Protein AF-0000000068202190 (afdb_homodimer)

Sequence (606 aa):
MPTTITHVVYPTILAALVAYVVTLQPTFTQGFILGQLSILFLLALVLKYLFLDSSATPAVPPSFAPLSAQERGAKAGHVFEEKLDESVTSLPLPLHDGTESAEWFNLILHEVFNSYRQQLRDNVRGDAGNDIARTRIQRYLNEHRGSGLIDPIVVNAVSLGHSAPKLSNAHIIPRAVDQKDATGPQIRIEATYTDTVSLGLSTSVCFNQPVPGFARLPVSLSVALNFLRATILIFPPAPDDPEPTLTLQLQPDVELSLHTNSLFGLRAKLENVSKVHELLENRIRRALVERGTWRIHLPLKKTMPTTITHVVYPTILAALVAYVVTLQPTFTQGFILGQLSILFLLALVLKYLFLDSSATPAVPPSFAPLSAQERGAKAGHVFEEKLDESVTSLPLPLHDGTESAEWFNLILHEVFNSYRQQLRDNVRGDAGNDIARTRIQRYLNEHRGSGLIDPIVVNAVSLGHSAPKLSNAHIIPRAVDQKDATGPQIRIEATYTDTVSLGLSTSVCFNQPVPGFARLPVSLSVALNFLRATILIFPPAPDDPEPTLTLQLQPDVELSLHTNSLFGLRAKLENVSKVHELLENRIRRALVERGTWRIHLPLKKT

Solvent-accessible surface area (backbone atoms only — not comparable to full-atom values): 33618 Å² total; per-residue (Å²): 135,90,78,84,71,76,75,67,62,60,62,56,54,53,50,49,53,50,45,52,62,62,61,50,63,64,42,26,67,56,17,22,53,50,18,36,47,48,52,51,49,50,51,47,49,50,49,39,51,66,61,52,60,69,62,64,74,67,76,67,71,76,76,79,66,82,76,75,80,75,74,79,70,76,77,81,72,83,70,78,75,70,76,72,74,72,72,67,71,69,71,74,60,77,72,61,92,49,70,36,68,37,65,68,57,30,52,40,43,35,28,46,45,45,23,51,54,26,53,51,20,67,70,40,74,67,69,67,7,49,50,43,29,36,52,51,50,29,53,50,50,53,73,68,48,72,88,86,39,59,48,74,56,42,60,76,42,70,38,86,47,87,59,43,60,38,50,35,54,33,33,70,42,71,52,65,82,80,51,83,77,75,57,66,51,34,36,41,31,35,34,42,30,58,45,64,29,32,42,28,36,34,33,29,42,38,38,40,75,95,43,78,65,62,40,73,40,45,32,37,37,34,42,28,47,54,37,39,36,36,40,36,38,36,36,49,25,50,48,84,42,93,68,31,36,38,36,38,36,44,44,80,77,53,47,74,42,71,47,67,47,59,42,39,55,97,77,43,69,56,78,65,44,58,56,52,41,52,51,51,52,50,49,52,51,49,53,46,46,75,62,29,62,47,47,45,66,54,76,71,73,77,107,136,90,77,85,74,77,75,67,63,62,62,56,54,54,49,49,53,50,45,53,62,62,60,52,66,63,42,26,68,56,18,21,53,49,18,35,48,49,51,52,49,50,51,48,48,49,47,40,52,66,61,52,60,68,65,65,72,67,77,67,71,75,74,79,65,81,76,72,80,75,74,75,74,70,76,74,70,82,70,80,75,67,76,69,73,72,71,67,71,67,72,74,61,76,72,61,92,48,70,36,69,36,64,69,56,31,51,40,44,35,29,47,45,45,24,51,55,26,53,51,19,67,69,40,73,67,69,66,7,50,51,44,29,36,52,50,50,28,52,52,50,53,73,67,47,73,89,86,39,59,48,74,56,42,58,76,43,72,38,86,48,86,59,41,59,40,51,35,54,32,33,69,41,71,53,65,84,79,51,85,77,76,57,66,51,34,34,42,33,34,35,41,29,59,46,64,30,32,41,30,36,35,32,30,42,40,39,41,75,95,43,77,64,60,41,74,39,46,32,37,36,33,42,30,47,55,37,36,36,34,39,35,37,36,37,48,26,49,48,85,42,91,68,30,36,38,36,37,35,43,44,81,78,54,47,76,42,69,48,66,50,56,41,39,54,96,79,44,70,52,78,66,43,59,57,53,41,52,50,49,51,51,50,53,50,49,53,47,46,74,61,28,63,44,48,45,66,52,76,70,72,79,107

Structure (mmCIF, N/CA/C/O backbone):
data_AF-0000000068202190-model_v1
#
loop_
_entity.id
_entity.type
_entity.pdbx_description
1 polymer 'SMP-LTD domain-containing protein'
#
loop_
_atom_site.group_PDB
_atom_site.id
_atom_site.type_symbol
_atom_site.label_atom_id
_atom_site.label_alt_id
_atom_site.label_comp_id
_atom_site.label_asym_id
_atom_site.label_entity_id
_atom_site.label_seq_id
_atom_site.pdbx_PDB_ins_code
_atom_site.Cartn_x
_atom_site.Cartn_y
_atom_site.Cartn_z
_atom_site.occupancy
_atom_site.B_iso_or_equiv
_atom_site.auth_seq_id
_atom_site.auth_comp_id
_atom_site.auth_asym_id
_atom_site.auth_atom_id
_atom_site.pdbx_PDB_model_num
ATOM 1 N N . MET A 1 1 ? -14.258 -67.688 61.844 1 27.77 1 MET A N 1
ATOM 2 C CA . MET A 1 1 ? -14.375 -66.25 62.156 1 27.77 1 MET A CA 1
ATOM 3 C C . MET A 1 1 ? -13.539 -65.438 61.188 1 27.77 1 MET A C 1
ATOM 5 O O . MET A 1 1 ? -12.312 -65.5 61.188 1 27.77 1 MET A O 1
ATOM 9 N N . PRO A 1 2 ? -13.914 -65.312 59.812 1 38.53 2 PRO A N 1
ATOM 10 C CA . PRO A 1 2 ? -13.25 -64.688 58.656 1 38.53 2 PRO A CA 1
ATOM 11 C C . PRO A 1 2 ? -13.086 -63.188 58.812 1 38.53 2 PRO A C 1
ATOM 13 O O . PRO A 1 2 ? -14.07 -62.469 59.062 1 38.53 2 PRO A O 1
ATOM 16 N N . THR A 1 3 ? -11.922 -62.75 59.469 1 35.41 3 THR A N 1
ATOM 17 C CA . THR A 1 3 ? -11.477 -61.406 59.875 1 35.41 3 THR A CA 1
ATOM 18 C C . THR A 1 3 ? -11.391 -60.469 58.688 1 35.41 3 THR A C 1
ATOM 20 O O . THR A 1 3 ? -10.867 -60.875 57.625 1 35.41 3 THR A O 1
ATOM 23 N N . THR A 1 4 ? -12.242 -59.375 58.656 1 36.66 4 THR A N 1
ATOM 24 C CA . THR A 1 4 ? -12.648 -58.219 57.875 1 36.66 4 THR A CA 1
ATOM 25 C C . THR A 1 4 ? -11.461 -57.281 57.656 1 36.66 4 THR A C 1
ATOM 27 O O . THR A 1 4 ? -11.234 -56.375 58.438 1 36.66 4 THR A O 1
ATOM 30 N N . ILE A 1 5 ? -10.234 -57.781 57.344 1 36.88 5 ILE A N 1
ATOM 31 C CA . ILE A 1 5 ? -9.016 -56.969 57.312 1 36.88 5 ILE A CA 1
ATOM 32 C C . ILE A 1 5 ? -9.078 -56 56.156 1 36.88 5 ILE A C 1
ATOM 34 O O . ILE A 1 5 ? -8.148 -55.219 55.938 1 36.88 5 ILE A O 1
ATOM 38 N N . THR A 1 6 ? -10.102 -56.094 55.219 1 36.91 6 THR A N 1
ATOM 39 C CA . THR A 1 6 ? -9.789 -55.531 53.906 1 36.91 6 THR A CA 1
ATOM 40 C C . THR A 1 6 ? -9.898 -54.031 53.906 1 36.91 6 THR A C 1
ATOM 42 O O . THR A 1 6 ? -9.453 -53.344 52.969 1 36.91 6 THR A O 1
ATOM 45 N N . HIS A 1 7 ? -10.656 -53.375 54.906 1 37.59 7 HIS A N 1
ATOM 46 C CA . HIS A 1 7 ? -11.133 -52.062 54.5 1 37.59 7 HIS A CA 1
ATOM 47 C C . HIS A 1 7 ? -10.078 -51 54.75 1 37.59 7 HIS A C 1
ATOM 49 O O . HIS A 1 7 ? -10.312 -49.812 54.469 1 37.59 7 HIS A O 1
ATOM 55 N N . VAL A 1 8 ? -9.055 -51.281 55.656 1 37.94 8 VAL A N 1
ATOM 56 C CA . VAL A 1 8 ? -8.414 -50.125 56.281 1 37.94 8 VAL A CA 1
ATOM 57 C C . VAL A 1 8 ? -7.352 -49.562 55.344 1 37.94 8 VAL A C 1
ATOM 59 O O . VAL A 1 8 ? -6.734 -48.531 55.656 1 37.94 8 VAL A O 1
ATOM 62 N N . VAL A 1 9 ? -6.988 -50.312 54.25 1 43.31 9 VAL A N 1
ATOM 63 C CA . VAL A 1 9 ? -5.711 -49.969 53.625 1 43.31 9 VAL A CA 1
ATOM 64 C C . VAL A 1 9 ? -5.875 -48.75 52.75 1 43.31 9 VAL A C 1
ATOM 66 O O . VAL A 1 9 ? -4.891 -48.125 52.344 1 43.31 9 VAL A O 1
ATOM 69 N N . TYR A 1 10 ? -7.172 -48.375 52.469 1 47.81 10 TYR A N 1
ATOM 70 C CA . TYR A 1 10 ? -7.305 -47.406 51.375 1 47.81 10 TYR A CA 1
ATOM 71 C C . TYR A 1 10 ? -7.016 -46 51.875 1 47.81 10 TYR A C 1
ATOM 73 O O . TYR A 1 10 ? -6.387 -45.188 51.156 1 47.81 10 TYR A O 1
ATOM 81 N N . PRO A 1 11 ? -7.379 -45.75 53.219 1 50.5 11 PRO A N 1
ATOM 82 C CA . PRO A 1 11 ? -7.191 -44.344 53.562 1 50.5 11 PRO A CA 1
ATOM 83 C C . PRO A 1 11 ? -5.727 -44 53.781 1 50.5 11 PRO A C 1
ATOM 85 O O . PRO A 1 11 ? -5.332 -42.844 53.594 1 50.5 11 PRO A O 1
ATOM 88 N N . THR A 1 12 ? -4.922 -45.031 54.094 1 55.72 12 THR A N 1
ATOM 89 C CA . THR A 1 12 ? -3.537 -44.75 54.438 1 55.72 12 THR A CA 1
ATOM 90 C C . THR A 1 12 ? -2.729 -44.375 53.188 1 55.72 12 THR A C 1
ATOM 92 O O . THR A 1 12 ? -1.89 -43.469 53.219 1 55.72 12 THR A O 1
ATOM 95 N N . ILE A 1 13 ? -3.092 -45.094 52.062 1 54.78 13 ILE A N 1
ATOM 96 C CA . ILE A 1 13 ? -2.34 -44.812 50.844 1 54.78 13 ILE A CA 1
ATOM 97 C C . ILE A 1 13 ? -2.723 -43.469 50.281 1 54.78 13 ILE A C 1
ATOM 99 O O . ILE A 1 13 ? -1.858 -42.719 49.812 1 54.78 13 ILE A O 1
ATOM 103 N N . LEU A 1 14 ? -4.039 -43.094 50.406 1 50.69 14 LEU A N 1
ATOM 104 C CA . LEU A 1 14 ? -4.484 -41.781 49.906 1 50.69 14 LEU A CA 1
ATOM 105 C C . LEU A 1 14 ? -3.889 -40.656 50.719 1 50.69 14 LEU A C 1
ATOM 107 O O . LEU A 1 14 ? -3.475 -39.625 50.188 1 50.69 14 LEU A O 1
ATOM 111 N N . ALA A 1 15 ? -3.727 -40.906 52.031 1 53.62 15 ALA A N 1
ATOM 112 C CA . ALA A 1 15 ? -3.125 -39.906 52.906 1 53.62 15 ALA A CA 1
ATOM 113 C C . ALA A 1 15 ? -1.636 -39.75 52.625 1 53.62 15 ALA A C 1
ATOM 115 O O . ALA A 1 15 ? -1.109 -38.625 52.656 1 53.62 15 ALA A O 1
ATOM 116 N N . ALA A 1 16 ? -1.012 -40.844 52.25 1 53.09 16 ALA A N 1
ATOM 117 C CA . ALA A 1 16 ? 0.411 -40.781 51.938 1 53.09 16 ALA A CA 1
ATOM 118 C C . ALA A 1 16 ? 0.645 -40.094 50.594 1 53.09 16 ALA A C 1
ATOM 120 O O . ALA A 1 16 ? 1.602 -39.312 50.438 1 53.09 16 ALA A O 1
ATOM 121 N N . LEU A 1 17 ? -0.252 -40.344 49.594 1 50.19 17 LEU A N 1
ATOM 122 C CA . LEU A 1 17 ? -0.149 -39.688 48.312 1 50.19 17 LEU A CA 1
ATOM 123 C C . LEU A 1 17 ? -0.416 -38.188 48.438 1 50.19 17 LEU A C 1
ATOM 125 O O . LEU A 1 17 ? 0.282 -37.375 47.844 1 50.19 17 LEU A O 1
ATOM 129 N N . VAL A 1 18 ? -1.422 -37.812 49.281 1 48.19 18 VAL A N 1
ATOM 130 C CA . VAL A 1 18 ? -1.704 -36.406 49.531 1 48.19 18 VAL A CA 1
ATOM 131 C C . VAL A 1 18 ? -0.556 -35.781 50.312 1 48.19 18 VAL A C 1
ATOM 133 O O . VAL A 1 18 ? -0.136 -34.656 50.031 1 48.19 18 VAL A O 1
ATOM 136 N N . ALA A 1 19 ? 0.009 -36.5 51.281 1 46.81 19 ALA A N 1
ATOM 137 C CA . ALA A 1 19 ? 1.158 -36.031 52.031 1 46.81 19 ALA A CA 1
ATOM 138 C C . ALA A 1 19 ? 2.379 -35.844 51.156 1 46.81 19 ALA A C 1
ATOM 140 O O . ALA A 1 19 ? 3.162 -34.906 51.312 1 46.81 19 ALA A O 1
ATOM 141 N N . TYR A 1 20 ? 2.613 -36.844 50.25 1 45.12 20 TYR A N 1
ATOM 142 C CA . TYR A 1 20 ? 3.715 -36.719 49.281 1 45.12 20 TYR A CA 1
ATOM 143 C C . TYR A 1 20 ? 3.521 -35.5 48.375 1 45.12 20 TYR A C 1
ATOM 145 O O . TYR A 1 20 ? 4.484 -34.812 48.031 1 45.12 20 TYR A O 1
ATOM 153 N N . VAL A 1 21 ? 2.27 -35.375 47.812 1 45.22 21 VAL A N 1
ATOM 154 C CA . VAL A 1 21 ? 1.987 -34.219 46.969 1 45.22 21 VAL A CA 1
ATOM 155 C C . VAL A 1 21 ? 2.072 -32.938 47.781 1 45.22 21 VAL A C 1
ATOM 157 O O . VAL A 1 21 ? 2.584 -31.922 47.281 1 45.22 21 VAL A O 1
ATOM 160 N N . VAL A 1 22 ? 1.556 -32.938 49 1 44.59 22 VAL A N 1
ATOM 161 C CA . VAL A 1 22 ? 1.62 -31.766 49.844 1 44.59 22 VAL A CA 1
ATOM 162 C C . VAL A 1 22 ? 3.053 -31.547 50.312 1 44.59 22 VAL A C 1
ATOM 164 O O . VAL A 1 22 ? 3.459 -30.422 50.594 1 44.59 22 VAL A O 1
ATOM 167 N N . THR A 1 23 ? 3.744 -32.625 50.625 1 44.09 23 THR A N 1
ATOM 168 C CA . THR A 1 23 ? 5.109 -32.406 51.094 1 44.09 23 THR A CA 1
ATOM 169 C C . THR A 1 23 ? 6.004 -31.953 49.938 1 44.09 23 THR A C 1
ATOM 171 O O . THR A 1 23 ? 7.215 -31.812 50.094 1 44.09 23 THR A O 1
ATOM 174 N N . LEU A 1 24 ? 5.57 -32.156 48.719 1 46.09 24 LEU A N 1
ATOM 175 C CA . LEU A 1 24 ? 6.422 -31.547 47.688 1 46.09 24 LEU A CA 1
ATOM 176 C C . LEU A 1 24 ? 6.504 -30.031 47.906 1 46.09 24 LEU A C 1
ATOM 178 O O . LEU A 1 24 ? 5.504 -29.328 47.75 1 46.09 24 LEU A O 1
ATOM 182 N N . GLN A 1 25 ? 7.125 -29.578 48.906 1 53.12 25 GLN A N 1
ATOM 183 C CA . GLN A 1 25 ? 7.402 -28.172 49.156 1 53.12 25 GLN A CA 1
ATOM 184 C C . GLN A 1 25 ? 7.781 -27.469 47.844 1 53.12 25 GLN A C 1
ATOM 186 O O . GLN A 1 25 ? 8.797 -27.797 47.219 1 53.12 25 GLN A O 1
ATOM 191 N N . PRO A 1 26 ? 6.75 -26.984 47.125 1 63.81 26 PRO A N 1
ATOM 192 C CA . PRO A 1 26 ? 7.098 -26.266 45.875 1 63.81 26 PRO A CA 1
ATOM 193 C C . PRO A 1 26 ? 8.273 -25.312 46.062 1 63.81 26 PRO A C 1
ATOM 195 O O . PRO A 1 26 ? 8.328 -24.578 47.062 1 63.81 26 PRO A O 1
ATOM 198 N N . THR A 1 27 ? 9.445 -25.75 45.688 1 73.44 27 THR A N 1
ATOM 199 C CA . THR A 1 27 ? 10.719 -25.047 45.781 1 73.44 27 THR A CA 1
ATOM 200 C C . THR A 1 27 ? 10.672 -23.766 44.969 1 73.44 27 THR A C 1
ATOM 202 O O . THR A 1 27 ? 9.82 -23.609 44.094 1 73.44 27 THR A O 1
ATOM 205 N N . PHE A 1 28 ? 11.477 -22.844 45.281 1 75.62 28 PHE A N 1
ATOM 206 C CA . PHE A 1 28 ? 11.648 -21.562 44.562 1 75.62 28 PHE A CA 1
ATOM 207 C C . PHE A 1 28 ? 11.844 -21.781 43.094 1 75.62 28 PHE A C 1
ATOM 209 O O . PHE A 1 28 ? 11.242 -21.094 42.25 1 75.62 28 PHE A O 1
ATOM 216 N N . THR A 1 29 ? 12.625 -22.75 42.719 1 78.44 29 THR A N 1
ATOM 217 C CA . THR A 1 29 ? 12.938 -23.016 41.312 1 78.44 29 THR A CA 1
ATOM 218 C C . THR A 1 29 ? 11.703 -23.516 40.594 1 78.44 29 THR A C 1
ATOM 220 O O . THR A 1 29 ? 11.477 -23.141 39.438 1 78.44 29 THR A O 1
ATOM 223 N N . GLN A 1 30 ? 10.945 -24.281 41.281 1 77.69 30 GLN A N 1
ATOM 224 C CA . GLN A 1 30 ? 9.711 -24.75 40.656 1 77.69 30 GLN A CA 1
ATOM 225 C C . GLN A 1 30 ? 8.719 -23.609 40.438 1 77.69 30 GLN A C 1
ATOM 227 O O . GLN A 1 30 ? 8.055 -23.547 39.406 1 77.69 30 GLN A O 1
ATOM 232 N N . GLY A 1 31 ? 8.633 -22.812 41.375 1 78.31 31 GLY A N 1
ATOM 233 C CA . GLY A 1 31 ? 7.828 -21.609 41.219 1 78.31 31 GLY A CA 1
ATOM 234 C C . GLY A 1 31 ? 8.312 -20.719 40.094 1 78.31 31 GLY A C 1
ATOM 235 O O . GLY A 1 31 ? 7.504 -20.188 39.344 1 78.31 31 GLY A O 1
ATOM 236 N N . PHE A 1 32 ? 9.602 -20.531 40 1 80.62 32 PHE A N 1
ATOM 237 C CA . PHE A 1 32 ? 10.211 -19.703 38.938 1 80.62 32 PHE A CA 1
ATOM 238 C C . PHE A 1 32 ? 9.875 -20.234 37.562 1 80.62 32 PHE A C 1
ATOM 240 O O . PHE A 1 32 ? 9.453 -19.484 36.688 1 80.62 32 PHE A O 1
ATOM 247 N N . ILE A 1 33 ? 9.969 -21.484 37.375 1 81.69 33 ILE A N 1
ATOM 248 C CA . ILE A 1 33 ? 9.734 -22.125 36.094 1 81.69 33 ILE A CA 1
ATOM 249 C C . ILE A 1 33 ? 8.242 -22.078 35.75 1 81.69 33 ILE A C 1
ATOM 251 O O . ILE A 1 33 ? 7.859 -21.781 34.625 1 81.69 33 ILE A O 1
ATOM 255 N N . LEU A 1 34 ? 7.418 -22.25 36.75 1 81.25 34 LEU A N 1
ATOM 256 C CA . LEU A 1 34 ? 5.977 -22.219 36.531 1 81.25 34 LEU A CA 1
ATOM 257 C C . LEU A 1 34 ? 5.496 -20.812 36.219 1 81.25 34 LEU A C 1
ATOM 259 O O . LEU A 1 34 ? 4.57 -20.625 35.406 1 81.25 34 LEU A O 1
ATOM 263 N N . GLY A 1 35 ? 6.105 -19.875 36.812 1 81.81 35 GLY A N 1
ATOM 264 C CA . GLY A 1 35 ? 5.805 -18.5 36.469 1 81.81 35 GLY A CA 1
ATOM 265 C C . GLY A 1 35 ? 6.137 -18.141 35.031 1 81.81 35 GLY A C 1
ATOM 266 O O . GLY A 1 35 ? 5.332 -17.516 34.344 1 81.81 35 GLY A O 1
ATOM 267 N N . GLN A 1 36 ? 7.262 -18.562 34.562 1 82.25 36 GLN A N 1
ATOM 268 C CA . GLN A 1 36 ? 7.664 -18.359 33.188 1 82.25 36 GLN A CA 1
ATOM 269 C C . GLN A 1 36 ? 6.715 -19.062 32.219 1 82.25 36 GLN A C 1
ATOM 271 O O . GLN A 1 36 ? 6.281 -18.484 31.219 1 82.25 36 GLN A O 1
ATOM 276 N N . LEU A 1 37 ? 6.363 -20.219 32.594 1 85.5 37 LEU A N 1
ATOM 277 C CA . LEU A 1 37 ? 5.477 -21.016 31.766 1 85.5 37 LEU A CA 1
ATOM 278 C C . LEU A 1 37 ? 4.074 -20.422 31.734 1 85.5 37 LEU A C 1
ATOM 280 O O . LEU A 1 37 ? 3.396 -20.469 30.703 1 85.5 37 LEU A O 1
ATOM 284 N N . SER A 1 38 ? 3.697 -19.812 32.75 1 84.81 38 SER A N 1
ATOM 285 C CA . SER A 1 38 ? 2.379 -19.188 32.844 1 84.81 38 SER A CA 1
ATOM 286 C C . SER A 1 38 ? 2.268 -18.016 31.859 1 84.81 38 SER A C 1
ATOM 288 O O . SER A 1 38 ? 1.268 -17.891 31.156 1 84.81 38 SER A O 1
ATOM 290 N N . ILE A 1 39 ? 3.295 -17.266 31.859 1 83 39 ILE A N 1
ATOM 291 C CA . ILE A 1 39 ? 3.27 -16.109 30.953 1 83 39 ILE A CA 1
ATOM 292 C C . ILE A 1 39 ? 3.395 -16.578 29.516 1 83 39 ILE A C 1
ATOM 294 O O . ILE A 1 39 ? 2.738 -16.047 28.609 1 83 39 ILE A O 1
ATOM 298 N N . LEU A 1 40 ? 4.16 -17.547 29.297 1 83.69 40 LEU A N 1
ATOM 299 C CA . LEU A 1 40 ? 4.301 -18.109 27.969 1 83.69 40 LEU A CA 1
ATOM 300 C C . LEU A 1 40 ? 2.99 -18.75 27.5 1 83.69 40 LEU A C 1
ATOM 302 O O . LEU A 1 40 ? 2.609 -18.609 26.344 1 83.69 40 LEU A O 1
ATOM 306 N N . PHE A 1 41 ? 2.334 -19.391 28.375 1 81 41 PHE A N 1
ATOM 307 C CA . PHE A 1 41 ? 1.022 -19.969 28.109 1 81 41 PHE A CA 1
ATOM 308 C C . PHE A 1 41 ? -0.005 -18.891 27.828 1 81 41 PHE A C 1
ATOM 310 O O . PHE A 1 41 ? -0.777 -18.984 26.875 1 81 41 PHE A O 1
ATOM 317 N N . LEU A 1 42 ? -0.007 -17.859 28.562 1 82.19 42 LEU A N 1
ATOM 318 C CA . LEU A 1 42 ? -0.899 -16.719 28.359 1 82.19 42 LEU A CA 1
ATOM 319 C C . LEU A 1 42 ? -0.617 -16.047 27.016 1 82.19 42 LEU A C 1
ATOM 321 O O . LEU A 1 42 ? -1.547 -15.703 26.281 1 82.19 42 LEU A O 1
ATOM 325 N N . LEU A 1 43 ? 0.564 -15.938 26.703 1 81.81 43 LEU A N 1
ATOM 326 C CA . LEU A 1 43 ? 0.965 -15.375 25.422 1 81.81 43 LEU A CA 1
ATOM 327 C C . LEU A 1 43 ? 0.521 -16.266 24.281 1 81.81 43 LEU A C 1
ATOM 329 O O . LEU A 1 43 ? 0.021 -15.781 23.266 1 81.81 43 LEU A O 1
ATOM 333 N N . ALA A 1 44 ? 0.586 -17.438 24.422 1 81.88 44 ALA A N 1
ATOM 334 C CA . ALA A 1 44 ? 0.129 -18.422 23.438 1 81.88 44 ALA A CA 1
ATOM 335 C C . ALA A 1 44 ? -1.389 -18.375 23.297 1 81.88 44 ALA A C 1
ATOM 337 O O . ALA A 1 44 ? -1.908 -18.438 22.172 1 81.88 44 ALA A O 1
ATOM 338 N N . LEU A 1 45 ? -2.02 -18.25 24.359 1 78.25 45 LEU A N 1
ATOM 339 C CA . LEU A 1 45 ? -3.475 -18.125 24.344 1 78.25 45 LEU A CA 1
ATOM 340 C C . LEU A 1 45 ? -3.906 -16.844 23.641 1 78.25 45 LEU A C 1
ATOM 342 O O . LEU A 1 45 ? -4.855 -16.844 22.859 1 78.25 45 LEU A O 1
ATOM 346 N N . VAL A 1 46 ? -3.27 -15.867 23.984 1 76.25 46 VAL A N 1
ATOM 347 C CA . VAL A 1 46 ? -3.574 -14.586 23.359 1 76.25 46 VAL A CA 1
ATOM 348 C C . VAL A 1 46 ? -3.305 -14.656 21.859 1 76.25 46 VAL A C 1
ATOM 350 O O . VAL A 1 46 ? -4.121 -14.203 21.062 1 76.25 46 VAL A O 1
ATOM 353 N N . LEU A 1 47 ? -2.254 -15.242 21.562 1 71.44 47 LEU A N 1
ATOM 354 C CA . LEU A 1 47 ? -1.902 -15.422 20.156 1 71.44 47 LEU A CA 1
ATOM 355 C C . LEU A 1 47 ? -2.895 -16.344 19.469 1 71.44 47 LEU A C 1
ATOM 357 O O . LEU A 1 47 ? -3.295 -16.094 18.328 1 71.44 47 LEU A O 1
ATOM 361 N N . LYS A 1 48 ? -3.217 -17.281 20.062 1 71.12 48 LYS A N 1
ATOM 362 C CA . LYS A 1 48 ? -4.219 -18.203 19.547 1 71.12 48 LYS A CA 1
ATOM 363 C C . LYS A 1 48 ? -5.562 -17.516 19.344 1 71.12 48 LYS A C 1
ATOM 365 O O . LYS A 1 48 ? -6.199 -17.656 18.297 1 71.12 48 LYS A O 1
ATOM 370 N N . TYR A 1 49 ? -5.941 -16.875 20.328 1 64.88 49 TYR A N 1
ATOM 371 C CA . TYR A 1 49 ? -7.223 -16.188 20.25 1 64.88 49 TYR A CA 1
ATOM 372 C C . TYR A 1 49 ? -7.172 -15.055 19.234 1 64.88 49 TYR A C 1
ATOM 374 O O . TYR A 1 49 ? -8.141 -14.812 18.516 1 64.88 49 TYR A O 1
ATOM 382 N N . LEU A 1 50 ? -6.09 -14.406 19.25 1 57.78 50 LEU A N 1
ATOM 383 C CA . LEU A 1 50 ? -5.941 -13.305 18.297 1 57.78 50 LEU A CA 1
ATOM 384 C C . LEU A 1 50 ? -5.836 -13.828 16.875 1 57.78 50 LEU A C 1
ATOM 386 O O . LEU A 1 50 ? -6.395 -13.227 15.953 1 57.78 50 LEU A O 1
ATOM 390 N N . PHE A 1 51 ? -5.188 -14.883 16.75 1 55.84 51 PHE A N 1
ATOM 391 C CA . PHE A 1 51 ? -4.91 -15.367 15.398 1 55.84 51 PHE A CA 1
ATOM 392 C C . PHE A 1 51 ? -5.859 -16.5 15.023 1 55.84 51 PHE A C 1
ATOM 394 O O . PHE A 1 51 ? -6.191 -16.672 13.844 1 55.84 51 PHE A O 1
ATOM 401 N N . LEU A 1 52 ? -6.203 -17.312 15.836 1 51.03 52 LEU A N 1
ATOM 402 C CA . LEU A 1 52 ? -7.039 -18.453 15.477 1 51.03 52 LEU A CA 1
ATOM 403 C C . LEU A 1 52 ? -8.516 -18.078 15.516 1 51.03 52 LEU A C 1
ATOM 405 O O . LEU A 1 52 ? -9.328 -18.641 14.773 1 51.03 52 LEU A O 1
ATOM 409 N N . ASP A 1 53 ? -8.922 -17.328 16.5 1 47.91 53 ASP A N 1
ATOM 410 C CA . ASP A 1 53 ? -10.359 -17.078 16.578 1 47.91 53 ASP A CA 1
ATOM 411 C C . ASP A 1 53 ? -10.812 -16.188 15.422 1 47.91 53 ASP A C 1
ATOM 413 O O . ASP A 1 53 ? -12 -15.859 15.312 1 47.91 53 ASP A O 1
ATOM 417 N N . SER A 1 54 ? -9.898 -15.633 14.727 1 44.22 54 SER A N 1
ATOM 418 C CA . SER A 1 54 ? -10.383 -14.828 13.609 1 44.22 54 SER A CA 1
ATOM 419 C C . SER A 1 54 ? -11.047 -15.703 12.547 1 44.22 54 SER A C 1
ATOM 421 O O . SER A 1 54 ? -11.578 -15.195 11.555 1 44.22 54 SER A O 1
ATOM 423 N N . SER A 1 55 ? -10.75 -16.984 12.539 1 39.75 55 SER A N 1
ATOM 424 C CA . SER A 1 55 ? -11.227 -17.703 11.367 1 39.75 55 SER A CA 1
ATOM 425 C C . SER A 1 55 ? -12.742 -17.922 11.422 1 39.75 55 SER A C 1
ATOM 427 O O . SER A 1 55 ? -13.422 -17.875 10.398 1 39.75 55 SER A O 1
ATOM 429 N N . ALA A 1 56 ? -13.133 -18.828 12.406 1 38.59 56 ALA A N 1
ATOM 430 C CA . ALA A 1 56 ? -14.211 -19.75 12.055 1 38.59 56 ALA A CA 1
ATOM 431 C C . ALA A 1 56 ? -15.57 -19.078 12.195 1 38.59 56 ALA A C 1
ATOM 433 O O . ALA A 1 56 ? -16.609 -19.75 12.18 1 38.59 56 ALA A O 1
ATOM 434 N N . THR A 1 57 ? -15.719 -17.875 12.75 1 38.84 57 THR A N 1
ATOM 435 C CA . THR A 1 57 ? -17.172 -17.766 12.898 1 38.84 57 THR A CA 1
ATOM 436 C C . THR A 1 57 ? -17.859 -17.859 11.539 1 38.84 57 THR A C 1
ATOM 438 O O . THR A 1 57 ? -17.656 -17 10.672 1 38.84 57 THR A O 1
ATOM 441 N N . PRO A 1 58 ? -18.062 -19.078 11.125 1 34.88 58 PRO A N 1
ATOM 442 C CA . PRO A 1 58 ? -18.906 -19.172 9.93 1 34.88 58 PRO A CA 1
ATOM 443 C C . PRO A 1 58 ? -20.094 -18.219 9.953 1 34.88 58 PRO A C 1
ATOM 445 O O . PRO A 1 58 ? -20.797 -18.125 10.961 1 34.88 58 PRO A O 1
ATOM 448 N N . ALA A 1 59 ? -19.953 -17.094 9.43 1 33.31 59 ALA A N 1
ATOM 449 C CA . ALA A 1 59 ? -21.141 -16.234 9.32 1 33.31 59 ALA A CA 1
ATOM 450 C C . ALA A 1 59 ? -22.375 -17.062 8.922 1 33.31 59 ALA A C 1
ATOM 452 O O . ALA A 1 59 ? -22.391 -17.703 7.871 1 33.31 59 ALA A O 1
ATOM 453 N N . VAL A 1 60 ? -22.984 -17.781 9.875 1 34.59 60 VAL A N 1
ATOM 454 C CA . VAL A 1 60 ? -24.297 -18.375 9.594 1 34.59 60 VAL A CA 1
ATOM 455 C C . VAL A 1 60 ? -25.188 -17.344 8.898 1 34.59 60 VAL A C 1
ATOM 457 O O . VAL A 1 60 ? -25.359 -16.234 9.383 1 34.59 60 VAL A O 1
ATOM 460 N N . PRO A 1 61 ? -25.344 -17.484 7.645 1 33.09 61 PRO A N 1
ATOM 461 C CA . PRO A 1 61 ? -26.25 -16.547 6.973 1 33.09 61 PRO A CA 1
ATOM 462 C C . PRO A 1 61 ? -27.562 -16.359 7.719 1 33.09 61 PRO A C 1
ATOM 464 O O . PRO A 1 61 ? -28.094 -17.312 8.289 1 33.09 61 PRO A O 1
ATOM 467 N N . PRO A 1 62 ? -27.766 -15.305 8.445 1 30.8 62 PRO A N 1
ATOM 468 C CA . PRO A 1 62 ? -29.016 -15.117 9.195 1 30.8 62 PRO A CA 1
ATOM 469 C C . PRO A 1 62 ? -30.234 -15.609 8.438 1 30.8 62 PRO A C 1
ATOM 471 O O . PRO A 1 62 ? -30.281 -15.523 7.207 1 30.8 62 PRO A O 1
ATOM 474 N N . SER A 1 63 ? -30.734 -16.781 8.766 1 30.61 63 SER A N 1
ATOM 475 C CA . SER A 1 63 ? -32 -17.297 8.297 1 30.61 63 SER A CA 1
ATOM 476 C C . SER A 1 63 ? -33.094 -16.203 8.312 1 30.61 63 SER A C 1
ATOM 478 O O . SER A 1 63 ? -33.312 -15.578 9.344 1 30.61 63 SER A O 1
ATOM 480 N N . PHE A 1 64 ? -33.219 -15.453 7.203 1 26.81 64 PHE A N 1
ATOM 481 C CA . PHE A 1 64 ? -34.281 -14.484 7.02 1 26.81 64 PHE A CA 1
ATOM 482 C C . PHE A 1 64 ? -35.656 -15.102 7.348 1 26.81 64 PHE A C 1
ATOM 484 O O . PHE A 1 64 ? -36.062 -16.062 6.703 1 26.81 64 PHE A O 1
ATOM 491 N N . ALA A 1 65 ? -35.906 -15.375 8.633 1 28.19 65 ALA A N 1
ATOM 492 C CA . ALA A 1 65 ? -37.281 -15.727 9.016 1 28.19 65 ALA A CA 1
ATOM 493 C C . ALA A 1 65 ? -38.312 -14.836 8.312 1 28.19 65 ALA A C 1
ATOM 495 O O . ALA A 1 65 ? -38.062 -13.641 8.117 1 28.19 65 ALA A O 1
ATOM 496 N N . PRO A 1 66 ? -39.312 -15.484 7.703 1 28.2 66 PRO A N 1
ATOM 497 C CA . PRO A 1 66 ? -40.406 -14.805 6.98 1 28.2 66 PRO A CA 1
ATOM 498 C C . PRO A 1 66 ? -41.156 -13.812 7.859 1 28.2 66 PRO A C 1
ATOM 500 O O . PRO A 1 66 ? -41.594 -14.164 8.961 1 28.2 66 PRO A O 1
ATOM 503 N N . LEU A 1 67 ? -40.625 -12.586 8.07 1 25.69 67 LEU A N 1
ATOM 504 C CA . LEU A 1 67 ? -41.375 -11.555 8.805 1 25.69 67 LEU A CA 1
ATOM 505 C C . LEU A 1 67 ? -42.844 -11.57 8.438 1 25.69 67 LEU A C 1
ATOM 507 O O . LEU A 1 67 ? -43.188 -11.539 7.262 1 25.69 67 LEU A O 1
ATOM 511 N N . SER A 1 68 ? -43.625 -12.25 9.25 1 24.3 68 SER A N 1
ATOM 512 C CA . SER A 1 68 ? -45.094 -12.18 9.305 1 24.3 68 SER A CA 1
ATOM 513 C C . SER A 1 68 ? -45.562 -10.742 9.117 1 24.3 68 SER A C 1
ATOM 515 O O . SER A 1 68 ? -44.906 -9.797 9.555 1 24.3 68 SER A O 1
ATOM 517 N N . ALA A 1 69 ? -46.625 -10.523 8.219 1 24.23 69 ALA A N 1
ATOM 518 C CA . ALA A 1 69 ? -47.312 -9.375 7.641 1 24.23 69 ALA A CA 1
ATOM 519 C C . ALA A 1 69 ? -48 -8.539 8.719 1 24.23 69 ALA A C 1
ATOM 521 O O . ALA A 1 69 ? -48.938 -7.801 8.438 1 24.23 69 ALA A O 1
ATOM 522 N N . GLN A 1 70 ? -47.781 -8.867 10.031 1 23.27 70 GLN A N 1
ATOM 523 C CA . GLN A 1 70 ? -48.844 -8.25 10.82 1 23.27 70 GLN A CA 1
ATOM 524 C C . GLN A 1 70 ? -48.938 -6.75 10.547 1 23.27 70 GLN A C 1
ATOM 526 O O . GLN A 1 70 ? -47.906 -6.098 10.289 1 23.27 70 GLN A O 1
ATOM 531 N N . GLU A 1 71 ? -50.25 -6.258 10.609 1 26.22 71 GLU A N 1
ATOM 532 C CA . GLU A 1 71 ? -51.031 -5.062 10.328 1 26.22 71 GLU A CA 1
ATOM 533 C C . GLU A 1 71 ? -50.562 -3.873 11.148 1 26.22 71 GLU A C 1
ATOM 535 O O . GLU A 1 71 ? -51.219 -2.838 11.211 1 26.22 71 GLU A O 1
ATOM 540 N N . ARG A 1 72 ? -49.406 -3.992 11.789 1 20.94 72 ARG A N 1
ATOM 541 C CA . ARG A 1 72 ? -49.406 -3.004 12.867 1 20.94 72 ARG A CA 1
ATOM 542 C C . ARG A 1 72 ? -49.719 -1.61 12.32 1 20.94 72 ARG A C 1
ATOM 544 O O . ARG A 1 72 ? -49.094 -1.182 11.336 1 20.94 72 ARG A O 1
ATOM 551 N N . GLY A 1 73 ? -50.781 -1.066 12.617 1 22.52 73 GLY A N 1
ATOM 552 C CA . GLY A 1 73 ? -51.438 0.221 12.461 1 22.52 73 GLY A CA 1
ATOM 553 C C . GLY A 1 73 ? -50.562 1.393 12.844 1 22.52 73 GLY A C 1
ATOM 554 O O . GLY A 1 73 ? -51.031 2.525 12.945 1 22.52 73 GLY A O 1
ATOM 555 N N . ALA A 1 74 ? -49.25 1.116 13.273 1 21.14 74 ALA A N 1
ATOM 556 C CA . ALA A 1 74 ? -48.844 2.266 14.078 1 21.14 74 ALA A CA 1
ATOM 557 C C . ALA A 1 74 ? -48.969 3.561 13.281 1 21.14 74 ALA A C 1
ATOM 559 O O . ALA A 1 74 ? -48.812 3.561 12.062 1 21.14 74 ALA A O 1
ATOM 560 N N . LYS A 1 75 ? -49.5 4.543 13.898 1 22.62 75 LYS A N 1
ATOM 561 C CA . LYS A 1 75 ? -49.656 5.98 13.688 1 22.62 75 LYS A CA 1
ATOM 562 C C . LYS A 1 75 ? -48.344 6.629 13.281 1 22.62 75 LYS A C 1
ATOM 564 O O . LYS A 1 75 ? -47.281 6.266 13.797 1 22.62 75 LYS A O 1
ATOM 569 N N . ALA A 1 76 ? -48.219 7.371 12.148 1 23.41 76 ALA A N 1
ATOM 570 C CA . ALA A 1 76 ? -47.344 8.172 11.281 1 23.41 76 ALA A CA 1
ATOM 571 C C . ALA A 1 76 ? -46.594 9.234 12.086 1 23.41 76 ALA A C 1
ATOM 573 O O . ALA A 1 76 ? -47.188 10.273 12.438 1 23.41 76 ALA A O 1
ATOM 574 N N . GLY A 1 77 ? -45.969 8.875 13.234 1 19.92 77 GLY A N 1
ATOM 575 C CA . GLY A 1 77 ? -45.375 10.031 13.891 1 19.92 77 GLY A CA 1
ATOM 576 C C . GLY A 1 77 ? -44.531 10.883 12.953 1 19.92 77 GLY A C 1
ATOM 577 O O . GLY A 1 77 ? -44.094 10.398 11.906 1 19.92 77 GLY A O 1
ATOM 578 N N . HIS A 1 78 ? -44.719 12.242 13.023 1 23.3 78 HIS A N 1
ATOM 579 C CA . HIS A 1 78 ? -44.125 13.398 12.352 1 23.3 78 HIS A CA 1
ATOM 580 C C . HIS A 1 78 ? -42.594 13.375 12.445 1 23.3 78 HIS A C 1
ATOM 582 O O . HIS A 1 78 ? -42.031 13.602 13.516 1 23.3 78 HIS A O 1
ATOM 588 N N . VAL A 1 79 ? -42 12.344 11.93 1 25.11 79 VAL A N 1
ATOM 589 C CA . VAL A 1 79 ? -40.531 12.328 11.93 1 25.11 79 VAL A CA 1
ATOM 590 C C . VAL A 1 79 ? -40 13.648 11.375 1 25.11 79 VAL A C 1
ATOM 592 O O . VAL A 1 79 ? -40.469 14.117 10.328 1 25.11 79 VAL A O 1
ATOM 595 N N . PHE A 1 80 ? -39.5 14.438 12.25 1 22.25 80 PHE A N 1
ATOM 596 C CA . PHE A 1 80 ? -38.75 15.648 11.992 1 22.25 80 PHE A CA 1
ATOM 597 C C . PHE A 1 80 ? -37.719 15.414 10.891 1 22.25 80 PHE A C 1
ATOM 599 O O . PHE A 1 80 ? -36.906 14.5 10.984 1 22.25 80 PHE A O 1
ATOM 606 N N . GLU A 1 81 ? -38.125 15.578 9.656 1 25.77 81 GLU A N 1
ATOM 607 C CA . GLU A 1 81 ? -37.312 15.727 8.453 1 25.77 81 GLU A CA 1
ATOM 608 C C . GLU A 1 81 ? -36.156 16.656 8.695 1 25.77 81 GLU A C 1
ATOM 610 O O . GLU A 1 81 ? -36.312 17.891 8.664 1 25.77 81 GLU A O 1
ATOM 615 N N . GLU A 1 82 ? -35.5 16.578 9.805 1 23.91 82 GLU A N 1
ATOM 616 C CA . GLU A 1 82 ? -34.375 17.516 9.727 1 23.91 82 GLU A CA 1
ATOM 617 C C . GLU A 1 82 ? -33.562 17.281 8.469 1 23.91 82 GLU A C 1
ATOM 619 O O . GLU A 1 82 ? -33.219 16.156 8.148 1 23.91 82 GLU A O 1
ATOM 624 N N . LYS A 1 83 ? -33.594 18.203 7.586 1 26.12 83 LYS A N 1
ATOM 625 C CA . LYS A 1 83 ? -32.812 18.453 6.379 1 26.12 83 LYS A CA 1
ATOM 626 C C . LYS A 1 83 ? -31.359 18.094 6.586 1 26.12 83 LYS A C 1
ATOM 628 O O . LYS A 1 83 ? -30.641 18.797 7.309 1 26.12 83 LYS A O 1
ATOM 633 N N . LEU A 1 84 ? -30.969 16.891 6.789 1 26.86 84 LEU A N 1
ATOM 634 C CA . LEU A 1 84 ? -29.578 16.5 6.504 1 26.86 84 LEU A CA 1
ATOM 635 C C . LEU A 1 84 ? -29.047 17.25 5.285 1 26.86 84 LEU A C 1
ATOM 637 O O . LEU A 1 84 ? -29.625 17.156 4.195 1 26.86 84 LEU A O 1
ATOM 641 N N . ASP A 1 85 ? -28.609 18.438 5.52 1 28.2 85 ASP A N 1
ATOM 642 C CA . ASP A 1 85 ? -27.938 19.234 4.492 1 28.2 85 ASP A CA 1
ATOM 643 C C . ASP A 1 85 ? -27.109 18.344 3.568 1 28.2 85 ASP A C 1
ATOM 645 O O . ASP A 1 85 ? -26.297 17.531 4.031 1 28.2 85 ASP A O 1
ATOM 649 N N . GLU A 1 86 ? -27.609 17.875 2.492 1 32.47 86 GLU A N 1
ATOM 650 C CA . GLU A 1 86 ? -27.172 17.266 1.247 1 32.47 86 GLU A CA 1
ATOM 651 C C . GLU A 1 86 ? -25.766 17.719 0.879 1 32.47 86 GLU A C 1
ATOM 653 O O . GLU A 1 86 ? -25.297 17.469 -0.234 1 32.47 86 GLU A O 1
ATOM 658 N N . SER A 1 87 ? -25.25 18.797 1.574 1 29.86 87 SER A N 1
ATOM 659 C CA . SER A 1 87 ? -24.016 19.328 1.007 1 29.86 87 SER A CA 1
ATOM 660 C C . SER A 1 87 ? -22.891 18.297 1.059 1 29.86 87 SER A C 1
ATOM 662 O O . SER A 1 87 ? -21.922 18.453 1.802 1 29.86 87 SER A O 1
ATOM 664 N N . VAL A 1 88 ? -23.125 17.125 1.383 1 33.03 88 VAL A N 1
ATOM 665 C CA . VAL A 1 88 ? -22.016 16.25 1.054 1 33.03 88 VAL A CA 1
ATOM 666 C C . VAL A 1 88 ? -21.5 16.562 -0.353 1 33.03 88 VAL A C 1
ATOM 668 O O . VAL A 1 88 ? -22.188 16.281 -1.341 1 33.03 88 VAL A O 1
ATOM 671 N N . THR A 1 89 ? -20.969 17.719 -0.657 1 32.34 89 THR A N 1
ATOM 672 C CA . THR A 1 89 ? -20.25 18.031 -1.887 1 32.34 89 THR A CA 1
ATOM 673 C C . THR A 1 89 ? -19.484 16.812 -2.393 1 32.34 89 THR A C 1
ATOM 675 O O . THR A 1 89 ? -18.531 16.375 -1.751 1 32.34 89 THR A O 1
ATOM 678 N N . SER A 1 90 ? -20.078 15.844 -2.955 1 35.81 90 SER A N 1
ATOM 679 C CA . SER A 1 90 ? -19.453 14.93 -3.9 1 35.81 90 SER A CA 1
ATOM 680 C C . SER A 1 90 ? -18.312 15.602 -4.645 1 35.81 90 SER A C 1
ATOM 682 O O . SER A 1 90 ? -18.516 16.609 -5.332 1 35.81 90 SER A O 1
ATOM 684 N N . LEU A 1 91 ? -17.234 15.922 -4.121 1 36.28 91 LEU A N 1
ATOM 685 C CA . LEU A 1 91 ? -16.125 16.359 -4.953 1 36.28 91 LEU A CA 1
ATOM 686 C C . LEU A 1 91 ? -16.188 15.727 -6.336 1 36.28 91 LEU A C 1
ATOM 688 O O . LEU A 1 91 ? -16.219 14.5 -6.461 1 36.28 91 LEU A O 1
ATOM 692 N N . PRO A 1 92 ? -16.781 16.406 -7.312 1 39.44 92 PRO A N 1
ATOM 693 C CA . PRO A 1 92 ? -16.656 15.945 -8.695 1 39.44 92 PRO A CA 1
ATOM 694 C C . PRO A 1 92 ? -15.234 15.516 -9.055 1 39.44 92 PRO A C 1
ATOM 696 O O . PRO A 1 92 ? -14.367 16.359 -9.289 1 39.44 92 PRO A O 1
ATOM 699 N N . LEU A 1 93 ? -14.57 14.68 -8.328 1 43.94 93 LEU A N 1
ATOM 700 C CA . LEU A 1 93 ? -13.438 14.219 -9.125 1 43.94 93 LEU A CA 1
ATOM 701 C C . LEU A 1 93 ? -13.828 14.078 -10.594 1 43.94 93 LEU A C 1
ATOM 703 O O . LEU A 1 93 ? -14.859 13.484 -10.914 1 43.94 93 LEU A O 1
ATOM 707 N N . PRO A 1 94 ? -13.531 14.977 -11.406 1 41.03 94 PRO A N 1
ATOM 708 C CA . PRO A 1 94 ? -13.852 14.672 -12.805 1 41.03 94 PRO A CA 1
ATOM 709 C C . PRO A 1 94 ? -13.688 13.195 -13.133 1 41.03 94 PRO A C 1
ATOM 711 O O . PRO A 1 94 ? -12.602 12.633 -12.984 1 41.03 94 PRO A O 1
ATOM 714 N N . LEU A 1 95 ? -14.648 12.375 -12.742 1 47.53 95 LEU A N 1
ATOM 715 C CA . LEU A 1 95 ? -14.695 11.016 -13.266 1 47.53 95 LEU A CA 1
ATOM 716 C C . LEU A 1 95 ? -14.297 10.984 -14.734 1 47.53 95 LEU A C 1
ATOM 718 O O . LEU A 1 95 ? -15.023 11.484 -15.594 1 47.53 95 LEU A O 1
ATOM 722 N N . HIS A 1 96 ? -13.094 11.297 -15.031 1 47.16 96 HIS A N 1
ATOM 723 C CA . HIS A 1 96 ? -12.688 11.047 -16.422 1 47.16 96 HIS A CA 1
ATOM 724 C C . HIS A 1 96 ? -13.203 9.695 -16.906 1 47.16 96 HIS A C 1
ATOM 726 O O . HIS A 1 96 ? -12.969 8.672 -16.266 1 47.16 96 HIS A O 1
ATOM 732 N N . ASP A 1 97 ? -14.367 9.68 -17.484 1 55.09 97 ASP A N 1
ATOM 733 C CA . ASP A 1 97 ? -15.031 8.57 -18.156 1 55.09 97 ASP A CA 1
ATOM 734 C C . ASP A 1 97 ? -14.023 7.715 -18.938 1 55.09 97 ASP A C 1
ATOM 736 O O . ASP A 1 97 ? -14.375 6.652 -19.453 1 55.09 97 ASP A O 1
ATOM 740 N N . GLY A 1 98 ? -12.68 8.008 -18.688 1 66.31 98 GLY A N 1
ATOM 741 C CA . GLY A 1 98 ? -11.828 7.219 -19.562 1 66.31 98 GLY A CA 1
ATOM 742 C C . GLY A 1 98 ? -10.883 6.305 -18.812 1 66.31 98 GLY A C 1
ATOM 743 O O . GLY A 1 98 ? -10.828 6.34 -17.578 1 66.31 98 GLY A O 1
ATOM 744 N N . THR A 1 99 ? -10.484 5.355 -19.547 1 75.75 99 THR A N 1
ATOM 745 C CA . THR A 1 99 ? -9.5 4.395 -19.062 1 75.75 99 THR A CA 1
ATOM 746 C C . THR A 1 99 ? -8.141 5.062 -18.859 1 75.75 99 THR A C 1
ATOM 748 O O . THR A 1 99 ? -7.789 5.988 -19.594 1 75.75 99 THR A O 1
ATOM 751 N N . GLU A 1 100 ? -7.645 4.832 -17.672 1 84.19 100 GLU A N 1
ATOM 752 C CA . GLU A 1 100 ? -6.336 5.387 -17.344 1 84.19 100 GLU A CA 1
ATOM 753 C C . GLU A 1 100 ? -5.262 4.301 -17.328 1 84.19 100 GLU A C 1
ATOM 755 O O . GLU A 1 100 ? -5.531 3.156 -16.969 1 84.19 100 GLU A O 1
ATOM 760 N N . SER A 1 101 ? -4.121 4.73 -17.859 1 81.81 101 SER A N 1
ATOM 761 C CA . SER A 1 101 ? -2.973 3.834 -17.781 1 81.81 101 SER A CA 1
ATOM 762 C C . SER A 1 101 ? -2.396 3.807 -16.375 1 81.81 101 SER A C 1
ATOM 764 O O . SER A 1 101 ? -2.648 4.711 -15.57 1 81.81 101 SER A O 1
ATOM 766 N N . ALA A 1 102 ? -1.733 2.77 -16.031 1 88.75 102 ALA A N 1
ATOM 767 C CA . ALA A 1 102 ? -1.118 2.6 -14.719 1 88.75 102 ALA A CA 1
ATOM 768 C C . ALA A 1 102 ? 0.355 2.223 -14.844 1 88.75 102 ALA A C 1
ATOM 770 O O . ALA A 1 102 ? 0.846 1.355 -14.117 1 88.75 102 ALA A O 1
ATOM 771 N N . GLU A 1 103 ? 1.108 2.854 -15.688 1 88.25 103 GLU A N 1
ATOM 772 C CA . GLU A 1 103 ? 2.482 2.451 -15.969 1 88.25 103 GLU A CA 1
ATOM 773 C C . GLU A 1 103 ? 3.385 2.67 -14.758 1 88.25 103 GLU A C 1
ATOM 775 O O . GLU A 1 103 ? 4.266 1.854 -14.484 1 88.25 103 GLU A O 1
ATOM 780 N N . TRP A 1 104 ? 3.238 3.752 -14.125 1 89.56 104 TRP A N 1
ATOM 781 C CA . TRP A 1 104 ? 4.059 4.012 -12.945 1 89.56 104 TRP A CA 1
ATOM 782 C C . TRP A 1 104 ? 3.834 2.945 -11.875 1 89.56 104 TRP A C 1
ATOM 784 O O . TRP A 1 104 ? 4.777 2.521 -11.203 1 89.56 104 TRP A O 1
ATOM 794 N N . PHE A 1 105 ? 2.629 2.596 -11.773 1 91.88 105 PHE A N 1
ATOM 795 C CA . PHE A 1 105 ? 2.311 1.57 -10.781 1 91.88 105 PHE A CA 1
ATOM 796 C C . PHE A 1 105 ? 2.82 0.207 -11.234 1 91.88 105 PHE A C 1
ATOM 798 O O . PHE A 1 105 ? 3.248 -0.605 -10.414 1 91.88 105 PHE A O 1
ATOM 805 N N . ASN A 1 106 ? 2.775 -0.066 -12.469 1 94.06 106 ASN A N 1
ATOM 806 C CA . ASN A 1 106 ? 3.297 -1.317 -13.016 1 94.06 106 ASN A CA 1
ATOM 807 C C . ASN A 1 106 ? 4.789 -1.465 -12.742 1 94.06 106 ASN A C 1
ATOM 809 O O . ASN A 1 106 ? 5.285 -2.578 -12.547 1 94.06 106 ASN A O 1
ATOM 813 N N . LEU A 1 107 ? 5.457 -0.376 -12.766 1 92.44 107 LEU A N 1
ATOM 814 C CA . LEU A 1 107 ? 6.871 -0.432 -12.422 1 92.44 107 LEU A CA 1
ATOM 815 C C . LEU A 1 107 ? 7.059 -0.907 -10.984 1 92.44 107 LEU A C 1
ATOM 817 O O . LEU A 1 107 ? 7.926 -1.742 -10.711 1 92.44 107 LEU A O 1
ATOM 821 N N . ILE A 1 108 ? 6.27 -0.354 -10.133 1 92.5 108 ILE A N 1
ATOM 822 C CA . ILE A 1 108 ? 6.34 -0.771 -8.734 1 92.5 108 ILE A CA 1
ATOM 823 C C . ILE A 1 108 ? 6.035 -2.264 -8.633 1 92.5 108 ILE A C 1
ATOM 825 O O . ILE A 1 108 ? 6.766 -3.004 -7.965 1 92.5 108 ILE A O 1
ATOM 829 N N . LEU A 1 109 ? 5.008 -2.672 -9.289 1 93.62 109 LEU A N 1
ATOM 830 C CA . LEU A 1 109 ? 4.602 -4.07 -9.258 1 93.62 109 LEU A CA 1
ATOM 831 C C . LEU A 1 109 ? 5.715 -4.977 -9.773 1 93.62 109 LEU A C 1
ATOM 833 O O . LEU A 1 109 ? 5.977 -6.035 -9.203 1 93.62 109 LEU A O 1
ATOM 837 N N . HIS A 1 110 ? 6.27 -4.574 -10.844 1 93.62 110 HIS A N 1
ATOM 838 C CA . HIS A 1 110 ? 7.348 -5.359 -11.438 1 93.62 110 HIS A CA 1
ATOM 839 C C . HIS A 1 110 ? 8.5 -5.551 -10.453 1 93.62 110 HIS A C 1
ATOM 841 O O . HIS A 1 110 ? 8.992 -6.664 -10.281 1 93.62 110 HIS A O 1
ATOM 847 N N . GLU A 1 111 ? 8.867 -4.527 -9.789 1 91.31 111 GLU A N 1
ATOM 848 C CA . GLU A 1 111 ? 9.977 -4.605 -8.852 1 91.31 111 GLU A CA 1
ATOM 849 C C . GLU A 1 111 ? 9.594 -5.398 -7.602 1 91.31 111 GLU A C 1
ATOM 851 O O . GLU A 1 111 ? 10.438 -6.086 -7.016 1 91.31 111 GLU A O 1
ATOM 856 N N . VAL A 1 112 ? 8.383 -5.262 -7.215 1 91.81 112 VAL A N 1
ATOM 857 C CA . VAL A 1 112 ? 7.898 -6.031 -6.074 1 91.81 112 VAL A CA 1
ATOM 858 C C . VAL A 1 112 ? 7.934 -7.52 -6.402 1 91.81 112 VAL A C 1
ATOM 860 O O . VAL A 1 112 ? 8.406 -8.328 -5.602 1 91.81 112 VAL A O 1
ATOM 863 N N . PHE A 1 113 ? 7.457 -7.871 -7.59 1 93.12 113 PHE A N 1
ATOM 864 C CA . PHE A 1 113 ? 7.477 -9.266 -8.008 1 93.12 113 PHE A CA 1
ATOM 865 C C . PHE A 1 113 ? 8.906 -9.781 -8.102 1 93.12 113 PHE A C 1
ATOM 867 O O . PHE A 1 113 ? 9.188 -10.922 -7.715 1 93.12 113 PHE A O 1
ATOM 874 N N . ASN A 1 114 ? 9.758 -8.977 -8.609 1 91.25 114 ASN A N 1
ATOM 875 C CA . ASN A 1 114 ? 11.164 -9.367 -8.68 1 91.25 114 ASN A CA 1
ATOM 876 C C . ASN A 1 114 ? 11.75 -9.609 -7.293 1 91.25 114 ASN A C 1
ATOM 878 O O . ASN A 1 114 ? 12.516 -10.562 -7.098 1 91.25 114 ASN A O 1
ATOM 882 N N . SER A 1 115 ? 11.391 -8.75 -6.434 1 90.06 115 SER A N 1
ATOM 883 C CA . SER A 1 115 ? 11.867 -8.914 -5.062 1 90.06 115 SER A CA 1
ATOM 884 C C . SER A 1 115 ? 11.359 -10.211 -4.453 1 90.06 115 SER A C 1
ATOM 886 O O . SER A 1 115 ? 12.094 -10.906 -3.756 1 90.06 115 SER A O 1
ATOM 888 N N . TYR A 1 116 ? 10.164 -10.562 -4.695 1 91.12 116 TYR A N 1
ATOM 889 C CA . TYR A 1 116 ? 9.586 -11.797 -4.168 1 91.12 116 TYR A CA 1
ATOM 890 C C . TYR A 1 116 ? 10.25 -13.016 -4.793 1 91.12 116 TYR A C 1
ATOM 892 O O . TYR A 1 116 ? 10.438 -14.039 -4.129 1 91.12 116 TYR A O 1
ATOM 900 N N . ARG A 1 117 ? 10.539 -12.938 -6.035 1 91.88 117 ARG A N 1
ATOM 901 C CA . ARG A 1 117 ? 11.266 -14.023 -6.691 1 91.88 117 ARG A CA 1
ATOM 902 C C . ARG A 1 117 ? 12.633 -14.242 -6.047 1 91.88 117 ARG A C 1
ATOM 904 O O . ARG A 1 117 ? 13.039 -15.383 -5.82 1 91.88 117 ARG A O 1
ATOM 911 N N . GLN A 1 118 ? 13.242 -13.164 -5.75 1 90.31 118 GLN A N 1
ATOM 912 C CA . GLN A 1 118 ? 14.547 -13.266 -5.113 1 90.31 118 GLN A CA 1
ATOM 913 C C . GLN A 1 118 ? 14.43 -13.836 -3.703 1 90.31 118 GLN A C 1
ATOM 915 O O . GLN A 1 118 ? 15.289 -14.602 -3.266 1 90.31 118 GLN A O 1
ATOM 920 N N . GLN A 1 119 ? 13.406 -13.438 -3.057 1 89.06 119 GLN A N 1
ATOM 921 C CA . GLN A 1 119 ? 13.18 -13.984 -1.723 1 89.06 119 GLN A CA 1
ATOM 922 C C . GLN A 1 119 ? 12.945 -15.492 -1.779 1 89.06 119 GLN A C 1
ATOM 924 O O . GLN A 1 119 ? 13.375 -16.234 -0.886 1 89.06 119 GLN A O 1
ATOM 929 N N . LEU A 1 120 ? 12.25 -15.891 -2.775 1 91.38 120 LEU A N 1
ATOM 930 C CA . LEU A 1 120 ? 12 -17.312 -2.945 1 91.38 120 LEU A CA 1
ATOM 931 C C . LEU A 1 120 ? 13.305 -18.078 -3.131 1 91.38 120 LEU A C 1
ATOM 933 O O . LEU A 1 120 ? 13.414 -19.234 -2.736 1 91.38 120 LEU A O 1
ATOM 937 N N . ARG A 1 121 ? 14.273 -17.391 -3.689 1 92.94 121 ARG A N 1
ATOM 938 C CA . ARG A 1 121 ? 15.594 -17.969 -3.9 1 92.94 121 ARG A CA 1
ATOM 939 C C . ARG A 1 121 ? 16.5 -17.734 -2.695 1 92.94 121 ARG A C 1
ATOM 941 O O . ARG A 1 121 ? 17.703 -18.016 -2.746 1 92.94 121 ARG A O 1
ATOM 948 N N . ASP A 1 122 ? 15.938 -17.125 -1.702 1 89.62 122 ASP A N 1
ATOM 949 C CA . ASP A 1 122 ? 16.672 -16.75 -0.501 1 89.62 122 ASP A CA 1
ATOM 950 C C . ASP A 1 122 ? 17.812 -15.773 -0.836 1 89.62 122 ASP A C 1
ATOM 952 O O . ASP A 1 122 ? 18.875 -15.844 -0.235 1 89.62 122 ASP A O 1
ATOM 956 N N . ASN A 1 123 ? 17.609 -15.039 -1.873 1 87.62 123 ASN A N 1
ATOM 957 C CA . ASN A 1 123 ? 18.531 -14.016 -2.332 1 87.62 123 ASN A CA 1
ATOM 958 C C . ASN A 1 123 ? 19.875 -14.617 -2.746 1 87.62 123 ASN A C 1
ATOM 960 O O . ASN A 1 123 ? 20.922 -13.992 -2.586 1 87.62 123 ASN A O 1
ATOM 964 N N . VAL A 1 124 ? 19.859 -15.883 -3.1 1 88.12 124 VAL A N 1
ATOM 965 C CA . VAL A 1 124 ? 21.047 -16.547 -3.629 1 88.12 124 VAL A CA 1
ATOM 966 C C . VAL A 1 124 ? 21 -16.562 -5.156 1 88.12 124 VAL A C 1
ATOM 968 O O . VAL A 1 124 ? 19.953 -16.844 -5.746 1 88.12 124 VAL A O 1
ATOM 971 N N . ARG A 1 125 ? 22.094 -16.281 -5.75 1 83.81 125 ARG A N 1
ATOM 972 C CA . ARG A 1 125 ? 22.156 -16.172 -7.203 1 83.81 125 ARG A CA 1
ATOM 973 C C . ARG A 1 125 ? 22.531 -17.516 -7.836 1 83.81 125 ARG A C 1
ATOM 975 O O . ARG A 1 125 ? 23.047 -18.391 -7.16 1 83.81 125 ARG A O 1
ATOM 982 N N . GLY A 1 126 ? 22.031 -17.609 -9.055 1 85.81 126 GLY A N 1
ATOM 983 C CA . GLY A 1 126 ? 22.453 -18.766 -9.844 1 85.81 126 GLY A CA 1
ATOM 984 C C . GLY A 1 126 ? 21.656 -20.016 -9.539 1 85.81 126 GLY A C 1
ATOM 985 O O . GLY A 1 126 ? 20.5 -19.953 -9.133 1 85.81 126 GLY A O 1
ATOM 986 N N . ASP A 1 127 ? 22.344 -21.141 -9.758 1 89.5 127 ASP A N 1
ATOM 987 C CA . ASP A 1 127 ? 21.688 -22.438 -9.656 1 89.5 127 ASP A CA 1
ATOM 988 C C . ASP A 1 127 ? 21.391 -22.797 -8.203 1 89.5 127 ASP A C 1
ATOM 990 O O . ASP A 1 127 ? 20.391 -23.453 -7.91 1 89.5 127 ASP A O 1
ATOM 994 N N . ALA A 1 128 ? 22.234 -22.344 -7.363 1 92.12 128 ALA A N 1
ATOM 995 C CA . ALA A 1 128 ? 21.984 -22.609 -5.945 1 92.12 128 ALA A CA 1
ATOM 996 C C . ALA A 1 128 ? 20.672 -21.953 -5.492 1 92.12 128 ALA A C 1
ATOM 998 O O . ALA A 1 128 ? 19.922 -22.547 -4.719 1 92.12 128 ALA A O 1
ATOM 999 N N . GLY A 1 129 ? 20.422 -20.781 -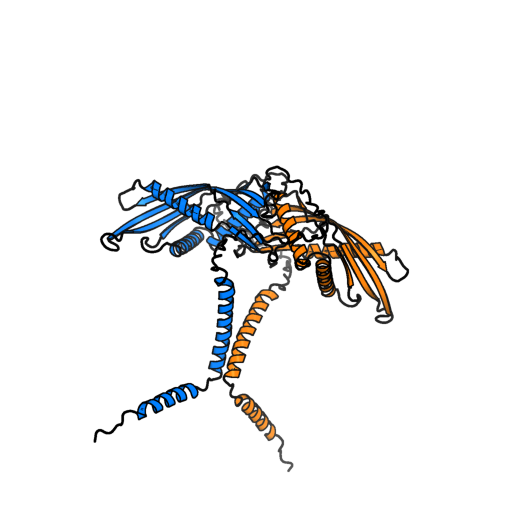5.949 1 92.19 129 GLY A N 1
ATOM 1000 C CA . GLY A 1 129 ? 19.172 -20.109 -5.645 1 92.19 129 GLY A CA 1
ATOM 1001 C C . GLY A 1 129 ? 17.969 -20.828 -6.219 1 92.19 129 GLY A C 1
ATOM 1002 O O . GLY A 1 129 ? 16.922 -20.922 -5.566 1 92.19 129 GLY A O 1
ATOM 1003 N N . ASN A 1 130 ? 18.125 -21.328 -7.379 1 91.62 130 ASN A N 1
ATOM 1004 C CA . ASN A 1 130 ? 17.047 -22.078 -8.016 1 91.62 130 ASN A CA 1
ATOM 1005 C C . ASN A 1 130 ? 16.719 -23.344 -7.242 1 91.62 130 ASN A C 1
ATOM 1007 O O . ASN A 1 130 ? 15.555 -23.734 -7.145 1 91.62 130 ASN A O 1
ATOM 1011 N N . ASP A 1 131 ? 17.734 -23.969 -6.746 1 94.5 131 ASP A N 1
ATOM 1012 C CA . ASP A 1 131 ? 17.531 -25.172 -5.969 1 94.5 131 ASP A CA 1
ATOM 1013 C C . ASP A 1 131 ? 16.781 -24.875 -4.672 1 94.5 131 ASP A C 1
ATOM 1015 O O . ASP A 1 131 ? 15.922 -25.656 -4.246 1 94.5 131 ASP A O 1
ATOM 1019 N N . ILE A 1 132 ? 17.094 -23.812 -4.117 1 94.69 132 ILE A N 1
ATOM 1020 C CA . ILE A 1 132 ? 16.406 -23.406 -2.898 1 94.69 132 ILE A CA 1
ATOM 1021 C C . ILE A 1 132 ? 14.93 -23.156 -3.203 1 94.69 132 ILE A C 1
ATOM 1023 O O . ILE A 1 132 ? 14.047 -23.625 -2.475 1 94.69 132 ILE A O 1
ATOM 1027 N N . ALA A 1 133 ? 14.695 -22.422 -4.23 1 95.12 133 ALA A N 1
ATOM 1028 C CA . ALA A 1 133 ? 13.32 -22.156 -4.645 1 95.12 133 ALA A CA 1
ATOM 1029 C C . ALA A 1 133 ? 12.578 -23.469 -4.93 1 95.12 133 ALA A C 1
ATOM 1031 O O . ALA A 1 133 ? 11.422 -23.625 -4.527 1 95.12 133 ALA A O 1
ATOM 1032 N N . ARG A 1 134 ? 13.211 -24.328 -5.609 1 95.88 134 ARG A N 1
ATOM 1033 C CA . ARG A 1 134 ? 12.625 -25.625 -5.938 1 95.88 134 ARG A CA 1
ATOM 1034 C C . ARG A 1 134 ? 12.234 -26.391 -4.676 1 95.88 134 ARG A C 1
ATOM 1036 O O . ARG A 1 134 ? 11.125 -26.922 -4.586 1 95.88 134 ARG A O 1
ATOM 1043 N N . THR A 1 135 ? 13.117 -26.469 -3.732 1 95.25 135 THR A N 1
ATOM 1044 C CA . THR A 1 135 ? 12.867 -27.188 -2.49 1 95.25 135 THR A CA 1
ATOM 1045 C C . THR A 1 135 ? 11.727 -26.547 -1.712 1 95.25 135 THR A C 1
ATOM 1047 O O . THR A 1 135 ? 10.891 -27.234 -1.129 1 95.25 135 THR A O 1
ATOM 1050 N N . ARG A 1 136 ? 11.703 -25.297 -1.711 1 94.88 136 ARG A N 1
ATOM 1051 C CA . ARG A 1 136 ? 10.641 -24.562 -1.024 1 94.88 136 ARG A CA 1
ATOM 1052 C C . ARG A 1 136 ? 9.281 -24.859 -1.658 1 94.88 136 ARG A C 1
ATOM 1054 O O . ARG A 1 136 ? 8.305 -25.094 -0.953 1 94.88 136 ARG A O 1
ATOM 1061 N N . ILE A 1 137 ? 9.266 -24.781 -2.914 1 94.44 137 ILE A N 1
ATOM 1062 C CA . ILE A 1 137 ? 8.023 -25.031 -3.641 1 94.44 137 ILE A CA 1
ATOM 1063 C C . ILE A 1 137 ? 7.582 -26.484 -3.418 1 94.44 137 ILE A C 1
ATOM 1065 O O . ILE A 1 137 ? 6.395 -26.75 -3.221 1 94.44 137 ILE A O 1
ATOM 1069 N N . GLN A 1 138 ? 8.539 -27.422 -3.51 1 94.88 138 GLN A N 1
ATOM 1070 C CA . GLN A 1 138 ? 8.234 -28.828 -3.256 1 94.88 138 GLN A CA 1
ATOM 1071 C C . GLN A 1 138 ? 7.613 -29.016 -1.873 1 94.88 138 GLN A C 1
ATOM 1073 O O . GLN A 1 138 ? 6.625 -29.734 -1.722 1 94.88 138 GLN A O 1
ATOM 1078 N N . ARG A 1 139 ? 8.219 -28.375 -0.872 1 93.44 139 ARG A N 1
ATOM 1079 C CA . ARG A 1 139 ? 7.695 -28.469 0.489 1 93.44 139 ARG A CA 1
ATOM 1080 C C . ARG A 1 139 ? 6.273 -27.922 0.568 1 93.44 139 ARG A C 1
ATOM 1082 O O . ARG A 1 139 ? 5.398 -28.547 1.178 1 93.44 139 ARG A O 1
ATOM 1089 N N . TYR A 1 140 ? 6.051 -26.828 -0.04 1 91.12 140 TYR A N 1
ATOM 1090 C CA . TYR A 1 140 ? 4.73 -26.219 -0.044 1 91.12 140 TYR A CA 1
ATOM 1091 C C . TYR A 1 140 ? 3.701 -27.125 -0.697 1 91.12 140 TYR A C 1
ATOM 1093 O O . TYR A 1 140 ? 2.602 -27.312 -0.172 1 91.12 140 TYR A O 1
ATOM 1101 N N . LEU A 1 141 ? 3.961 -27.656 -1.831 1 89.44 141 LEU A N 1
ATOM 1102 C CA . LEU A 1 141 ? 3.047 -28.531 -2.553 1 89.44 141 LEU A CA 1
ATOM 1103 C C . LEU A 1 141 ? 2.725 -29.781 -1.73 1 89.44 141 LEU A C 1
ATOM 1105 O O . LEU A 1 141 ? 1.576 -30.219 -1.696 1 89.44 141 LEU A O 1
ATOM 1109 N N . ASN A 1 142 ? 3.703 -30.297 -1.124 1 91.31 142 ASN A N 1
ATOM 1110 C CA . ASN A 1 142 ? 3.49 -31.516 -0.345 1 91.31 142 ASN A CA 1
ATOM 1111 C C . ASN A 1 142 ? 2.699 -31.234 0.929 1 91.31 142 ASN A C 1
ATOM 1113 O O . ASN A 1 142 ? 1.977 -32.094 1.422 1 91.31 142 ASN A O 1
ATOM 1117 N N . GLU A 1 143 ? 2.855 -30.047 1.493 1 88.06 143 GLU A N 1
ATOM 1118 C CA . GLU A 1 143 ? 2.074 -29.656 2.662 1 88.06 143 GLU A CA 1
ATOM 1119 C C . GLU A 1 143 ? 0.605 -29.453 2.305 1 88.06 143 GLU A C 1
ATOM 1121 O O . GLU A 1 143 ? -0.271 -29.578 3.162 1 88.06 143 GLU A O 1
ATOM 1126 N N . HIS A 1 144 ? 0.322 -29.125 1.024 1 79.19 144 HIS A N 1
ATOM 1127 C CA . HIS A 1 144 ? -1.039 -28.812 0.609 1 79.19 144 HIS A CA 1
ATOM 1128 C C . HIS A 1 144 ? -1.593 -29.875 -0.33 1 79.19 144 HIS A C 1
ATOM 1130 O O . HIS A 1 144 ? -2.594 -29.641 -1.015 1 79.19 144 HIS A O 1
ATOM 1136 N N . ARG A 1 145 ? -0.814 -30.938 -0.264 1 77 145 ARG A N 1
ATOM 1137 C CA . ARG A 1 145 ? -1.271 -32.031 -1.12 1 77 145 ARG A CA 1
ATOM 1138 C C . ARG A 1 145 ? -2.52 -32.688 -0.545 1 77 145 ARG A C 1
ATOM 1140 O O . ARG A 1 145 ? -2.699 -32.75 0.673 1 77 145 ARG A O 1
ATOM 1147 N N . GLY A 1 146 ? -3.559 -32.719 -1.231 1 64.81 146 GLY A N 1
ATOM 1148 C CA . GLY A 1 146 ? -4.754 -33.438 -0.804 1 64.81 146 GLY A CA 1
ATOM 1149 C C . GLY A 1 146 ? -4.469 -34.844 -0.344 1 64.81 146 GLY A C 1
ATOM 1150 O O . GLY A 1 146 ? -3.375 -35.375 -0.566 1 64.81 146 GLY A O 1
ATOM 1151 N N . SER A 1 147 ? -5.109 -35.5 0.668 1 60.69 147 SER A N 1
ATOM 1152 C CA . SER A 1 147 ? -5.043 -36.812 1.319 1 60.69 147 SER A CA 1
ATOM 1153 C C . SER A 1 147 ? -5.254 -37.938 0.316 1 60.69 147 SER A C 1
ATOM 1155 O O . SER A 1 147 ? -5.938 -37.75 -0.693 1 60.69 147 SER A O 1
ATOM 1157 N N . GLY A 1 148 ? -4.473 -39.125 0.196 1 63.75 148 GLY A N 1
ATOM 1158 C CA . GLY A 1 148 ? -4.477 -40.562 0.139 1 63.75 148 GLY A CA 1
ATOM 1159 C C . GLY A 1 148 ? -4.055 -41.125 -1.212 1 63.75 148 GLY A C 1
ATOM 1160 O O . GLY A 1 148 ? -3.414 -42.188 -1.291 1 63.75 148 GLY A O 1
ATOM 1161 N N . LEU A 1 149 ? -4.379 -40.375 -2.365 1 70.44 149 LEU A N 1
ATOM 1162 C CA . LEU A 1 149 ? -4.133 -41.188 -3.572 1 70.44 149 LEU A CA 1
ATOM 1163 C C . LEU A 1 149 ? -2.844 -40.719 -4.254 1 70.44 149 LEU A C 1
ATOM 1165 O O . LEU A 1 149 ? -2.355 -41.406 -5.164 1 70.44 149 LEU A O 1
ATOM 1169 N N . ILE A 1 150 ? -2.209 -39.594 -3.711 1 76.94 150 ILE A N 1
ATOM 1170 C CA . ILE A 1 150 ? -1.042 -39.094 -4.422 1 76.94 150 ILE A CA 1
ATOM 1171 C C . ILE A 1 150 ? 0.197 -39.219 -3.535 1 76.94 150 ILE A C 1
ATOM 1173 O O . ILE A 1 150 ? 0.168 -38.844 -2.361 1 76.94 150 ILE A O 1
ATOM 1177 N N . ASP A 1 151 ? 1.236 -39.875 -4.137 1 83.94 151 ASP A N 1
ATOM 1178 C CA . ASP A 1 151 ? 2.521 -39.938 -3.451 1 83.94 151 ASP A CA 1
ATOM 1179 C C . ASP A 1 151 ? 3.174 -38.562 -3.348 1 83.94 151 ASP A C 1
ATOM 1181 O O . ASP A 1 151 ? 2.695 -37.594 -3.945 1 83.94 151 ASP A O 1
ATOM 1185 N N . PRO A 1 152 ? 4.145 -38.531 -2.582 1 87.69 152 PRO A N 1
ATOM 1186 C CA . PRO A 1 152 ? 4.848 -37.25 -2.453 1 87.69 152 PRO A CA 1
ATOM 1187 C C . PRO A 1 152 ? 5.277 -36.656 -3.801 1 87.69 152 PRO A C 1
ATOM 1189 O O . PRO A 1 152 ? 5.691 -37.406 -4.691 1 87.69 152 PRO A O 1
ATOM 1192 N N . ILE A 1 153 ? 5.117 -35.438 -3.893 1 91.19 153 ILE A N 1
ATOM 1193 C CA . ILE A 1 153 ? 5.43 -34.75 -5.129 1 91.19 153 ILE A CA 1
ATOM 1194 C C . ILE A 1 153 ? 6.902 -34.344 -5.137 1 91.19 153 ILE A C 1
ATOM 1196 O O . ILE A 1 153 ? 7.414 -33.812 -4.145 1 91.19 153 ILE A O 1
ATOM 1200 N N . VAL A 1 154 ? 7.562 -34.688 -6.199 1 94.44 154 VAL A N 1
ATOM 1201 C CA . VAL A 1 154 ? 8.938 -34.25 -6.402 1 94.44 154 VAL A CA 1
ATOM 1202 C C . VAL A 1 154 ? 8.992 -33.188 -7.492 1 94.44 154 VAL A C 1
ATOM 1204 O O . VAL A 1 154 ? 8.492 -33.375 -8.602 1 94.44 154 VAL A O 1
ATOM 1207 N N . VAL A 1 155 ? 9.555 -32.031 -7.195 1 95.88 155 VAL A N 1
ATOM 1208 C CA . VAL A 1 155 ? 9.719 -30.969 -8.18 1 95.88 155 VAL A CA 1
ATOM 1209 C C . VAL A 1 155 ? 11.07 -31.125 -8.875 1 95.88 155 VAL A C 1
ATOM 1211 O O . VAL A 1 155 ? 12.117 -31.031 -8.234 1 95.88 155 VAL A O 1
ATOM 1214 N N . ASN A 1 156 ? 11.016 -31.266 -10.148 1 94.19 156 ASN A N 1
ATOM 1215 C CA . ASN A 1 156 ? 12.227 -31.531 -10.922 1 94.19 156 ASN A CA 1
ATOM 1216 C C . ASN A 1 156 ? 12.844 -30.25 -11.461 1 94.19 156 ASN A C 1
ATOM 1218 O O . ASN A 1 156 ? 14.062 -30.156 -11.609 1 94.19 156 ASN A O 1
ATOM 1222 N N . ALA A 1 157 ? 11.992 -29.391 -11.812 1 93.62 157 ALA A N 1
ATOM 1223 C CA . ALA A 1 157 ? 12.461 -28.141 -12.414 1 93.62 157 ALA A CA 1
ATOM 1224 C C . ALA A 1 157 ? 11.516 -26.984 -12.094 1 93.62 157 ALA A C 1
ATOM 1226 O O . ALA A 1 157 ? 10.297 -27.172 -12.016 1 93.62 157 ALA A O 1
ATOM 1227 N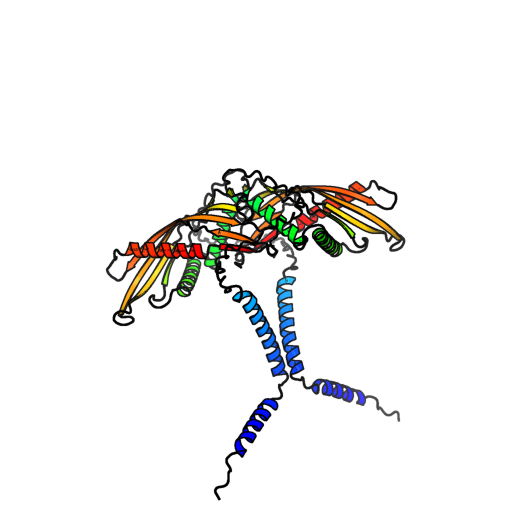 N . VAL A 1 158 ? 12.148 -25.844 -11.93 1 94.38 158 VAL A N 1
ATOM 1228 C CA . VAL A 1 158 ? 11.352 -24.656 -11.656 1 94.38 158 VAL A CA 1
ATOM 1229 C C . VAL A 1 158 ? 11.906 -23.469 -12.438 1 94.38 158 VAL A C 1
ATOM 1231 O O . VAL A 1 158 ? 13.117 -23.266 -12.484 1 94.38 158 VAL A O 1
ATOM 1234 N N . SER A 1 159 ? 11.039 -22.797 -13.117 1 94.31 159 SER A N 1
ATOM 1235 C CA . SER A 1 159 ? 11.328 -21.469 -13.68 1 94.31 159 SER A CA 1
ATOM 1236 C C . SER A 1 159 ? 10.445 -20.406 -13.047 1 94.31 159 SER A C 1
ATOM 1238 O O . SER A 1 159 ? 9.219 -20.453 -13.172 1 94.31 159 SER A O 1
ATOM 1240 N N . LEU A 1 160 ? 11.008 -19.453 -12.445 1 93.5 160 LEU A N 1
ATOM 1241 C CA . LEU A 1 160 ? 10.242 -18.453 -11.703 1 93.5 160 LEU A CA 1
ATOM 1242 C C . LEU A 1 160 ? 9.82 -17.297 -12.609 1 93.5 160 LEU A C 1
ATOM 1244 O O . LEU A 1 160 ? 9.055 -16.438 -12.195 1 93.5 160 LEU A O 1
ATOM 1248 N N . GLY A 1 161 ? 10.211 -17.328 -13.75 1 93.06 161 GLY A N 1
ATOM 1249 C CA . GLY A 1 161 ? 9.852 -16.266 -14.672 1 93.06 161 GLY A CA 1
ATOM 1250 C C . GLY A 1 161 ? 10.562 -14.961 -14.383 1 93.06 161 GLY A C 1
ATOM 1251 O O . GLY A 1 161 ? 11.516 -14.922 -13.602 1 93.06 161 GLY A O 1
ATOM 1252 N N . HIS A 1 162 ? 10.148 -13.805 -15.164 1 91.38 162 HIS A N 1
ATOM 1253 C CA . HIS A 1 162 ? 10.836 -12.531 -15.023 1 91.38 162 HIS A CA 1
ATOM 1254 C C . HIS A 1 162 ? 9.875 -11.359 -15.234 1 91.38 162 HIS A C 1
ATOM 1256 O O . HIS A 1 162 ? 10.297 -10.203 -15.266 1 91.38 162 HIS A O 1
ATOM 1262 N N . SER A 1 163 ? 8.617 -11.656 -15.367 1 93.88 163 SER A N 1
ATOM 1263 C CA . SER A 1 163 ? 7.629 -10.609 -15.617 1 93.88 163 SER A CA 1
ATOM 1264 C C . SER A 1 163 ? 6.68 -10.445 -14.438 1 93.88 163 SER A C 1
ATOM 1266 O O . SER A 1 163 ? 6.898 -11.031 -13.375 1 93.88 163 SER A O 1
ATOM 1268 N N . ALA A 1 164 ? 5.832 -9.445 -14.523 1 95.12 164 ALA A N 1
ATOM 1269 C CA . ALA A 1 164 ? 4.801 -9.18 -13.523 1 95.12 164 ALA A CA 1
ATOM 1270 C C . ALA A 1 164 ? 3.471 -8.844 -14.188 1 95.12 164 ALA A C 1
ATOM 1272 O O . ALA A 1 164 ? 3.43 -8.484 -15.367 1 95.12 164 ALA A O 1
ATOM 1273 N N . PRO A 1 165 ? 2.414 -9.102 -13.422 1 94.62 165 PRO A N 1
ATOM 1274 C CA . PRO A 1 165 ? 1.129 -8.695 -13.992 1 94.62 165 PRO A CA 1
ATOM 1275 C C . PRO A 1 165 ? 1.097 -7.215 -14.375 1 94.62 165 PRO A C 1
ATOM 1277 O O . PRO A 1 165 ? 1.635 -6.375 -13.648 1 94.62 165 PRO A O 1
ATOM 1280 N N . LYS A 1 166 ? 0.581 -6.969 -15.453 1 96.19 166 LYS A N 1
ATOM 1281 C CA . LYS A 1 166 ? 0.417 -5.598 -15.93 1 96.19 166 LYS A CA 1
ATOM 1282 C C . LYS A 1 166 ? -1.013 -5.109 -15.711 1 96.19 166 LYS A C 1
ATOM 1284 O O . LYS A 1 166 ? -1.968 -5.754 -16.156 1 96.19 166 LYS A O 1
ATOM 1289 N N . LEU A 1 167 ? -1.09 -4.051 -15.023 1 95.06 167 LEU A N 1
ATOM 1290 C CA . LEU A 1 167 ? -2.393 -3.436 -14.789 1 95.06 167 LEU A CA 1
ATOM 1291 C C . LEU A 1 167 ? -2.705 -2.402 -15.867 1 95.06 167 LEU A C 1
ATOM 1293 O O . LEU A 1 167 ? -1.83 -1.628 -16.266 1 95.06 167 LEU A O 1
ATOM 1297 N N . SER A 1 168 ? -3.879 -2.482 -16.359 1 92.81 168 SER A N 1
ATOM 1298 C CA . SER A 1 168 ? -4.297 -1.547 -17.391 1 92.81 168 SER A CA 1
ATOM 1299 C C . SER A 1 168 ? -5.785 -1.231 -17.297 1 92.81 168 SER A C 1
ATOM 1301 O O . SER A 1 168 ? -6.508 -1.873 -16.531 1 92.81 168 SER A O 1
ATOM 1303 N N . ASN A 1 169 ? -6.195 -0.191 -17.922 1 91.56 169 ASN A N 1
ATOM 1304 C CA . ASN A 1 169 ? -7.594 0.203 -18.062 1 91.56 169 ASN A CA 1
ATOM 1305 C C . ASN A 1 169 ? -8.266 0.407 -16.719 1 91.56 169 ASN A C 1
ATOM 1307 O O . ASN A 1 169 ? -9.344 -0.134 -16.469 1 91.56 169 ASN A O 1
ATOM 1311 N N . ALA A 1 170 ? -7.609 1.133 -15.93 1 91.69 170 ALA A N 1
ATOM 1312 C CA . ALA A 1 170 ? -8.227 1.48 -14.648 1 91.69 170 ALA A CA 1
ATOM 1313 C C . ALA A 1 170 ? -9.375 2.463 -14.844 1 91.69 170 ALA A C 1
ATOM 1315 O O . ALA A 1 170 ? -9.25 3.438 -15.594 1 91.69 170 ALA A O 1
ATOM 1316 N N . HIS A 1 171 ? -10.477 2.152 -14.266 1 89.44 171 HIS A N 1
ATOM 1317 C CA . HIS A 1 171 ? -11.625 3.045 -14.375 1 89.44 171 HIS A CA 1
ATOM 1318 C C . HIS A 1 171 ? -12.414 3.102 -13.07 1 89.44 171 HIS A C 1
ATOM 1320 O O . HIS A 1 171 ? -12.531 2.094 -12.367 1 89.44 171 HIS A O 1
ATOM 1326 N N . ILE A 1 172 ? -12.844 4.301 -12.758 1 90.75 172 ILE A N 1
ATOM 1327 C CA . ILE A 1 172 ? -13.586 4.551 -11.523 1 90.75 172 ILE A CA 1
ATOM 1328 C C . ILE A 1 172 ? -15.07 4.301 -11.758 1 90.75 172 ILE A C 1
ATOM 1330 O O . ILE A 1 172 ? -15.656 4.812 -12.719 1 90.75 172 ILE A O 1
ATOM 1334 N N . ILE A 1 173 ? -15.609 3.475 -10.984 1 87.38 173 ILE A N 1
ATOM 1335 C CA . ILE A 1 173 ? -17.047 3.227 -10.992 1 87.38 173 ILE A CA 1
ATOM 1336 C C . ILE A 1 173 ? -17.719 4.008 -9.859 1 87.38 173 ILE A C 1
ATOM 1338 O O . ILE A 1 173 ? -17.5 3.705 -8.688 1 87.38 173 ILE A O 1
ATOM 1342 N N . PRO A 1 174 ? -18.453 4.957 -10.289 1 81.5 174 PRO A N 1
ATOM 1343 C CA . PRO A 1 174 ? -19.062 5.785 -9.25 1 81.5 174 PRO A CA 1
ATOM 1344 C C . PRO A 1 174 ? -20.094 5.016 -8.414 1 81.5 174 PRO A C 1
ATOM 1346 O O . PRO A 1 174 ? -20.484 3.904 -8.781 1 81.5 174 PRO A O 1
ATOM 1349 N N . ARG A 1 175 ? -20.453 5.57 -7.27 1 73.06 175 ARG A N 1
ATOM 1350 C CA . ARG A 1 175 ? -21.438 4.992 -6.359 1 73.06 175 ARG A CA 1
ATOM 1351 C C . ARG A 1 175 ? -22.781 4.789 -7.059 1 73.06 175 ARG A C 1
ATOM 1353 O O . ARG A 1 175 ? -23.234 5.66 -7.801 1 73.06 175 ARG A O 1
ATOM 1360 N N . ALA A 1 176 ? -23.219 3.508 -7.082 1 58.41 176 ALA A N 1
ATOM 1361 C CA . ALA A 1 176 ? -24.547 3.314 -7.66 1 58.41 176 ALA A CA 1
ATOM 1362 C C . ALA A 1 176 ? -25.609 4.062 -6.859 1 58.41 176 ALA A C 1
ATOM 1364 O O . ALA A 1 176 ? -25.625 3.998 -5.625 1 58.41 176 ALA A O 1
ATOM 1365 N N . VAL A 1 177 ? -26.172 5.168 -7.387 1 53.41 177 VAL A N 1
ATOM 1366 C CA . VAL A 1 177 ? -27.25 5.93 -6.766 1 53.41 177 VAL A CA 1
ATOM 1367 C C . VAL A 1 177 ? -28.328 4.977 -6.258 1 53.41 177 VAL A C 1
ATOM 1369 O O . VAL A 1 177 ? -28.906 5.199 -5.191 1 53.41 177 VAL A O 1
ATOM 1372 N N . ASP A 1 178 ? -28.828 4.133 -7.055 1 50.44 178 ASP A N 1
ATOM 1373 C CA . ASP A 1 178 ? -30.078 3.424 -6.797 1 50.44 178 ASP A CA 1
ATOM 1374 C C . ASP A 1 178 ? -29.891 2.355 -5.719 1 50.44 178 ASP A C 1
ATOM 1376 O O . ASP A 1 178 ? -30.875 1.789 -5.227 1 50.44 178 ASP A O 1
ATOM 1380 N N . GLN A 1 179 ? -28.906 1.646 -5.695 1 44.19 179 GLN A N 1
ATOM 1381 C CA . GLN A 1 179 ? -28.984 0.477 -4.824 1 44.19 179 GLN A CA 1
ATOM 1382 C C . GLN A 1 179 ? -28.578 0.832 -3.393 1 44.19 179 GLN A C 1
ATOM 1384 O O . GLN A 1 179 ? -27.656 1.617 -3.172 1 44.19 179 GLN A O 1
ATOM 1389 N N . LYS A 1 180 ? -29.469 0.703 -2.52 1 44.84 180 LYS A N 1
ATOM 1390 C CA . LYS A 1 180 ? -29.438 0.854 -1.067 1 44.84 180 LYS A CA 1
ATOM 1391 C C . LYS A 1 180 ? -28.062 0.504 -0.504 1 44.84 180 LYS A C 1
ATOM 1393 O O . LYS A 1 180 ? -27.781 0.786 0.661 1 44.84 180 LYS A O 1
ATOM 1398 N N . ASP A 1 181 ? -27.516 -0.579 -1.056 1 49.56 181 ASP A N 1
ATOM 1399 C CA . ASP A 1 181 ? -26.281 -1.114 -0.458 1 49.56 181 ASP A CA 1
ATOM 1400 C C . ASP A 1 181 ? -25.094 -0.201 -0.73 1 49.56 181 ASP A C 1
ATOM 1402 O O . ASP A 1 181 ? -24.703 -0.007 -1.883 1 49.56 181 ASP A O 1
ATOM 1406 N N . ALA A 1 182 ? -24.984 1.044 -0.188 1 51.5 182 ALA A N 1
ATOM 1407 C CA . ALA A 1 182 ? -24.172 2.25 -0.06 1 51.5 182 ALA A CA 1
ATOM 1408 C C . ALA A 1 182 ? -22.703 1.947 -0.325 1 51.5 182 ALA A C 1
ATOM 1410 O O . ALA A 1 182 ? -21.859 2.057 0.577 1 51.5 182 ALA A O 1
ATOM 1411 N N . THR A 1 183 ? -22.344 0.884 -1.294 1 60.81 183 THR A N 1
ATOM 1412 C CA . THR A 1 183 ? -20.891 0.687 -1.367 1 60.81 183 THR A CA 1
ATOM 1413 C C . THR A 1 183 ? -20.219 1.913 -1.964 1 60.81 183 THR A C 1
ATOM 1415 O O . THR A 1 183 ? -20.781 2.602 -2.809 1 60.81 183 THR A O 1
ATOM 1418 N N . GLY A 1 184 ? -19.422 2.691 -1.396 1 76.75 184 GLY A N 1
ATOM 1419 C CA . GLY A 1 184 ? -18.609 3.797 -1.873 1 76.75 184 GLY A CA 1
ATOM 1420 C C . GLY A 1 184 ? -18.062 3.578 -3.273 1 76.75 184 GLY A C 1
ATOM 1421 O O . GLY A 1 184 ? -18.391 2.586 -3.926 1 76.75 184 GLY A O 1
ATOM 1422 N N . PRO A 1 185 ? -17.547 4.531 -3.902 1 86 185 PRO A N 1
ATOM 1423 C CA . PRO A 1 185 ? -16.953 4.379 -5.227 1 86 185 PRO A CA 1
ATOM 1424 C C . PRO A 1 185 ? -15.938 3.234 -5.281 1 86 185 PRO A C 1
ATOM 1426 O O . PRO A 1 185 ? -15.297 2.922 -4.273 1 86 185 PRO A O 1
ATOM 1429 N N . GLN A 1 186 ? -15.984 2.592 -6.41 1 91.38 186 GLN A N 1
ATOM 1430 C CA . GLN A 1 186 ? -15.055 1.482 -6.609 1 91.38 186 GLN A CA 1
ATOM 1431 C C . GLN A 1 186 ? -14.195 1.701 -7.855 1 91.38 186 GLN A C 1
ATOM 1433 O O . GLN A 1 186 ? -14.523 2.537 -8.703 1 91.38 186 GLN A O 1
ATOM 1438 N N . ILE A 1 187 ? -13.086 1.009 -7.949 1 93.75 187 ILE A N 1
ATOM 1439 C CA . ILE A 1 187 ? -12.18 1.076 -9.086 1 93.75 187 ILE A CA 1
ATOM 1440 C C . ILE A 1 187 ? -12.062 -0.299 -9.742 1 93.75 187 ILE A C 1
ATOM 1442 O O . ILE A 1 187 ? -11.898 -1.309 -9.055 1 93.75 187 ILE A O 1
ATOM 1446 N N . ARG A 1 188 ? -12.25 -0.353 -11.008 1 94.19 188 ARG A N 1
ATOM 1447 C CA . ARG A 1 188 ? -12.062 -1.575 -11.781 1 94.19 188 ARG A CA 1
ATOM 1448 C C . ARG A 1 188 ? -10.781 -1.509 -12.617 1 94.19 188 ARG A C 1
ATOM 1450 O O . ARG A 1 188 ? -10.555 -0.538 -13.336 1 94.19 188 ARG A O 1
ATOM 1457 N N . ILE A 1 189 ? -9.93 -2.482 -12.477 1 95.38 189 ILE A N 1
ATOM 1458 C CA . ILE A 1 189 ? -8.656 -2.521 -13.188 1 95.38 189 ILE A CA 1
ATOM 1459 C C . ILE A 1 189 ? -8.461 -3.896 -13.828 1 95.38 189 ILE A C 1
ATOM 1461 O O . ILE A 1 189 ? -8.812 -4.918 -13.227 1 95.38 189 ILE A O 1
ATOM 1465 N N . GLU A 1 190 ? -7.906 -3.936 -15 1 95.44 190 GLU A N 1
ATOM 1466 C CA . G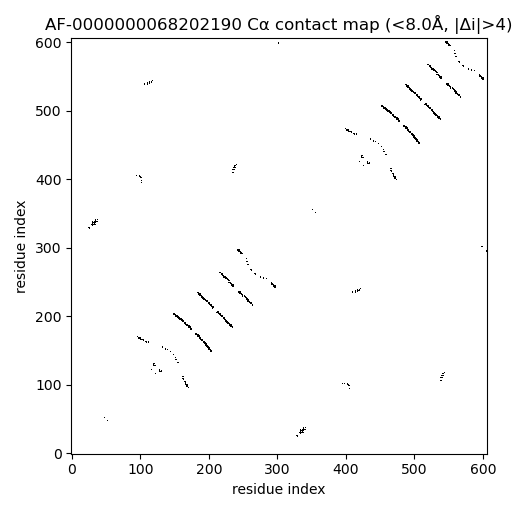LU A 1 190 ? -7.602 -5.195 -15.68 1 95.44 190 GLU A CA 1
ATOM 1467 C C . GLU A 1 190 ? -6.145 -5.598 -15.469 1 95.44 190 GLU A C 1
ATOM 1469 O O . GLU A 1 190 ? -5.246 -4.754 -15.531 1 95.44 190 GLU A O 1
ATOM 1474 N N . ALA A 1 191 ? -5.969 -6.844 -15.164 1 96.31 191 ALA A N 1
ATOM 1475 C CA . ALA A 1 191 ? -4.625 -7.383 -14.977 1 96.31 191 ALA A CA 1
ATOM 1476 C C . ALA A 1 191 ? -4.312 -8.453 -16.016 1 96.31 191 ALA A C 1
ATOM 1478 O O . ALA A 1 191 ? -5.117 -9.359 -16.25 1 96.31 191 ALA A O 1
ATOM 1479 N N . THR A 1 192 ? -3.217 -8.281 -16.703 1 96.69 192 THR A N 1
ATOM 1480 C CA . THR A 1 192 ? -2.719 -9.273 -17.641 1 96.69 192 THR A CA 1
ATOM 1481 C C . THR A 1 192 ? -1.321 -9.742 -17.25 1 96.69 192 THR A C 1
ATOM 1483 O O . THR A 1 192 ? -0.436 -8.922 -17 1 96.69 192 THR A O 1
ATOM 1486 N N . TYR A 1 193 ? -1.182 -11.023 -17.25 1 96.81 193 TYR A N 1
ATOM 1487 C CA . TYR A 1 193 ? 0.096 -11.594 -16.844 1 96.81 193 TYR A CA 1
ATOM 1488 C C . TYR A 1 193 ? 0.585 -12.617 -17.844 1 96.81 193 TYR A C 1
ATOM 1490 O O . TYR A 1 193 ? -0.064 -13.648 -18.062 1 96.81 193 TYR A O 1
ATOM 1498 N N . THR A 1 194 ? 1.672 -12.312 -18.438 1 95.25 194 THR A N 1
ATOM 1499 C CA . THR A 1 194 ? 2.391 -13.219 -19.328 1 95.25 194 THR A CA 1
ATOM 1500 C C . THR A 1 194 ? 3.824 -13.422 -18.844 1 95.25 194 THR A C 1
ATOM 1502 O O . THR A 1 194 ? 4.547 -12.453 -18.594 1 95.25 194 THR A O 1
ATOM 1505 N N . ASP A 1 195 ? 4.109 -14.664 -18.656 1 94 195 ASP A N 1
ATOM 1506 C CA . ASP A 1 195 ? 5.43 -14.961 -18.109 1 94 195 ASP A CA 1
ATOM 1507 C C . ASP A 1 195 ? 5.906 -16.344 -18.547 1 94 195 ASP A C 1
ATOM 1509 O O . ASP A 1 195 ? 5.195 -17.062 -19.25 1 94 195 ASP A O 1
ATOM 1513 N N . THR A 1 196 ? 7.168 -16.641 -18.219 1 92 196 THR A N 1
ATOM 1514 C CA . THR A 1 196 ? 7.738 -17.953 -18.531 1 92 196 THR A CA 1
ATOM 1515 C C . THR A 1 196 ? 7.805 -18.828 -17.281 1 92 196 THR A C 1
ATOM 1517 O O . THR A 1 196 ? 8.68 -19.688 -17.156 1 92 196 THR A O 1
ATOM 1520 N N . VAL A 1 197 ? 6.941 -18.562 -16.391 1 94.5 197 VAL A N 1
ATOM 1521 C CA . VAL A 1 197 ? 6.895 -19.375 -15.188 1 94.5 197 VAL A CA 1
ATOM 1522 C C . VAL A 1 197 ? 6.52 -20.812 -15.539 1 94.5 197 VAL A C 1
ATOM 1524 O O . VAL A 1 197 ? 5.586 -21.047 -16.312 1 94.5 197 VAL A O 1
ATOM 1527 N N . SER A 1 198 ? 7.25 -21.797 -15 1 95.62 198 SER A N 1
ATOM 1528 C CA . SER A 1 198 ? 6.973 -23.203 -15.281 1 95.62 198 SER A CA 1
ATOM 1529 C C . SER A 1 198 ? 7.438 -24.094 -14.133 1 95.62 198 SER A C 1
ATOM 1531 O O . SER A 1 198 ? 8.312 -23.703 -13.352 1 95.62 198 SER A O 1
ATOM 1533 N N . LEU A 1 199 ? 6.801 -25.203 -14.07 1 95.5 199 LEU A N 1
ATOM 1534 C CA . LEU A 1 199 ? 7.086 -26.203 -13.039 1 95.5 199 LEU A CA 1
ATOM 1535 C C . LEU A 1 199 ? 7.102 -27.609 -13.633 1 95.5 199 LEU A C 1
ATOM 1537 O O . LEU A 1 199 ? 6.227 -27.969 -14.43 1 95.5 199 LEU A O 1
ATOM 1541 N N . GLY A 1 200 ? 8.156 -28.391 -13.375 1 94.31 200 GLY A N 1
ATOM 1542 C CA . GLY A 1 200 ? 8.203 -29.828 -13.648 1 94.31 200 GLY A CA 1
ATOM 1543 C C . GLY A 1 200 ? 8.086 -30.672 -12.398 1 94.31 200 GLY A C 1
ATOM 1544 O O . GLY A 1 200 ? 8.828 -30.484 -11.438 1 94.31 200 GLY A O 1
ATOM 1545 N N . LEU A 1 201 ? 7.094 -31.531 -12.398 1 93.19 201 LEU A N 1
ATOM 1546 C CA . LEU A 1 201 ? 6.824 -32.312 -11.203 1 93.19 201 LEU A CA 1
ATOM 1547 C C . LEU A 1 201 ? 6.738 -33.812 -11.547 1 93.19 201 LEU A C 1
ATOM 1549 O O . LEU A 1 201 ? 6.402 -34.156 -12.68 1 93.19 201 LEU A O 1
ATOM 1553 N N . SER A 1 202 ? 7.051 -34.625 -10.594 1 91.25 202 SER A N 1
ATOM 1554 C CA . SER A 1 202 ? 6.867 -36.062 -10.664 1 91.25 202 SER A CA 1
ATOM 1555 C C . SER A 1 202 ? 6.219 -36.594 -9.398 1 91.25 202 SER A C 1
ATOM 1557 O O . SER A 1 202 ? 6.516 -36.125 -8.297 1 91.25 202 SER A O 1
ATOM 1559 N N . THR A 1 203 ? 5.289 -37.438 -9.648 1 88.19 203 THR A N 1
ATOM 1560 C CA . THR A 1 203 ? 4.609 -38.094 -8.531 1 88.19 203 THR A CA 1
ATOM 1561 C C . THR A 1 203 ? 4.098 -39.469 -8.953 1 88.19 203 THR A C 1
ATOM 1563 O O . THR A 1 203 ? 4.438 -39.969 -10.031 1 88.19 203 THR A O 1
ATOM 1566 N N . SER A 1 204 ? 3.5 -40.156 -7.984 1 84.44 204 SER A N 1
ATOM 1567 C CA . SER A 1 204 ? 2.855 -41.438 -8.273 1 84.44 204 SER A CA 1
ATOM 1568 C C . SER A 1 204 ? 1.432 -41.469 -7.727 1 84.44 204 SER A C 1
ATOM 1570 O O . SER A 1 204 ? 1.163 -40.938 -6.645 1 84.44 204 SER A O 1
ATOM 1572 N N . VAL A 1 205 ? 0.582 -41.906 -8.539 1 75.81 205 VAL A N 1
ATOM 1573 C CA . VAL A 1 205 ? -0.807 -42.094 -8.117 1 75.81 205 VAL A CA 1
ATOM 1574 C C . VAL A 1 205 ? -1.058 -43.531 -7.73 1 75.81 205 VAL A C 1
ATOM 1576 O O . VAL A 1 205 ? -0.731 -44.469 -8.484 1 75.81 205 VAL A O 1
ATOM 1579 N N . CYS A 1 206 ? -1.557 -43.688 -6.379 1 73.31 206 CYS A N 1
ATOM 1580 C CA . CYS A 1 206 ? -1.864 -45.031 -5.891 1 73.31 206 CYS A CA 1
ATOM 1581 C C . CYS A 1 206 ? -3.34 -45.344 -6.086 1 73.31 206 CYS A C 1
ATOM 1583 O O . CYS A 1 206 ? -4.211 -44.562 -5.691 1 73.31 206 CYS A O 1
ATOM 1585 N N . PHE A 1 207 ? -3.594 -46.312 -6.898 1 65 207 PHE A N 1
ATOM 1586 C CA . PHE A 1 207 ? -4.961 -46.781 -7.07 1 65 207 PHE A CA 1
ATOM 1587 C C . PHE A 1 207 ? -5.242 -47.969 -6.141 1 65 207 PHE A C 1
ATOM 1589 O O . PHE A 1 207 ? -4.434 -48.906 -6.039 1 65 207 PHE A O 1
ATOM 1596 N N . ASN A 1 208 ? -5.992 -47.688 -5.055 1 59.5 208 ASN A N 1
ATOM 1597 C CA . ASN A 1 208 ? -6.309 -48.719 -4.078 1 59.5 208 ASN A CA 1
ATOM 1598 C C . ASN A 1 208 ? -7.305 -49.75 -4.641 1 59.5 208 ASN A C 1
ATOM 1600 O O . ASN A 1 208 ? -7.766 -50.625 -3.92 1 59.5 208 ASN A O 1
ATOM 1604 N N . GLN A 1 209 ? -8.031 -49.719 -5.625 1 56.41 209 GLN A N 1
ATOM 1605 C CA . GLN A 1 209 ? -8.93 -50.812 -6.039 1 56.41 209 GLN A CA 1
ATOM 1606 C C . GLN A 1 209 ? -8.258 -51.719 -7.055 1 56.41 209 GLN A C 1
ATOM 1608 O O . GLN A 1 209 ? -7.535 -51.25 -7.938 1 56.41 209 GLN A O 1
ATOM 1613 N N . PRO A 1 210 ? -8.508 -53.094 -6.809 1 54.03 210 PRO A N 1
ATOM 1614 C CA . PRO A 1 210 ? -9.281 -53.812 -5.797 1 54.03 210 PRO A CA 1
ATOM 1615 C C . PRO A 1 210 ? -8.5 -54.031 -4.496 1 54.03 210 PRO A C 1
ATOM 1617 O O . PRO A 1 210 ? -9.086 -54.375 -3.475 1 54.03 210 PRO A O 1
ATOM 1620 N N . VAL A 1 211 ? -7.211 -53.906 -4.547 1 52.19 211 VAL A N 1
ATOM 1621 C CA . VAL A 1 211 ? -6.441 -54.031 -3.311 1 52.19 211 VAL A CA 1
ATOM 1622 C C . VAL A 1 211 ? -5.746 -52.719 -3.006 1 52.19 211 VAL A C 1
ATOM 1624 O O . VAL A 1 211 ? -5.395 -51.969 -3.92 1 52.19 211 VAL A O 1
ATOM 1627 N N . PRO A 1 212 ? -5.719 -52.281 -1.786 1 54.34 212 PRO A N 1
ATOM 1628 C CA . PRO A 1 212 ? -5.051 -51.031 -1.407 1 54.34 212 PRO A CA 1
ATOM 1629 C C . PRO A 1 212 ? -3.619 -50.938 -1.926 1 54.34 212 PRO A C 1
ATOM 1631 O O . PRO A 1 212 ? -2.848 -51.906 -1.779 1 54.34 212 PRO A O 1
ATOM 1634 N N . GLY A 1 213 ? -3.256 -49.844 -2.607 1 55.41 213 GLY A N 1
ATOM 1635 C CA . GLY A 1 213 ? -1.912 -49.625 -3.115 1 55.41 213 GLY A CA 1
ATOM 1636 C C . GLY A 1 213 ? -1.592 -50.469 -4.344 1 55.41 213 GLY A C 1
ATOM 1637 O O . GLY A 1 213 ? -0.427 -50.781 -4.605 1 55.41 213 GLY A O 1
ATOM 1638 N N . PHE A 1 214 ? -2.545 -51.031 -4.996 1 58.94 214 PHE A N 1
ATOM 1639 C CA . PHE A 1 214 ? -2.451 -52.062 -6.047 1 58.94 214 PHE A CA 1
ATOM 1640 C C . PHE A 1 214 ? -1.624 -51.531 -7.219 1 58.94 214 PHE A C 1
ATOM 1642 O O . PHE A 1 214 ? -0.76 -52.25 -7.734 1 58.94 214 PHE A O 1
ATOM 1649 N N . ALA A 1 215 ? -1.849 -50.281 -7.637 1 64.81 215 ALA A N 1
ATOM 1650 C CA . ALA A 1 215 ? -1.07 -49.844 -8.789 1 64.81 215 ALA A CA 1
ATOM 1651 C C . ALA A 1 215 ? -0.488 -48.469 -8.562 1 64.81 215 ALA A C 1
ATOM 1653 O O . ALA A 1 215 ? -1.165 -47.594 -8.031 1 64.81 215 ALA A O 1
ATOM 1654 N N . ARG A 1 216 ? 0.792 -48.531 -8.461 1 74.75 216 ARG A N 1
ATOM 1655 C CA . ARG A 1 216 ? 1.519 -47.25 -8.438 1 74.75 216 ARG A CA 1
ATOM 1656 C C . ARG A 1 216 ? 1.899 -46.812 -9.852 1 74.75 216 ARG A C 1
ATOM 1658 O O . ARG A 1 216 ? 2.561 -47.562 -10.578 1 74.75 216 ARG A O 1
ATOM 1665 N N . LEU A 1 217 ? 1.298 -45.781 -10.289 1 77.5 217 LEU A N 1
ATOM 1666 C CA . LEU A 1 217 ? 1.563 -45.25 -11.617 1 77.5 217 LEU A CA 1
ATOM 1667 C C . LEU A 1 217 ? 2.365 -43.938 -11.539 1 77.5 217 LEU A C 1
ATOM 1669 O O . LEU A 1 217 ? 1.846 -42.938 -11.102 1 77.5 217 LEU A O 1
ATOM 1673 N N . PRO A 1 218 ? 3.6 -44 -11.953 1 83.44 218 PRO A N 1
ATOM 1674 C CA . PRO A 1 218 ? 4.414 -42.781 -11.961 1 83.44 218 PRO A CA 1
ATOM 1675 C C . PRO A 1 218 ? 3.893 -41.75 -12.938 1 83.44 218 PRO A C 1
ATOM 1677 O O . PRO A 1 218 ? 3.461 -42.062 -14.039 1 83.44 218 PRO A O 1
ATOM 1680 N N . VAL A 1 219 ? 3.766 -40.625 -12.492 1 83.38 219 VAL A N 1
ATOM 1681 C CA . VAL A 1 219 ? 3.268 -39.531 -13.305 1 83.38 219 VAL A CA 1
ATOM 1682 C C . VAL A 1 219 ? 4.297 -38.375 -13.336 1 83.38 219 VAL A C 1
ATOM 1684 O O . VAL A 1 219 ? 4.836 -38 -12.297 1 83.38 219 VAL A O 1
ATOM 1687 N N . SER A 1 220 ? 4.715 -37.938 -14.531 1 88.38 220 SER A N 1
ATOM 1688 C CA . SER A 1 220 ? 5.531 -36.719 -14.727 1 88.38 220 SER A CA 1
ATOM 1689 C C . SER A 1 220 ? 4.73 -35.625 -15.391 1 88.38 220 SER A C 1
ATOM 1691 O O . SER A 1 220 ? 4.051 -35.844 -16.391 1 88.38 220 SER A O 1
ATOM 1693 N N . LEU A 1 221 ? 4.738 -34.531 -14.805 1 89.25 221 LEU A N 1
ATOM 1694 C CA . LEU A 1 221 ? 3.926 -33.406 -15.281 1 89.25 221 LEU A CA 1
ATOM 1695 C C . LEU A 1 221 ? 4.766 -32.156 -15.43 1 89.25 221 LEU A C 1
ATOM 1697 O O . LEU A 1 221 ? 5.594 -31.844 -14.578 1 89.25 221 LEU A O 1
ATOM 1701 N N . SER A 1 222 ? 4.613 -31.469 -16.516 1 91.5 222 SER A N 1
ATOM 1702 C CA . SER A 1 222 ? 5.176 -30.141 -16.719 1 91.5 222 SER A CA 1
ATOM 1703 C C . SER A 1 222 ? 4.082 -29.109 -16.922 1 91.5 222 SER A C 1
ATOM 1705 O O . SER A 1 222 ? 3.191 -29.297 -17.766 1 91.5 222 SER A O 1
ATOM 1707 N N . VAL A 1 223 ? 4.082 -28.141 -16.109 1 93.25 223 VAL A N 1
ATOM 1708 C CA . VAL A 1 223 ? 3.078 -27.094 -16.172 1 93.25 223 VAL A CA 1
ATOM 1709 C C . VAL A 1 223 ? 3.756 -25.75 -16.438 1 93.25 223 VAL A C 1
ATOM 1711 O O . VAL A 1 223 ? 4.715 -25.375 -15.758 1 93.25 223 VAL A O 1
ATOM 1714 N N . ALA A 1 224 ? 3.285 -25.031 -17.422 1 94.81 224 ALA A N 1
ATOM 1715 C CA . ALA A 1 224 ? 3.814 -23.703 -17.766 1 94.81 224 ALA A CA 1
ATOM 1716 C C . ALA A 1 224 ? 2.688 -22.703 -18 1 94.81 224 ALA A C 1
ATOM 1718 O O . ALA A 1 224 ? 1.643 -23.047 -18.547 1 94.81 224 ALA A O 1
ATOM 1719 N N . LEU A 1 225 ? 2.979 -21.5 -17.609 1 95.69 225 LEU A N 1
ATOM 1720 C CA . LEU A 1 225 ? 1.982 -20.438 -17.766 1 95.69 225 LEU A CA 1
ATOM 1721 C C . LEU A 1 225 ? 2.061 -19.828 -19.156 1 95.69 225 LEU A C 1
ATOM 1723 O O . LEU A 1 225 ? 3.145 -19.469 -19.625 1 95.69 225 LEU A O 1
ATOM 1727 N N . ASN A 1 226 ? 0.899 -19.766 -19.844 1 93.62 226 ASN A N 1
ATOM 1728 C CA . ASN A 1 226 ? 0.817 -19 -21.078 1 93.62 226 ASN A CA 1
ATOM 1729 C C . ASN A 1 226 ? 0.421 -17.547 -20.797 1 93.62 226 ASN A C 1
ATOM 1731 O O . ASN A 1 226 ? 1.169 -16.625 -21.125 1 93.62 226 ASN A O 1
ATOM 1735 N N . PHE A 1 227 ? -0.748 -17.422 -20.219 1 95.94 227 PHE A N 1
ATOM 1736 C CA . PHE A 1 227 ? -1.18 -16.078 -19.812 1 95.94 227 PHE A CA 1
ATOM 1737 C C . PHE A 1 227 ? -2.277 -16.172 -18.766 1 95.94 227 PHE A C 1
ATOM 1739 O O . PHE A 1 227 ? -2.889 -17.219 -18.578 1 95.94 227 PHE A O 1
ATOM 1746 N N . LEU A 1 228 ? -2.385 -15.164 -17.984 1 96.62 228 LEU A N 1
ATOM 1747 C CA . LEU A 1 228 ? -3.455 -14.961 -17.016 1 96.62 228 LEU A CA 1
ATOM 1748 C C . LEU A 1 228 ? -4.086 -13.578 -17.188 1 96.62 228 LEU A C 1
ATOM 1750 O O . LEU A 1 228 ? -3.377 -12.578 -17.281 1 96.62 228 LEU A O 1
ATOM 1754 N N . ARG A 1 229 ? -5.391 -13.531 -17.359 1 96.88 229 ARG A N 1
ATOM 1755 C CA . ARG A 1 229 ? -6.145 -12.281 -17.422 1 96.88 229 ARG A CA 1
ATOM 1756 C C . ARG A 1 229 ? -7.223 -12.242 -16.359 1 96.88 229 ARG A C 1
ATOM 1758 O O . ARG A 1 229 ? -7.965 -13.211 -16.172 1 96.88 229 ARG A O 1
ATOM 1765 N N . ALA A 1 230 ? -7.215 -11.203 -15.688 1 96.5 230 ALA A N 1
ATOM 1766 C CA . ALA A 1 230 ? -8.18 -11.078 -14.602 1 96.5 230 ALA A CA 1
ATOM 1767 C C . ALA A 1 230 ? -8.594 -9.625 -14.398 1 96.5 230 ALA A C 1
ATOM 1769 O O . ALA A 1 230 ? -7.934 -8.711 -14.898 1 96.5 230 ALA A O 1
ATOM 1770 N N . THR A 1 231 ? -9.719 -9.453 -13.781 1 96.19 231 THR A N 1
ATOM 1771 C CA . THR A 1 231 ? -10.203 -8.133 -13.375 1 96.19 231 THR A CA 1
ATOM 1772 C C . THR A 1 231 ? -10.164 -7.988 -11.852 1 96.19 231 THR A C 1
ATOM 1774 O O . THR A 1 231 ? -10.57 -8.891 -11.125 1 96.19 231 THR A O 1
ATOM 1777 N N . ILE A 1 232 ? -9.625 -6.914 -11.461 1 96.06 232 ILE A N 1
ATOM 1778 C CA . ILE A 1 232 ? -9.516 -6.637 -10.031 1 96.06 232 ILE A CA 1
ATOM 1779 C C . ILE A 1 232 ? -10.414 -5.457 -9.664 1 96.06 232 ILE A C 1
ATOM 1781 O O . ILE A 1 232 ? -10.383 -4.418 -10.328 1 96.06 232 ILE A O 1
ATOM 1785 N N . LEU A 1 233 ? -11.195 -5.629 -8.664 1 94.81 233 LEU A N 1
ATOM 1786 C CA . LEU A 1 233 ? -11.977 -4.539 -8.094 1 94.81 233 LEU A CA 1
ATOM 1787 C C . LEU A 1 233 ? -11.336 -4.023 -6.805 1 94.81 233 LEU A C 1
ATOM 1789 O O . LEU A 1 233 ? -10.938 -4.812 -5.945 1 94.81 233 LEU A O 1
ATOM 1793 N N . ILE A 1 234 ? -11.195 -2.752 -6.742 1 94.75 234 ILE A N 1
ATOM 1794 C CA . ILE A 1 234 ? -10.617 -2.123 -5.559 1 94.75 234 ILE A CA 1
ATOM 1795 C C . ILE A 1 234 ? -11.695 -1.328 -4.824 1 94.75 234 ILE A C 1
ATOM 1797 O O . ILE A 1 234 ? -12.367 -0.484 -5.418 1 94.75 234 ILE A O 1
ATOM 1801 N N . PHE A 1 235 ? -11.82 -1.551 -3.564 1 92.5 235 PHE A N 1
ATOM 1802 C CA . PHE A 1 235 ? -12.766 -0.86 -2.703 1 92.5 235 PHE A CA 1
ATOM 1803 C C . PHE A 1 235 ? -12.039 -0.006 -1.671 1 92.5 235 PHE A C 1
ATOM 1805 O O . PHE A 1 235 ? -11.453 -0.533 -0.727 1 92.5 235 PHE A O 1
ATOM 1812 N N . PRO A 1 236 ? -12.047 1.271 -1.877 1 92 236 PRO A N 1
ATOM 1813 C CA . PRO A 1 236 ? -11.445 2.127 -0.85 1 92 236 PRO A CA 1
ATOM 1814 C C . PRO A 1 236 ? -12.188 2.053 0.485 1 92 236 PRO A C 1
ATOM 1816 O O . PRO A 1 236 ? -13.312 1.567 0.542 1 92 236 PRO A O 1
ATOM 1819 N N . PRO A 1 237 ? -11.492 2.441 1.534 1 89.69 237 PRO A N 1
ATOM 1820 C CA . PRO A 1 237 ? -12.148 2.363 2.844 1 89.69 237 PRO A CA 1
ATOM 1821 C C . PRO A 1 237 ? -13.367 3.273 2.949 1 89.69 237 PRO A C 1
ATOM 1823 O O . PRO A 1 237 ? -13.375 4.375 2.393 1 89.69 237 PRO A O 1
ATOM 1826 N N . ALA A 1 238 ? -14.289 2.77 3.641 1 83.56 238 ALA A N 1
ATOM 1827 C CA . ALA A 1 238 ? -15.477 3.582 3.916 1 83.56 238 ALA A CA 1
ATOM 1828 C C . ALA A 1 238 ? -15.195 4.605 5.012 1 83.56 238 ALA A C 1
ATOM 1830 O O . ALA A 1 238 ? -14.469 4.316 5.969 1 83.56 238 ALA A O 1
ATOM 1831 N N . PRO A 1 239 ? -15.688 5.766 4.824 1 77.88 239 PRO A N 1
ATOM 1832 C CA . PRO A 1 239 ? -15.391 6.836 5.781 1 77.88 239 PRO A CA 1
ATOM 1833 C C . PRO A 1 239 ? -15.867 6.504 7.195 1 77.88 239 PRO A C 1
ATOM 1835 O O . PRO A 1 239 ? -15.219 6.891 8.172 1 77.88 239 PRO A O 1
ATOM 1838 N N . ASP A 1 240 ? -16.906 5.723 7.297 1 77 240 ASP A N 1
ATOM 1839 C CA . ASP A 1 240 ? -17.469 5.48 8.617 1 77 240 ASP A CA 1
ATOM 1840 C C . ASP A 1 240 ? -16.984 4.148 9.188 1 77 240 ASP A C 1
ATOM 1842 O O . ASP A 1 240 ? -17.453 3.719 10.25 1 77 240 ASP A O 1
ATOM 1846 N N . ASP A 1 241 ? -16 3.604 8.539 1 80.19 241 ASP A N 1
ATOM 1847 C CA . ASP A 1 241 ? -15.469 2.334 9.023 1 80.19 241 ASP A CA 1
ATOM 1848 C C . ASP A 1 241 ? -14.445 2.559 10.141 1 80.19 241 ASP A C 1
ATOM 1850 O O . ASP A 1 241 ? -13.469 3.283 9.961 1 80.19 241 ASP A O 1
ATOM 1854 N N . PRO A 1 242 ? -14.711 2.02 11.266 1 81.69 242 PRO A N 1
ATOM 1855 C CA . PRO A 1 242 ? -13.758 2.184 12.367 1 81.69 242 PRO A CA 1
ATOM 1856 C C . PRO A 1 242 ? -12.391 1.586 12.062 1 81.69 242 PRO A C 1
ATOM 1858 O O . PRO A 1 242 ? -11.383 2.029 12.617 1 81.69 242 PRO A O 1
ATOM 1861 N N . GLU A 1 243 ? -12.43 0.611 11.242 1 85.81 243 GLU A N 1
ATOM 1862 C CA . GLU A 1 243 ? -11.172 0.026 10.781 1 85.81 243 GLU A CA 1
ATOM 1863 C C . GLU A 1 243 ? -11.016 0.195 9.273 1 85.81 243 GLU A C 1
ATOM 1865 O O . GLU A 1 243 ? -11.359 -0.704 8.5 1 85.81 243 GLU A O 1
ATOM 1870 N N . PRO A 1 244 ? -10.516 1.332 8.977 1 87.69 244 PRO A N 1
ATOM 1871 C CA . PRO A 1 244 ? -10.406 1.584 7.539 1 87.69 244 PRO A CA 1
ATOM 1872 C C . PRO A 1 244 ? -9.586 0.518 6.816 1 87.69 244 PRO A C 1
ATOM 1874 O O . PRO A 1 244 ? -8.461 0.212 7.227 1 87.69 244 PRO A O 1
ATOM 1877 N N . THR A 1 245 ? -10.195 -0.074 5.82 1 89.69 245 THR A N 1
ATOM 1878 C CA . THR A 1 245 ? -9.57 -1.178 5.105 1 89.69 245 THR A CA 1
ATOM 1879 C C . THR A 1 245 ? -9.688 -0.983 3.598 1 89.69 245 THR A C 1
ATOM 1881 O O . THR A 1 245 ? -10.766 -0.658 3.092 1 89.69 245 THR A O 1
ATOM 1884 N N . LEU A 1 246 ? -8.578 -1.053 2.961 1 91.75 246 LEU A N 1
ATOM 1885 C CA . LEU A 1 246 ? -8.555 -1.118 1.504 1 91.75 246 LEU A CA 1
ATOM 1886 C C . LEU A 1 246 ? -8.688 -2.559 1.022 1 91.75 246 LEU A C 1
ATOM 1888 O O . LEU A 1 246 ? -7.871 -3.412 1.383 1 91.75 246 LEU A O 1
ATOM 1892 N N . THR A 1 247 ? -9.703 -2.832 0.212 1 92.31 247 THR A N 1
ATOM 1893 C CA . THR A 1 247 ? -9.953 -4.207 -0.206 1 92.31 247 THR A CA 1
ATOM 1894 C C . THR A 1 247 ? -9.75 -4.363 -1.71 1 92.31 247 THR A C 1
ATOM 1896 O O . THR A 1 247 ? -10.266 -3.566 -2.498 1 92.31 247 THR A O 1
ATOM 1899 N N . LEU A 1 248 ? -8.938 -5.273 -2.09 1 94.06 248 LEU A N 1
ATOM 1900 C CA . LEU A 1 248 ? -8.758 -5.691 -3.475 1 94.06 248 LEU A CA 1
ATOM 1901 C C . LEU A 1 248 ? -9.391 -7.059 -3.715 1 94.06 248 LEU A C 1
ATOM 1903 O O . LEU A 1 248 ? -9.125 -8.008 -2.98 1 94.06 248 LEU A O 1
ATOM 1907 N N . GLN A 1 249 ? -10.188 -7.09 -4.727 1 94.56 249 GLN A N 1
ATOM 1908 C CA . GLN A 1 249 ? -10.891 -8.336 -4.992 1 94.56 249 GLN A CA 1
ATOM 1909 C C . GLN A 1 249 ? -10.711 -8.773 -6.445 1 94.56 249 GLN A C 1
ATOM 1911 O O . GLN A 1 249 ? -11.008 -8.008 -7.367 1 94.56 249 GLN A O 1
ATOM 1916 N N . LEU A 1 250 ? -10.258 -9.984 -6.574 1 95.44 250 LEU A N 1
ATOM 1917 C CA . LEU A 1 250 ? -10.172 -10.586 -7.902 1 95.44 250 LEU A CA 1
ATOM 1918 C C . LEU A 1 250 ? -11.531 -11.102 -8.359 1 95.44 250 LEU A C 1
ATOM 1920 O O . LEU A 1 250 ? -12.172 -11.875 -7.641 1 95.44 250 LEU A O 1
ATOM 1924 N N . GLN A 1 251 ? -11.93 -10.672 -9.438 1 94.5 251 GLN A N 1
ATOM 1925 C CA . GLN A 1 251 ? -13.219 -11.117 -9.969 1 94.5 251 GLN A CA 1
ATOM 1926 C C . GLN A 1 251 ? -13.141 -12.562 -10.461 1 94.5 251 GLN A C 1
ATOM 1928 O O . GLN A 1 251 ? -12.078 -13.016 -10.891 1 94.5 251 GLN A O 1
ATOM 1933 N N . PRO A 1 252 ? -14.227 -13.258 -10.422 1 91.94 252 PRO A N 1
ATOM 1934 C CA . PRO A 1 252 ? -14.227 -14.688 -10.758 1 91.94 252 PRO A CA 1
ATOM 1935 C C . PRO A 1 252 ? -14.023 -14.938 -12.25 1 91.94 252 PRO A C 1
ATOM 1937 O O . PRO A 1 252 ? -13.734 -16.062 -12.656 1 91.94 252 PRO A O 1
ATOM 1940 N N . ASP A 1 253 ? -14.164 -13.953 -13.055 1 89.88 253 ASP A N 1
ATOM 1941 C CA . ASP A 1 253 ? -14 -14.133 -14.492 1 89.88 253 ASP A CA 1
ATOM 1942 C C . ASP A 1 253 ? -12.523 -14.164 -14.875 1 89.88 253 ASP A C 1
ATOM 1944 O O . ASP A 1 253 ? -12.109 -13.477 -15.82 1 89.88 253 ASP A O 1
ATOM 1948 N N . VAL A 1 254 ? -11.75 -14.953 -14.227 1 94.06 254 VAL A N 1
ATOM 1949 C CA . VAL A 1 254 ? -10.32 -15.07 -14.484 1 94.06 254 VAL A CA 1
ATOM 1950 C C . VAL A 1 254 ? -10.086 -15.977 -15.695 1 94.06 254 VAL A C 1
ATOM 1952 O O . VAL A 1 254 ? -10.625 -17.078 -15.766 1 94.06 254 VAL A O 1
ATOM 1955 N N . GLU A 1 255 ? -9.383 -15.5 -16.656 1 95.12 255 GLU A N 1
ATOM 1956 C CA . GLU A 1 255 ? -8.969 -16.297 -17.812 1 95.12 255 GLU A CA 1
ATOM 1957 C C . GLU A 1 255 ? -7.535 -16.797 -17.641 1 95.12 255 GLU A C 1
ATOM 1959 O O . GLU A 1 255 ? -6.59 -16 -17.672 1 95.12 255 GLU A O 1
ATOM 1964 N N . LEU A 1 256 ? -7.406 -18.047 -17.438 1 95.31 256 LEU A N 1
ATOM 1965 C CA . LEU A 1 256 ? -6.102 -18.672 -17.234 1 95.31 256 LEU A CA 1
ATOM 1966 C C . LEU A 1 256 ? -5.797 -19.672 -18.344 1 95.31 256 LEU A C 1
ATOM 1968 O O . LEU A 1 256 ? -6.633 -20.516 -18.688 1 95.31 256 LEU A O 1
ATOM 1972 N N . SER A 1 257 ? -4.617 -19.531 -18.969 1 93.81 257 SER A N 1
ATOM 1973 C CA . SER A 1 257 ? -4.133 -20.484 -19.969 1 93.81 257 SER A CA 1
ATOM 1974 C C . SER A 1 257 ? -2.799 -21.094 -19.562 1 93.81 257 SER A C 1
ATOM 1976 O O . SER A 1 257 ? -1.825 -20.375 -19.328 1 93.81 257 SER A O 1
ATOM 1978 N N . LEU A 1 258 ? -2.814 -22.422 -19.438 1 93.94 258 LEU A N 1
ATOM 1979 C CA . LEU A 1 258 ? -1.613 -23.156 -19.062 1 93.94 258 LEU A CA 1
ATOM 1980 C C . LEU A 1 258 ? -1.198 -24.125 -20.172 1 93.94 258 LEU A C 1
ATOM 1982 O O . LEU A 1 258 ? -2.041 -24.594 -20.938 1 93.94 258 LEU A O 1
ATOM 1986 N N . HIS A 1 259 ? 0.059 -24.25 -20.266 1 91.25 259 HIS A N 1
ATOM 1987 C CA . HIS A 1 259 ? 0.614 -25.344 -21.062 1 91.25 259 HIS A CA 1
ATOM 1988 C C . HIS A 1 259 ? 1.043 -26.516 -20.172 1 91.25 259 HIS A C 1
ATOM 1990 O O . HIS A 1 259 ? 1.913 -26.359 -19.312 1 91.25 259 HIS A O 1
ATOM 1996 N N . THR A 1 260 ? 0.355 -27.641 -20.344 1 89.5 260 THR A N 1
ATOM 1997 C CA . THR A 1 260 ? 0.644 -28.797 -19.5 1 89.5 260 THR A CA 1
ATOM 1998 C C . THR A 1 260 ? 1.08 -29.984 -20.344 1 89.5 260 THR A C 1
ATOM 2000 O O . THR A 1 260 ? 0.52 -30.234 -21.422 1 89.5 260 THR A O 1
ATOM 2003 N N . ASN A 1 261 ? 2.133 -30.625 -19.938 1 85.44 261 ASN A N 1
ATOM 2004 C CA . ASN A 1 261 ? 2.58 -31.906 -20.5 1 85.44 261 ASN A CA 1
ATOM 2005 C C . ASN A 1 261 ? 2.68 -32.969 -19.422 1 85.44 261 ASN A C 1
ATOM 2007 O O . ASN A 1 261 ? 3.309 -32.781 -18.375 1 85.44 261 ASN A O 1
ATOM 2011 N N . SER A 1 262 ? 1.896 -34.031 -19.594 1 84.31 262 SER A N 1
ATOM 2012 C CA . SER A 1 262 ? 1.895 -35.125 -18.609 1 84.31 262 SER A CA 1
ATOM 2013 C C . SER A 1 262 ? 2.348 -36.438 -19.234 1 84.31 262 SER A C 1
ATOM 2015 O O . SER A 1 262 ? 2.023 -36.75 -20.375 1 84.31 262 SER A O 1
ATOM 2017 N N . LEU A 1 263 ? 3.238 -37.094 -18.547 1 78.38 263 LEU A N 1
ATOM 2018 C CA . LEU A 1 263 ? 3.686 -38.438 -18.938 1 78.38 263 LEU A CA 1
ATOM 2019 C C . LEU A 1 263 ? 3.33 -39.469 -17.859 1 78.38 263 LEU A C 1
ATOM 2021 O O . LEU A 1 263 ? 3.668 -39.281 -16.688 1 78.38 263 LEU A O 1
ATOM 2025 N N . PHE A 1 264 ? 2.367 -40.344 -18.219 1 72.81 264 PHE A N 1
ATOM 2026 C CA . PHE A 1 264 ? 1.971 -41.438 -17.312 1 72.81 264 PHE A CA 1
ATOM 2027 C C . PHE A 1 264 ? 2.736 -42.719 -17.609 1 72.81 264 PHE A C 1
ATOM 2029 O O . PHE A 1 264 ? 2.781 -43.156 -18.75 1 72.81 264 PHE A O 1
ATOM 2036 N N . GLY A 1 265 ? 3.229 -43.406 -16.625 1 64.56 265 GLY A N 1
ATOM 2037 C CA . GLY A 1 265 ? 3.885 -44.688 -16.75 1 64.56 265 GLY A CA 1
ATOM 2038 C C . GLY A 1 265 ? 4.914 -44.719 -17.859 1 64.56 265 GLY A C 1
ATOM 2039 O O . GLY A 1 265 ? 5.246 -43.688 -18.453 1 64.56 265 GLY A O 1
ATOM 2040 N N . LEU A 1 266 ? 5.672 -45.938 -18.047 1 54.66 266 LEU A N 1
ATOM 2041 C CA . LEU A 1 266 ? 6.75 -46.25 -18.984 1 54.66 266 LEU A CA 1
ATOM 2042 C C . LEU A 1 266 ? 6.305 -46 -20.422 1 54.66 266 LEU A C 1
ATOM 2044 O O . LEU A 1 266 ? 7.121 -45.656 -21.281 1 54.66 266 LEU A O 1
ATOM 2048 N N . ARG A 1 267 ? 5.121 -46.469 -20.75 1 51.09 267 ARG A N 1
ATOM 2049 C CA . ARG A 1 267 ? 4.809 -46.531 -22.172 1 51.09 267 ARG A CA 1
ATOM 2050 C C . ARG A 1 267 ? 3.791 -45.438 -22.531 1 51.09 267 ARG A C 1
ATOM 2052 O O . ARG A 1 267 ? 3.633 -45.125 -23.719 1 51.09 267 ARG A O 1
ATOM 2059 N N . ALA A 1 268 ? 2.701 -45.156 -21.734 1 49.34 268 ALA A N 1
ATOM 2060 C CA . ALA A 1 268 ? 1.446 -44.656 -22.281 1 49.34 268 ALA A CA 1
ATOM 2061 C C . ALA A 1 268 ? 1.379 -43.125 -22.203 1 49.34 268 ALA A C 1
ATOM 2063 O O . ALA A 1 268 ? 1.538 -42.562 -21.109 1 49.34 268 ALA A O 1
ATOM 2064 N N . LYS A 1 269 ? 1.907 -42.531 -23.188 1 50.97 269 LYS A N 1
ATOM 2065 C CA . LYS A 1 269 ? 1.443 -41.156 -23.422 1 50.97 269 LYS A CA 1
ATOM 2066 C C . LYS A 1 269 ? -0.074 -41.062 -23.297 1 50.97 269 LYS A C 1
ATOM 2068 O O . LYS A 1 269 ? -0.801 -41.438 -24.219 1 50.97 269 LYS A O 1
ATOM 2073 N N . LEU A 1 270 ? -0.658 -41.625 -22.359 1 46.44 270 LEU A N 1
ATOM 2074 C CA . LEU A 1 270 ? -2.115 -41.625 -22.297 1 46.44 270 LEU A CA 1
ATOM 2075 C C . LEU A 1 270 ? -2.678 -40.25 -22.688 1 46.44 270 LEU A C 1
ATOM 2077 O O . LEU A 1 270 ? -2.141 -39.219 -22.281 1 46.44 270 LEU A O 1
ATOM 2081 N N . GLU A 1 271 ? -3.434 -40.281 -23.781 1 48.59 271 GLU A N 1
ATOM 2082 C CA . GLU A 1 271 ? -4.383 -39.344 -24.375 1 48.59 271 GLU A CA 1
ATOM 2083 C C . GLU A 1 271 ? -5.023 -38.469 -23.312 1 48.59 271 GLU A C 1
ATOM 2085 O O . GLU A 1 271 ? -5.449 -37.344 -23.609 1 48.59 271 GLU A O 1
ATOM 2090 N N . ASN A 1 272 ? -5.18 -38.906 -22.125 1 50.59 272 ASN A N 1
ATOM 2091 C CA . ASN A 1 272 ? -6.062 -38.219 -21.188 1 50.59 272 ASN A CA 1
ATOM 2092 C C . ASN A 1 272 ? -5.367 -37.031 -20.547 1 50.59 272 ASN A C 1
ATOM 2094 O O . ASN A 1 272 ? -5.707 -36.625 -19.438 1 50.59 272 ASN A O 1
ATOM 2098 N N . VAL A 1 273 ? -4.426 -36.5 -21.406 1 61.94 273 VAL A N 1
ATOM 2099 C CA . VAL A 1 273 ? -3.582 -35.344 -21.094 1 61.94 273 VAL A CA 1
ATOM 2100 C C . VAL A 1 273 ? -4.434 -34.094 -21.016 1 61.94 273 VAL A C 1
ATOM 2102 O O . VAL A 1 273 ? -4.219 -33.25 -20.141 1 61.94 273 VAL A O 1
ATOM 2105 N N . SER A 1 274 ? -5.625 -34.219 -21.812 1 71.44 274 SER A N 1
ATOM 2106 C CA . SER A 1 274 ? -6.434 -33 -21.875 1 71.44 274 SER A CA 1
ATOM 2107 C C . SER A 1 274 ? -7.246 -32.812 -20.594 1 71.44 274 SER A C 1
ATOM 2109 O O . SER A 1 274 ? -7.41 -31.688 -20.125 1 71.44 274 SER A O 1
ATOM 2111 N N . LYS A 1 275 ? -7.699 -34 -20.062 1 76.81 275 LYS A N 1
ATOM 2112 C CA . LYS A 1 275 ? -8.5 -33.875 -18.844 1 76.81 275 LYS A CA 1
ATOM 2113 C C . LYS A 1 275 ? -7.656 -33.375 -17.672 1 76.81 275 LYS A C 1
ATOM 2115 O O . LYS A 1 275 ? -8.125 -32.594 -16.859 1 76.81 275 LYS A O 1
ATOM 2120 N N . VAL A 1 276 ? -6.457 -33.875 -17.594 1 76.62 276 VAL A N 1
ATOM 2121 C CA . VAL A 1 276 ? -5.574 -33.438 -16.516 1 76.62 276 VAL A CA 1
ATOM 2122 C C . VAL A 1 276 ? -5.305 -31.938 -16.656 1 76.62 276 VAL A C 1
ATOM 2124 O O . VAL A 1 276 ? -5.289 -31.203 -15.656 1 76.62 276 VAL A O 1
ATOM 2127 N N . HIS A 1 277 ? -5.164 -31.547 -17.922 1 82.69 277 HIS A N 1
ATOM 2128 C CA . HIS A 1 277 ? -4.961 -30.125 -18.203 1 82.69 277 HIS A CA 1
ATOM 2129 C C . HIS A 1 277 ? -6.121 -29.297 -17.672 1 82.69 277 HIS A C 1
ATOM 2131 O O . HIS A 1 277 ? -5.91 -28.297 -16.984 1 82.69 277 HIS A O 1
ATOM 2137 N N . GLU A 1 278 ? -7.32 -29.734 -18.047 1 85.75 278 GLU A N 1
ATOM 2138 C CA . GLU A 1 278 ? -8.516 -29 -17.641 1 85.75 278 GLU A CA 1
ATOM 2139 C C . GLU A 1 278 ? -8.672 -29 -16.125 1 85.75 278 GLU A C 1
ATOM 2141 O O . GLU A 1 278 ? -9.055 -27.984 -15.531 1 85.75 278 GLU A O 1
ATOM 2146 N N . LEU A 1 279 ? -8.406 -30.109 -15.555 1 83.19 279 LEU A N 1
ATOM 2147 C CA . LEU A 1 279 ? -8.531 -30.219 -14.102 1 83.19 279 LEU A CA 1
ATOM 2148 C C . LEU A 1 279 ? -7.535 -29.297 -13.398 1 83.19 279 LEU A C 1
ATOM 2150 O O . LEU A 1 279 ? -7.887 -28.609 -12.43 1 83.19 279 LEU A O 1
ATOM 2154 N N . LEU A 1 280 ? -6.316 -29.344 -13.891 1 86.38 280 LEU A N 1
ATOM 2155 C CA . LEU A 1 280 ? -5.289 -28.5 -13.297 1 86.38 280 LEU A CA 1
ATOM 2156 C C . LEU A 1 280 ? -5.641 -27.016 -13.445 1 86.38 280 LEU A C 1
ATOM 2158 O O . LEU A 1 280 ? -5.516 -26.25 -12.492 1 86.38 280 LEU A O 1
ATOM 2162 N N . GLU A 1 281 ? -6.023 -26.625 -14.625 1 90.5 281 GLU A N 1
ATOM 2163 C CA . GLU A 1 281 ? -6.402 -25.25 -14.875 1 90.5 281 GLU A CA 1
ATOM 2164 C C . GLU A 1 281 ? -7.555 -24.812 -13.977 1 90.5 281 GLU A C 1
ATOM 2166 O O . GLU A 1 281 ? -7.535 -23.719 -13.414 1 90.5 281 GLU A O 1
ATOM 2171 N N . ASN A 1 282 ? -8.562 -25.688 -13.875 1 89 282 ASN A N 1
ATOM 2172 C CA . ASN A 1 282 ? -9.719 -25.375 -13.039 1 89 282 ASN A CA 1
ATOM 2173 C C . ASN A 1 282 ? -9.328 -25.281 -11.57 1 89 282 ASN A C 1
ATOM 2175 O O . ASN A 1 282 ? -9.82 -24.422 -10.844 1 89 282 ASN A O 1
ATOM 2179 N N . ARG A 1 283 ? -8.5 -26.156 -11.211 1 86.94 283 ARG A N 1
ATOM 2180 C CA . ARG A 1 283 ? -8.07 -26.141 -9.812 1 86.94 283 ARG A CA 1
ATOM 2181 C C . ARG A 1 283 ? -7.297 -24.875 -9.484 1 86.94 283 ARG A C 1
ATOM 2183 O O . ARG A 1 283 ? -7.504 -24.266 -8.438 1 86.94 283 ARG A O 1
ATOM 2190 N N . ILE A 1 284 ? -6.367 -24.547 -10.32 1 91.06 284 ILE A N 1
ATOM 2191 C CA . ILE A 1 284 ? -5.562 -23.359 -10.102 1 91.06 284 ILE A CA 1
ATOM 2192 C C . ILE A 1 284 ? -6.453 -22.109 -10.148 1 91.06 284 ILE A C 1
ATOM 2194 O O . ILE A 1 284 ? -6.305 -21.203 -9.336 1 91.06 284 ILE A O 1
ATOM 2198 N N . ARG A 1 285 ? -7.359 -22.062 -11.102 1 91.88 285 ARG A N 1
ATOM 2199 C CA . ARG A 1 285 ? -8.297 -20.938 -11.203 1 91.88 285 ARG A CA 1
ATOM 2200 C C . ARG A 1 285 ? -9.117 -20.797 -9.93 1 91.88 285 ARG A C 1
ATOM 2202 O O . ARG A 1 285 ? -9.266 -19.688 -9.406 1 91.88 285 ARG A O 1
ATOM 2209 N N . ARG A 1 286 ? -9.602 -21.875 -9.438 1 89.12 286 ARG A N 1
ATOM 2210 C CA . ARG A 1 286 ? -10.398 -21.859 -8.211 1 89.12 286 ARG A CA 1
ATOM 2211 C C . ARG A 1 286 ? -9.562 -21.375 -7.031 1 89.12 286 ARG A C 1
ATOM 2213 O O . ARG A 1 286 ? -10.039 -20.594 -6.203 1 89.12 286 ARG A O 1
ATOM 2220 N N . ALA A 1 287 ? -8.367 -21.891 -6.957 1 88.56 287 ALA A N 1
ATOM 2221 C CA . ALA A 1 287 ? -7.48 -21.484 -5.871 1 88.56 287 ALA A CA 1
ATOM 2222 C C . ALA A 1 287 ? -7.223 -19.984 -5.918 1 88.56 287 ALA A C 1
ATOM 2224 O O . ALA A 1 287 ? -7.176 -19.312 -4.879 1 88.56 287 ALA A O 1
ATOM 2225 N N . LEU A 1 288 ? -7.066 -19.422 -7.066 1 91.31 288 LEU A N 1
ATOM 2226 C CA . LEU A 1 288 ? -6.82 -17.984 -7.242 1 91.31 288 LEU A CA 1
ATOM 2227 C C . LEU A 1 288 ? -8.039 -17.172 -6.816 1 91.31 288 LEU A C 1
ATOM 2229 O O . LEU A 1 288 ? -7.898 -16.156 -6.133 1 91.31 288 LEU A O 1
ATOM 2233 N N . VAL A 1 289 ? -9.188 -17.641 -7.207 1 89.62 289 VAL A N 1
ATOM 2234 C CA . VAL A 1 289 ? -10.414 -16.922 -6.91 1 89.62 289 VAL A CA 1
ATOM 2235 C C . VAL A 1 289 ? -10.703 -17 -5.41 1 89.62 289 VAL A C 1
ATOM 2237 O O . VAL A 1 289 ? -11.109 -16 -4.805 1 89.62 289 VAL A O 1
ATOM 2240 N N . GLU A 1 290 ? -10.445 -18.109 -4.852 1 89.38 290 GLU A N 1
ATOM 2241 C CA . GLU A 1 290 ? -10.695 -18.297 -3.424 1 89.38 290 GLU A CA 1
ATOM 2242 C C . GLU A 1 290 ? -9.758 -17.438 -2.582 1 89.38 290 GLU A C 1
ATOM 2244 O O . GLU A 1 290 ? -10.164 -16.891 -1.55 1 89.38 290 GLU A O 1
ATOM 2249 N N . ARG A 1 291 ? -8.609 -17.25 -3.125 1 88.31 291 ARG A N 1
ATOM 2250 C CA . ARG A 1 291 ? -7.613 -16.5 -2.367 1 88.31 291 ARG A CA 1
ATOM 2251 C C . ARG A 1 291 ? -7.422 -15.102 -2.947 1 88.31 291 ARG A C 1
ATOM 2253 O O . ARG A 1 291 ? -6.512 -14.375 -2.549 1 88.31 291 ARG A O 1
ATOM 2260 N N . GLY A 1 292 ? -8.203 -14.727 -3.781 1 89.75 292 GLY A N 1
ATOM 2261 C CA . GLY A 1 292 ? -7.984 -13.516 -4.562 1 89.75 292 GLY A CA 1
ATOM 2262 C C . GLY A 1 292 ? -8.523 -12.266 -3.889 1 89.75 292 GLY A C 1
ATOM 2263 O O . GLY A 1 292 ? -8.875 -11.297 -4.562 1 89.75 292 GLY A O 1
ATOM 2264 N N . THR A 1 293 ? -8.773 -12.273 -2.592 1 90.5 293 THR A N 1
ATOM 2265 C CA . THR A 1 293 ? -9.188 -11.086 -1.858 1 90.5 293 THR A CA 1
ATOM 2266 C C . THR A 1 293 ? -8.102 -10.641 -0.883 1 90.5 293 THR A C 1
ATOM 2268 O O . THR A 1 293 ? -7.629 -11.438 -0.068 1 90.5 293 THR A O 1
ATOM 2271 N N . TRP A 1 294 ? -7.645 -9.453 -1.043 1 89.81 294 TRP A N 1
ATOM 2272 C CA . TRP A 1 294 ? -6.621 -8.875 -0.172 1 89.81 294 TRP A CA 1
ATOM 2273 C C . TRP A 1 294 ? -7.168 -7.664 0.579 1 89.81 294 TRP A C 1
ATOM 2275 O O . TRP A 1 294 ? -7.785 -6.781 -0.02 1 89.81 294 TRP A O 1
ATOM 2285 N N . ARG A 1 295 ? -6.945 -7.676 1.825 1 88.69 295 ARG A N 1
ATOM 2286 C CA . ARG A 1 295 ? -7.359 -6.559 2.668 1 88.69 295 ARG A CA 1
ATOM 2287 C C . ARG A 1 295 ? -6.156 -5.875 3.303 1 88.69 295 ARG A C 1
ATOM 2289 O O . ARG A 1 295 ? -5.324 -6.531 3.934 1 88.69 295 ARG A O 1
ATOM 2296 N N . ILE A 1 296 ? -6.016 -4.625 3.021 1 87.31 296 ILE A N 1
ATOM 2297 C CA . ILE A 1 296 ? -4.945 -3.824 3.604 1 87.31 296 ILE A CA 1
ATOM 2298 C C . ILE A 1 296 ? -5.516 -2.916 4.691 1 87.31 296 ILE A C 1
ATOM 2300 O O . ILE A 1 296 ? -6.262 -1.98 4.398 1 87.31 296 ILE A O 1
ATOM 2304 N N . HIS A 1 297 ? -5.113 -3.148 5.871 1 86.75 297 HIS A N 1
ATOM 2305 C CA . HIS A 1 297 ? -5.594 -2.346 6.988 1 86.75 297 HIS A CA 1
ATOM 2306 C C . HIS A 1 297 ? -4.781 -1.063 7.133 1 86.75 297 HIS A C 1
ATOM 2308 O O . HIS A 1 297 ? -3.557 -1.083 7.008 1 86.75 297 HIS A O 1
ATOM 2314 N N . LEU A 1 298 ? -5.465 -0.086 7.32 1 82.44 298 LEU A N 1
ATOM 2315 C CA . LEU A 1 298 ? -4.855 1.229 7.488 1 82.44 298 LEU A CA 1
ATOM 2316 C C . LEU A 1 298 ? -4.992 1.714 8.93 1 82.44 298 LEU A C 1
ATOM 2318 O O . LEU A 1 298 ? -5.945 1.354 9.617 1 82.44 298 LEU A O 1
ATOM 2322 N N . PRO A 1 299 ? -4.023 2.623 9.484 1 75 299 PRO A N 1
ATOM 2323 C CA . PRO A 1 299 ? -2.848 3.182 8.812 1 75 299 PRO A CA 1
ATOM 2324 C C . PRO A 1 299 ? -1.716 2.168 8.664 1 75 299 PRO A C 1
ATOM 2326 O O . PRO A 1 299 ? -1.607 1.235 9.469 1 75 299 PRO A O 1
ATOM 2329 N N . LEU A 1 300 ? -1.012 2.424 7.539 1 65.19 300 LEU A N 1
ATOM 2330 C CA . LEU A 1 300 ? 0.139 1.562 7.289 1 65.19 300 LEU A CA 1
ATOM 2331 C C . LEU A 1 300 ? 1.205 1.757 8.359 1 65.19 300 LEU A C 1
ATOM 2333 O O . LEU A 1 300 ? 1.393 2.869 8.859 1 65.19 300 LEU A O 1
ATOM 2337 N N . LYS A 1 301 ? 1.404 0.786 9.211 1 56.12 301 LYS A N 1
ATOM 2338 C CA . LYS A 1 301 ? 2.406 0.893 10.273 1 56.12 301 LYS A CA 1
ATOM 2339 C C . LYS A 1 301 ? 3.709 1.481 9.734 1 56.12 301 LYS A C 1
ATOM 2341 O O . LYS A 1 301 ? 4.207 1.057 8.695 1 56.12 301 LYS A O 1
ATOM 2346 N N . LYS A 1 302 ? 3.9 2.918 10.062 1 53.47 302 LYS A N 1
ATOM 2347 C CA . LYS A 1 302 ? 5.211 3.52 9.836 1 53.47 302 LYS A CA 1
ATOM 2348 C C . LYS A 1 302 ? 6.312 2.711 10.508 1 53.47 302 LYS A C 1
ATOM 2350 O O . LYS A 1 302 ? 6.191 2.344 11.68 1 53.47 302 LYS A O 1
ATOM 2355 N N . THR A 1 303 ? 6.914 1.807 9.781 1 44.28 303 THR A N 1
ATOM 2356 C CA . THR A 1 303 ? 8.094 1.347 10.508 1 44.28 303 THR A CA 1
ATOM 2357 C C . THR A 1 303 ? 9.156 2.439 10.562 1 44.28 303 THR A C 1
ATOM 2359 O O . THR A 1 303 ? 9.398 3.127 9.562 1 44.28 303 THR A O 1
ATOM 2362 N N . MET B 1 1 ? 46.906 -0.941 80.312 1 26.12 1 MET B N 1
ATOM 2363 C CA . MET B 1 1 ? 46.875 -1.939 79.25 1 26.12 1 MET B CA 1
ATOM 2364 C C . MET B 1 1 ? 45.531 -1.9 78.562 1 26.12 1 MET B C 1
ATOM 2366 O O . MET B 1 1 ? 44.5 -2.287 79.125 1 26.12 1 MET B O 1
ATOM 2370 N N . PRO B 1 2 ? 45.125 -0.796 77.812 1 39 2 PRO B N 1
ATOM 2371 C CA . PRO B 1 2 ? 43.875 -0.458 77.125 1 39 2 PRO B CA 1
ATOM 2372 C C . PRO B 1 2 ? 43.531 -1.394 76 1 39 2 PRO B C 1
ATOM 2374 O O . PRO B 1 2 ? 44.312 -1.498 75.062 1 39 2 PRO B O 1
ATOM 2377 N N . THR B 1 3 ? 42.969 -2.641 76.312 1 35.19 3 THR B N 1
ATOM 2378 C CA . THR B 1 3 ? 42.625 -3.783 75.5 1 35.19 3 THR B CA 1
ATOM 2379 C C . THR B 1 3 ? 41.656 -3.377 74.375 1 35.19 3 THR B C 1
ATOM 2381 O O . THR B 1 3 ? 40.812 -2.518 74.562 1 35.19 3 THR B O 1
ATOM 2384 N N . THR B 1 4 ? 41.938 -3.863 73.062 1 36.97 4 THR B N 1
ATOM 2385 C CA . THR B 1 4 ? 41.656 -3.84 71.625 1 36.97 4 THR B CA 1
ATOM 2386 C C . THR B 1 4 ? 40.25 -4.387 71.375 1 36.97 4 THR B C 1
ATOM 2388 O O . THR B 1 4 ? 40.062 -5.602 71.312 1 36.97 4 THR B O 1
ATOM 2391 N N . ILE B 1 5 ? 39.156 -3.98 72.062 1 37.31 5 ILE B N 1
ATOM 2392 C CA . ILE B 1 5 ? 37.844 -4.59 72 1 37.31 5 ILE B CA 1
ATOM 2393 C C . ILE B 1 5 ? 37.25 -4.312 70.625 1 37.31 5 ILE B C 1
ATOM 2395 O O . ILE B 1 5 ? 36.094 -4.707 70.312 1 37.31 5 ILE B O 1
ATOM 2399 N N . THR B 1 6 ? 37.875 -3.42 69.75 1 37.84 6 THR B N 1
ATOM 2400 C CA . THR B 1 6 ? 37.031 -2.793 68.75 1 37.84 6 THR B CA 1
ATOM 2401 C C . THR B 1 6 ? 36.75 -3.758 67.625 1 37.84 6 THR B C 1
ATOM 2403 O O . THR B 1 6 ? 35.906 -3.5 66.75 1 37.84 6 THR B O 1
ATOM 2406 N N . HIS B 1 7 ? 37.594 -4.895 67.375 1 37.38 7 HIS B N 1
ATOM 2407 C CA . HIS B 1 7 ? 37.562 -5.395 66.062 1 37.38 7 HIS B CA 1
ATOM 2408 C C . HIS B 1 7 ? 36.375 -6.332 65.812 1 37.38 7 HIS B C 1
ATOM 2410 O O . HIS B 1 7 ? 36.188 -6.84 64.688 1 37.38 7 HIS B O 1
ATOM 2416 N N . VAL B 1 8 ? 35.75 -6.887 66.938 1 38.22 8 VAL B N 1
ATOM 2417 C CA . VAL B 1 8 ? 35.094 -8.164 66.688 1 38.22 8 VAL B CA 1
ATOM 2418 C C . VAL B 1 8 ? 33.688 -7.914 66.125 1 38.22 8 VAL B C 1
ATOM 2420 O O . VAL B 1 8 ? 32.969 -8.859 65.75 1 38.22 8 VAL B O 1
ATOM 2423 N N . VAL B 1 9 ? 33.188 -6.652 66.188 1 44.09 9 VAL B N 1
ATOM 2424 C CA . VAL B 1 9 ? 31.719 -6.527 66.062 1 44.09 9 VAL B CA 1
ATOM 2425 C C . VAL B 1 9 ? 31.328 -6.613 64.625 1 44.09 9 VAL B C 1
ATOM 2427 O O . VAL B 1 9 ? 30.156 -6.863 64.312 1 44.09 9 VAL B O 1
ATOM 2430 N N . TYR B 1 10 ? 32.344 -6.477 63.688 1 48.59 10 TYR B N 1
ATOM 2431 C CA . TYR B 1 10 ? 31.906 -6.277 62.312 1 48.59 10 TYR B CA 1
ATOM 2432 C C . TYR B 1 10 ? 31.516 -7.598 61.656 1 48.59 10 TYR B C 1
ATOM 2434 O O . TYR B 1 10 ? 30.547 -7.664 60.906 1 48.59 10 TYR B O 1
ATOM 2442 N N . PRO B 1 11 ? 32.188 -8.727 62.156 1 50.34 11 PRO B N 1
ATOM 2443 C CA . PRO B 1 11 ? 31.859 -9.945 61.406 1 50.34 11 PRO B CA 1
ATOM 2444 C C . PRO B 1 11 ? 30.484 -10.508 61.812 1 50.34 11 PRO B C 1
ATOM 2446 O O . PRO B 1 11 ? 29.828 -11.164 61 1 50.34 11 PRO B O 1
ATOM 2449 N N . THR B 1 12 ? 30.016 -10.125 63 1 56.22 12 THR B N 1
ATOM 2450 C CA . THR B 1 12 ? 28.781 -10.727 63.469 1 56.22 12 THR B CA 1
ATOM 2451 C C . THR B 1 12 ? 27.578 -10.125 62.75 1 56.22 12 THR B C 1
ATOM 2453 O O . THR B 1 12 ? 26.641 -10.844 62.406 1 56.22 12 THR B O 1
ATOM 2456 N N . ILE B 1 13 ? 27.688 -8.805 62.469 1 55.47 13 ILE B N 1
ATOM 2457 C CA . ILE B 1 13 ? 26.562 -8.156 61.812 1 55.47 13 ILE B CA 1
ATOM 2458 C C . ILE B 1 13 ? 26.484 -8.594 60.344 1 55.47 13 ILE B C 1
ATOM 2460 O O . ILE B 1 13 ? 25.391 -8.867 59.844 1 55.47 13 ILE B O 1
ATOM 2464 N N . LEU B 1 14 ? 27.656 -8.781 59.719 1 50.91 14 LEU B N 1
ATOM 2465 C CA . LEU B 1 14 ? 27.672 -9.219 58.312 1 50.91 14 LEU B CA 1
ATOM 2466 C C . LEU B 1 14 ? 27.172 -10.656 58.188 1 50.91 14 LEU B C 1
ATOM 2468 O O . LEU B 1 14 ? 26.422 -10.977 57.281 1 50.91 14 LEU B O 1
ATOM 2472 N N . ALA B 1 15 ? 27.469 -11.469 59.188 1 53.47 15 ALA B N 1
ATOM 2473 C CA . ALA B 1 15 ? 27 -12.859 59.219 1 53.47 15 ALA B CA 1
ATOM 2474 C C . ALA B 1 15 ? 25.5 -12.93 59.438 1 53.47 15 ALA B C 1
ATOM 2476 O O . ALA B 1 15 ? 24.812 -13.75 58.812 1 53.47 15 ALA B O 1
ATOM 2477 N N . ALA B 1 16 ? 24.969 -12 60.219 1 53.34 16 ALA B N 1
ATOM 2478 C CA . ALA B 1 16 ? 23.531 -11.961 60.469 1 53.34 16 ALA B CA 1
ATOM 2479 C C . ALA B 1 16 ? 22.766 -11.477 59.25 1 53.34 16 ALA B C 1
ATOM 2481 O O . ALA B 1 16 ? 21.688 -11.992 58.906 1 53.34 16 ALA B O 1
ATOM 2482 N N . LEU B 1 17 ? 23.344 -10.469 58.531 1 50.19 17 LEU B N 1
ATOM 2483 C CA . LEU B 1 17 ? 22.719 -9.969 57.281 1 50.19 17 LEU B CA 1
ATOM 2484 C C . LEU B 1 17 ? 22.75 -11.031 56.188 1 50.19 17 LEU B C 1
ATOM 2486 O O . LEU B 1 17 ? 21.766 -11.219 55.469 1 50.19 17 LEU B O 1
ATOM 2490 N N . VAL B 1 18 ? 23.875 -11.773 56.062 1 48.22 18 VAL B N 1
ATOM 2491 C CA . VAL B 1 18 ? 23.969 -12.867 55.125 1 48.22 18 VAL B CA 1
ATOM 2492 C C . VAL B 1 18 ? 23.047 -14 55.531 1 48.22 18 VAL B C 1
ATOM 2494 O O . VAL B 1 18 ? 22.359 -14.594 54.688 1 48.22 18 VAL B O 1
ATOM 2497 N N . ALA B 1 19 ? 22.938 -14.281 56.844 1 47.03 19 ALA B N 1
ATOM 2498 C CA . ALA B 1 19 ? 22.016 -15.312 57.312 1 47.03 19 ALA B CA 1
ATOM 2499 C C . ALA B 1 19 ? 20.562 -14.914 57.062 1 47.03 19 ALA B C 1
ATOM 2501 O O . ALA B 1 19 ? 19.734 -15.758 56.75 1 47.03 19 ALA B O 1
ATOM 2502 N N . TYR B 1 20 ? 20.219 -13.641 57.312 1 44.91 20 TYR B N 1
ATOM 2503 C CA . TYR B 1 20 ? 18.859 -13.172 57 1 44.91 20 TYR B CA 1
ATOM 2504 C C . TYR B 1 20 ? 18.562 -13.273 55.531 1 44.91 20 TYR B C 1
ATOM 2506 O O . TYR B 1 20 ? 17.438 -13.617 55.125 1 44.91 20 TYR B O 1
ATOM 2514 N N . VAL B 1 21 ? 19.5 -12.766 54.656 1 45.28 21 VAL B N 1
ATOM 2515 C CA . VAL B 1 21 ? 19.297 -12.859 53.219 1 45.28 21 VAL B CA 1
ATOM 2516 C C . VAL B 1 21 ? 19.281 -14.328 52.812 1 45.28 21 VAL B C 1
ATOM 2518 O O . VAL B 1 21 ? 18.484 -14.719 51.938 1 45.28 21 VAL B O 1
ATOM 2521 N N . VAL B 1 22 ? 20.141 -15.148 53.344 1 44.38 22 VAL B N 1
ATOM 2522 C CA . VAL B 1 22 ? 20.141 -16.562 53 1 44.38 22 VAL B CA 1
ATOM 2523 C C . VAL B 1 22 ? 18.938 -17.266 53.625 1 44.38 22 VAL B C 1
ATOM 2525 O O . VAL B 1 22 ? 18.438 -18.25 53.094 1 44.38 22 VAL B O 1
ATOM 2528 N N . THR B 1 23 ? 18.562 -16.859 54.844 1 43.75 23 THR B N 1
ATOM 2529 C CA . THR B 1 23 ? 17.406 -17.547 55.406 1 43.75 23 THR B CA 1
ATOM 2530 C C . THR B 1 23 ? 16.125 -17.125 54.688 1 43.75 23 THR B C 1
ATOM 2532 O O . THR B 1 23 ? 15.023 -17.5 55.094 1 43.75 23 THR B O 1
ATOM 2535 N N . LEU B 1 24 ? 16.125 -16.031 53.969 1 46.22 24 LEU B N 1
ATOM 2536 C CA . LEU B 1 24 ? 14.898 -15.828 53.219 1 46.22 24 LEU B CA 1
ATOM 2537 C C . LEU B 1 24 ? 14.633 -17 52.281 1 46.22 24 LEU B C 1
ATOM 2539 O O . LEU B 1 24 ? 15.391 -17.219 51.312 1 46.22 24 LEU B O 1
ATOM 2543 N N . GLN B 1 25 ? 14.297 -18.125 52.75 1 53.31 25 GLN B N 1
ATOM 2544 C CA . GLN B 1 25 ? 13.867 -19.266 51.969 1 53.31 25 GLN B CA 1
ATOM 2545 C C . GLN B 1 25 ? 12.969 -18.812 50.812 1 53.31 25 GLN B C 1
ATOM 2547 O O . GLN B 1 25 ? 11.875 -18.281 51.031 1 53.31 25 GLN B O 1
ATOM 2552 N N . PRO B 1 26 ? 13.594 -18.453 49.688 1 64.31 26 PRO B N 1
ATOM 2553 C CA . PRO B 1 26 ? 12.742 -18.047 48.562 1 64.31 26 PRO B CA 1
ATOM 2554 C C . PRO B 1 26 ? 11.562 -19 48.344 1 64.31 26 PRO B C 1
ATOM 2556 O O . PRO B 1 26 ? 11.734 -20.219 48.375 1 64.31 26 PRO B O 1
ATOM 2559 N N . THR B 1 27 ? 10.398 -18.609 48.844 1 73.56 27 THR B N 1
ATOM 2560 C CA . THR B 1 27 ? 9.133 -19.344 48.781 1 73.56 27 THR B CA 1
ATOM 2561 C C . THR B 1 27 ? 8.703 -19.562 47.344 1 73.56 27 THR B C 1
ATOM 2563 O O . THR B 1 27 ? 9.172 -18.875 46.438 1 73.56 27 THR B O 1
ATOM 2566 N N . PHE B 1 28 ? 7.922 -20.516 47.094 1 75.88 28 PHE B N 1
ATOM 2567 C CA . PHE B 1 28 ? 7.336 -20.859 45.812 1 75.88 28 PHE B CA 1
ATOM 2568 C C . PHE B 1 28 ? 6.684 -19.641 45.156 1 75.88 28 PHE B C 1
ATOM 2570 O O . PHE B 1 28 ? 6.859 -19.391 43.969 1 75.88 28 PHE B O 1
ATOM 2577 N N . THR B 1 29 ? 5.988 -18.859 45.938 1 78.69 29 THR B N 1
ATOM 2578 C CA . THR B 1 29 ? 5.277 -17.688 45.406 1 78.69 29 THR B CA 1
ATOM 2579 C C . THR B 1 29 ? 6.254 -16.625 44.938 1 78.69 29 THR B C 1
ATOM 2581 O O . THR B 1 29 ? 6.023 -15.977 43.906 1 78.69 29 THR B O 1
ATOM 2584 N N . GLN B 1 30 ? 7.297 -16.531 45.656 1 77.94 30 GLN B N 1
ATOM 2585 C CA . GLN B 1 30 ? 8.32 -15.578 45.25 1 77.94 30 GLN B CA 1
ATOM 2586 C C . GLN B 1 30 ? 8.992 -16.016 43.938 1 77.94 30 GLN B C 1
ATOM 2588 O O . GLN B 1 30 ? 9.258 -15.195 43.062 1 77.94 30 GLN B O 1
ATOM 2593 N N . GLY B 1 31 ? 9.258 -17.203 43.875 1 78.62 31 GLY B N 1
ATOM 2594 C CA . GLY B 1 31 ? 9.773 -17.75 42.625 1 78.62 31 GLY B CA 1
ATOM 2595 C C . GLY B 1 31 ? 8.812 -17.578 41.469 1 78.62 31 GLY B C 1
ATOM 2596 O O . GLY B 1 31 ? 9.227 -17.219 40.344 1 78.62 31 GLY B O 1
ATOM 2597 N N . PHE B 1 32 ? 7.539 -17.797 41.656 1 80.81 32 PHE B N 1
ATOM 2598 C CA . PHE B 1 32 ? 6.5 -17.672 40.656 1 80.81 32 PHE B CA 1
ATOM 2599 C C . PHE B 1 32 ? 6.438 -16.234 40.125 1 80.81 32 PHE B C 1
ATOM 2601 O O . PHE B 1 32 ? 6.418 -16.016 38.906 1 80.81 32 PHE B O 1
ATOM 2608 N N . ILE B 1 33 ? 6.477 -15.305 41 1 82.19 33 ILE B N 1
ATOM 2609 C CA . ILE B 1 33 ? 6.371 -13.891 40.625 1 82.19 33 ILE B CA 1
ATOM 2610 C C . ILE B 1 33 ? 7.645 -13.445 39.906 1 82.19 33 ILE B C 1
ATOM 2612 O O . ILE B 1 33 ? 7.582 -12.742 38.906 1 82.19 33 ILE B O 1
ATOM 2616 N N . LEU B 1 34 ? 8.758 -13.938 40.344 1 81.25 34 LEU B N 1
ATOM 2617 C CA . LEU B 1 34 ? 10.031 -13.57 39.719 1 81.25 34 LEU B CA 1
ATOM 2618 C C . LEU B 1 34 ? 10.156 -14.188 38.344 1 81.25 34 LEU B C 1
ATOM 2620 O O . LEU B 1 34 ? 10.727 -13.578 37.438 1 81.25 34 LEU B O 1
ATOM 2624 N N . GLY B 1 35 ? 9.625 -15.344 38.219 1 82 35 GLY B N 1
ATOM 2625 C CA . GLY B 1 35 ? 9.586 -15.945 36.906 1 82 35 GLY B CA 1
ATOM 2626 C C . GLY B 1 35 ? 8.75 -15.164 35.906 1 82 35 GLY B C 1
ATOM 2627 O O . GLY B 1 35 ? 9.172 -14.93 34.781 1 82 35 GLY B O 1
ATOM 2628 N N . GLN B 1 36 ? 7.609 -14.719 36.312 1 81.94 36 GLN B N 1
ATOM 2629 C CA . GLN B 1 36 ? 6.746 -13.883 35.469 1 81.94 36 GLN B CA 1
ATOM 2630 C C . GLN B 1 36 ? 7.426 -12.562 35.125 1 81.94 36 GLN B C 1
ATOM 2632 O O . GLN B 1 36 ? 7.406 -12.133 33.969 1 81.94 36 GLN B O 1
ATOM 2637 N N . LEU B 1 37 ? 8.062 -12.031 36.094 1 85.38 37 LEU B N 1
ATOM 2638 C CA . LEU B 1 37 ? 8.742 -10.75 35.906 1 85.38 37 LEU B CA 1
ATOM 2639 C C . LEU B 1 37 ? 9.945 -10.906 34.969 1 85.38 37 LEU B C 1
ATOM 2641 O O . LEU B 1 37 ? 10.25 -10.008 34.188 1 85.38 37 LEU B O 1
ATOM 2645 N N . SER B 1 38 ? 10.523 -11.984 35 1 84.56 38 SER B N 1
ATOM 2646 C CA . SER B 1 38 ? 11.68 -12.242 34.156 1 84.56 38 SER B CA 1
ATOM 2647 C C . SER B 1 38 ? 11.281 -12.273 32.688 1 84.56 38 SER B C 1
ATOM 2649 O O . SER B 1 38 ? 11.961 -11.695 31.828 1 84.56 38 SER B O 1
ATOM 2651 N N . ILE B 1 39 ? 10.195 -12.906 32.438 1 83 39 ILE B N 1
ATOM 2652 C CA . ILE B 1 39 ? 9.742 -12.992 31.047 1 83 39 ILE B CA 1
ATOM 2653 C C . ILE B 1 39 ? 9.227 -11.625 30.594 1 83 39 ILE B C 1
ATOM 2655 O O . ILE B 1 39 ? 9.469 -11.219 29.453 1 83 39 ILE B O 1
ATOM 2659 N N . LEU B 1 40 ? 8.594 -10.953 31.438 1 83.75 40 LEU B N 1
ATOM 2660 C CA . LEU B 1 40 ? 8.125 -9.617 31.125 1 83.75 40 LEU B CA 1
ATOM 2661 C C . LEU B 1 40 ? 9.289 -8.664 30.891 1 83.75 40 LEU B C 1
ATOM 2663 O O . LEU B 1 40 ? 9.25 -7.836 29.984 1 83.75 40 LEU B O 1
ATOM 2667 N N . PHE B 1 41 ? 10.289 -8.797 31.656 1 81.38 41 PHE B N 1
ATOM 2668 C CA . PHE B 1 41 ? 11.516 -8.023 31.5 1 81.38 41 PHE B CA 1
ATOM 2669 C C . PHE B 1 41 ? 12.211 -8.375 30.203 1 81.38 41 PHE B C 1
ATOM 2671 O O . PHE B 1 41 ? 12.633 -7.484 29.453 1 81.38 41 PHE B O 1
ATOM 2678 N N . LEU B 1 42 ? 12.312 -9.586 29.891 1 82.19 42 LEU B N 1
ATOM 2679 C CA . LEU B 1 42 ? 12.898 -10.031 28.625 1 82.19 42 LEU B CA 1
ATOM 2680 C C . LEU B 1 42 ? 12.094 -9.508 27.438 1 82.19 42 LEU B C 1
ATOM 2682 O O . LEU B 1 42 ? 12.672 -9.055 26.453 1 82.19 42 LEU B O 1
ATOM 2686 N N . LEU B 1 43 ? 10.867 -9.547 27.562 1 81.75 43 LEU B N 1
ATOM 2687 C CA . LEU B 1 43 ? 9.992 -9.016 26.516 1 81.75 43 LEU B CA 1
ATOM 2688 C C . LEU B 1 43 ? 10.18 -7.508 26.375 1 81.75 43 LEU B C 1
ATOM 2690 O O . LEU B 1 43 ? 10.242 -6.996 25.25 1 81.75 43 LEU B O 1
ATOM 2694 N N . ALA B 1 44 ? 10.344 -6.863 27.359 1 81.94 44 ALA B N 1
ATOM 2695 C CA . ALA B 1 44 ? 10.602 -5.426 27.359 1 81.94 44 ALA B CA 1
ATOM 2696 C C . ALA B 1 44 ? 11.961 -5.117 26.734 1 81.94 44 ALA B C 1
ATOM 2698 O O . ALA B 1 44 ? 12.094 -4.168 25.953 1 81.94 44 ALA B O 1
ATOM 2699 N N . LEU B 1 45 ? 12.883 -5.895 27.047 1 78.44 45 LEU B N 1
ATOM 2700 C CA . LEU B 1 45 ? 14.211 -5.738 26.469 1 78.44 45 LEU B CA 1
ATOM 2701 C C . LEU B 1 45 ? 14.188 -5.996 24.969 1 78.44 45 LEU B C 1
ATOM 2703 O O . LEU B 1 45 ? 14.812 -5.266 24.203 1 78.44 45 LEU B O 1
ATOM 2707 N N . VAL B 1 46 ? 13.555 -6.992 24.656 1 76.25 46 VAL B N 1
ATOM 2708 C CA . VAL B 1 46 ? 13.43 -7.316 23.234 1 76.25 46 VAL B CA 1
ATOM 2709 C C . VAL B 1 46 ? 12.711 -6.188 22.5 1 76.25 46 VAL B C 1
ATOM 2711 O O . VAL B 1 46 ? 13.133 -5.762 21.438 1 76.25 46 VAL B O 1
ATOM 2714 N N . LEU B 1 47 ? 11.719 -5.73 23.109 1 71.06 47 LEU B N 1
ATOM 2715 C CA . LEU B 1 47 ? 10.977 -4.617 22.547 1 71.06 47 LEU B CA 1
ATOM 2716 C C . LEU B 1 47 ? 11.828 -3.355 22.5 1 71.06 47 LEU B C 1
ATOM 2718 O O . LEU B 1 47 ? 11.797 -2.615 21.516 1 71.06 47 LEU B O 1
ATOM 2722 N N . LYS B 1 48 ? 12.469 -3.143 23.453 1 71.44 48 LYS B N 1
ATOM 2723 C CA . LYS B 1 48 ? 13.391 -2.008 23.516 1 71.44 48 LYS B CA 1
ATOM 2724 C C . LYS B 1 48 ? 14.469 -2.117 22.438 1 71.44 48 LYS B C 1
ATOM 2726 O O . LYS B 1 48 ? 14.75 -1.15 21.734 1 71.44 48 LYS B O 1
ATOM 2731 N N . TYR B 1 49 ? 15.047 -3.195 22.406 1 65.75 49 TYR B N 1
ATOM 2732 C CA . TYR B 1 49 ? 16.109 -3.389 21.438 1 65.75 49 TYR B CA 1
ATOM 2733 C C . TYR B 1 49 ? 15.562 -3.391 20.016 1 65.75 49 TYR B C 1
ATOM 2735 O O . TYR B 1 49 ? 16.203 -2.875 19.094 1 65.75 49 TYR B O 1
ATOM 2743 N N . LEU B 1 50 ? 14.438 -3.982 19.906 1 57.97 50 LEU B N 1
ATOM 2744 C CA . LEU B 1 50 ? 13.82 -4.023 18.578 1 57.97 50 LEU B CA 1
ATOM 2745 C C . LEU B 1 50 ? 13.344 -2.635 18.172 1 57.97 50 LEU B C 1
ATOM 2747 O O . LEU B 1 50 ? 13.469 -2.256 17 1 57.97 50 LEU B O 1
ATOM 2751 N N . PHE B 1 51 ? 12.891 -1.942 19.094 1 56.19 51 PHE B N 1
ATOM 2752 C CA . PHE B 1 51 ? 12.273 -0.664 18.766 1 56.19 51 PHE B CA 1
ATOM 2753 C C . PHE B 1 51 ? 13.227 0.49 19.062 1 56.19 51 PHE B C 1
ATOM 2755 O O . PHE B 1 51 ? 13.188 1.524 18.391 1 56.19 51 PHE B O 1
ATOM 2762 N N . LEU B 1 52 ? 13.945 0.47 20.062 1 51.5 52 LEU B N 1
ATOM 2763 C CA . LEU B 1 52 ? 14.789 1.606 20.422 1 51.5 52 LEU B CA 1
ATOM 2764 C C . LEU B 1 52 ? 16.125 1.554 19.688 1 51.5 52 LEU B C 1
ATOM 2766 O O . LEU B 1 52 ? 16.703 2.594 19.375 1 51.5 52 LEU B O 1
ATOM 2770 N N . ASP B 1 53 ? 16.734 0.404 19.609 1 48.44 53 ASP B N 1
ATOM 2771 C CA . ASP B 1 53 ? 18.047 0.397 19 1 48.44 53 ASP B CA 1
ATOM 2772 C C . ASP B 1 53 ? 17.969 0.737 17.516 1 48.44 53 ASP B C 1
ATOM 2774 O O . ASP B 1 53 ? 19 0.805 16.828 1 48.44 53 ASP B O 1
ATOM 2778 N N . SER B 1 54 ? 16.828 0.725 16.953 1 44.53 54 SER B N 1
ATOM 2779 C CA . SER B 1 54 ? 16.797 1.096 15.539 1 44.53 54 SER B CA 1
ATOM 2780 C C . SER B 1 54 ? 17.188 2.559 15.344 1 44.53 54 SER B C 1
ATOM 2782 O O . SER B 1 54 ? 17.391 3.006 14.219 1 44.53 54 SER B O 1
ATOM 2784 N N . SER B 1 55 ? 17.047 3.373 16.375 1 39.75 55 SER B N 1
ATOM 2785 C CA . SER B 1 55 ? 17.188 4.785 16.047 1 39.75 55 SER B CA 1
ATOM 2786 C C . SER B 1 55 ? 18.656 5.16 15.883 1 39.75 55 SER B C 1
ATOM 2788 O O . SER B 1 55 ? 19 6.023 15.07 1 39.75 55 SER B O 1
ATOM 2790 N N . ALA B 1 56 ? 19.406 4.988 17 1 39.09 56 ALA B N 1
ATOM 2791 C CA . ALA B 1 56 ? 20.453 5.992 17.203 1 39.09 56 ALA B CA 1
ATOM 2792 C C . ALA B 1 56 ? 21.688 5.672 16.359 1 39.09 56 ALA B C 1
ATOM 2794 O O . ALA B 1 56 ? 22.75 6.25 16.578 1 39.09 56 ALA B O 1
ATOM 2795 N N . THR B 1 57 ? 21.812 4.562 15.68 1 39.12 57 THR B N 1
ATOM 2796 C CA . THR B 1 57 ? 23.203 4.594 15.219 1 39.12 57 THR B CA 1
ATOM 2797 C C . THR B 1 57 ? 23.453 5.836 14.367 1 39.12 57 THR B C 1
ATOM 2799 O O . THR B 1 57 ? 22.859 6 13.305 1 39.12 57 THR B O 1
ATOM 2802 N N . PRO B 1 58 ? 23.719 6.914 15.047 1 35.09 58 PRO B N 1
ATOM 2803 C CA . PRO B 1 58 ? 24.156 8.055 14.234 1 35.09 58 PRO B CA 1
ATOM 2804 C C . PRO B 1 58 ? 25.109 7.66 13.117 1 35.09 58 PRO B C 1
ATOM 2806 O O . PRO B 1 58 ? 26.078 6.922 13.359 1 35.09 58 PRO B O 1
ATOM 2809 N N . ALA B 1 59 ? 24.641 7.41 11.992 1 33.44 59 ALA B N 1
ATOM 2810 C CA . ALA B 1 59 ? 25.562 7.207 10.883 1 33.44 59 ALA B CA 1
ATOM 2811 C C . ALA B 1 59 ? 26.703 8.219 10.922 1 33.44 59 ALA B C 1
ATOM 2813 O O . ALA B 1 59 ? 26.469 9.43 10.867 1 33.44 59 ALA B O 1
ATOM 2814 N N . VAL B 1 60 ? 27.688 8.031 11.828 1 34.94 60 VAL B N 1
ATOM 2815 C CA . VAL B 1 60 ? 28.891 8.844 11.719 1 34.94 60 VAL B CA 1
ATOM 2816 C C . VAL B 1 60 ? 29.344 8.891 10.266 1 34.94 60 VAL B C 1
ATOM 2818 O O . VAL B 1 60 ? 29.516 7.855 9.617 1 34.94 60 VAL B O 1
ATOM 2821 N N . PRO B 1 61 ? 29.078 9.953 9.641 1 33.34 61 PRO B N 1
ATOM 2822 C CA . PRO B 1 61 ? 29.562 10.047 8.266 1 33.34 61 PRO B CA 1
ATOM 2823 C C . PRO B 1 61 ? 31.031 9.625 8.125 1 33.34 61 PRO B C 1
ATOM 2825 O O . PRO B 1 61 ? 31.828 9.883 9.016 1 33.34 61 PRO B O 1
ATOM 2828 N N . PRO B 1 62 ? 31.297 8.445 7.641 1 30.62 62 PRO B N 1
ATOM 2829 C CA . PRO B 1 62 ? 32.688 8.008 7.523 1 30.62 62 PRO B CA 1
ATOM 2830 C C . PRO B 1 62 ? 33.625 9.133 7.09 1 30.62 62 PRO B C 1
ATOM 2832 O O . PRO B 1 62 ? 33.219 10.023 6.332 1 30.62 62 PRO B O 1
ATOM 2835 N N . SER B 1 63 ? 34.312 9.719 8.047 1 30.58 63 SER B N 1
ATOM 2836 C CA . SER B 1 63 ? 35.438 10.633 7.758 1 30.58 63 SER B CA 1
ATOM 2837 C C . SER B 1 63 ? 36.25 10.148 6.574 1 30.58 63 SER B C 1
ATOM 2839 O O . SER B 1 63 ? 36.75 9.016 6.582 1 30.58 63 SER B O 1
ATOM 2841 N N . PHE B 1 64 ? 35.844 10.531 5.371 1 27.05 64 PHE B N 1
ATOM 2842 C CA . PHE B 1 64 ? 36.656 10.289 4.172 1 27.05 64 PHE B CA 1
ATOM 2843 C C . PHE B 1 64 ? 38.094 10.688 4.391 1 27.05 64 PHE B C 1
ATOM 2845 O O . PHE B 1 64 ? 38.406 11.859 4.641 1 27.05 64 PHE B O 1
ATOM 2852 N N . ALA B 1 65 ? 38.812 9.93 5.262 1 28.41 65 ALA B N 1
ATOM 2853 C CA . ALA B 1 65 ? 40.281 10.117 5.297 1 28.41 65 ALA B CA 1
ATOM 2854 C C . ALA B 1 65 ? 40.844 10.289 3.891 1 28.41 65 ALA B C 1
ATOM 2856 O O . ALA B 1 65 ? 40.344 9.648 2.945 1 28.41 65 ALA B O 1
ATOM 2857 N N . PRO B 1 66 ? 41.656 11.352 3.736 1 28.88 66 PRO B N 1
ATOM 2858 C CA . PRO B 1 66 ? 42.312 11.656 2.463 1 28.88 66 PRO B CA 1
ATOM 2859 C C . PRO B 1 66 ? 43.156 10.5 1.94 1 28.88 66 PRO B C 1
ATOM 2861 O O . PRO B 1 66 ? 43.938 9.922 2.691 1 28.88 66 PRO B O 1
ATOM 2864 N N . LEU B 1 67 ? 42.562 9.484 1.262 1 25.98 67 LEU B N 1
ATOM 2865 C CA . LEU B 1 67 ? 43.312 8.422 0.608 1 25.98 67 LEU B CA 1
ATOM 2866 C C . LEU B 1 67 ? 44.594 8.977 -0.002 1 25.98 67 LEU B C 1
ATOM 2868 O O . LEU B 1 67 ? 44.562 9.953 -0.751 1 25.98 67 LEU B O 1
ATOM 2872 N N . SER B 1 68 ? 45.688 8.898 0.788 1 24.41 68 SER B N 1
ATOM 2873 C CA . SER B 1 68 ? 47.031 9.055 0.286 1 24.41 68 SER B CA 1
ATOM 2874 C C . SER B 1 68 ? 47.219 8.406 -1.088 1 24.41 68 SER B C 1
ATOM 2876 O O . SER B 1 68 ? 46.562 7.406 -1.39 1 24.41 68 SER B O 1
ATOM 2878 N N . ALA B 1 69 ? 47.938 9.125 -2.043 1 24.31 69 ALA B N 1
ATOM 2879 C CA . ALA B 1 69 ? 48.219 9 -3.471 1 24.31 69 ALA B CA 1
ATOM 2880 C C . ALA B 1 69 ? 49 7.73 -3.762 1 24.31 69 ALA B C 1
ATOM 2882 O O . ALA B 1 69 ? 49.562 7.582 -4.848 1 24.31 69 ALA B O 1
ATOM 2883 N N . GLN B 1 70 ? 49.344 6.93 -2.654 1 23.58 70 GLN B N 1
ATOM 2884 C CA . GLN B 1 70 ? 50.469 6.105 -3.086 1 23.58 70 GLN B CA 1
ATOM 2885 C C . GLN B 1 70 ? 50.156 5.387 -4.395 1 23.58 70 GLN B C 1
ATOM 2887 O O . GLN B 1 70 ? 49 5.086 -4.68 1 23.58 70 GLN B O 1
ATOM 2892 N N . GLU B 1 71 ? 51.344 5.016 -5.07 1 26.28 71 GLU B N 1
ATOM 2893 C CA . GLU B 1 71 ? 51.844 4.551 -6.371 1 26.28 71 GLU B CA 1
ATOM 2894 C C . GLU B 1 71 ? 51.312 3.152 -6.68 1 26.28 71 GLU B C 1
ATOM 2896 O O . GLU B 1 71 ? 51.875 2.447 -7.523 1 26.28 71 GLU B O 1
ATOM 2901 N N . ARG B 1 72 ? 50.312 2.678 -5.938 1 21.7 72 ARG B N 1
ATOM 2902 C CA . ARG B 1 72 ? 50.25 1.232 -6.129 1 21.7 72 ARG B CA 1
ATOM 2903 C C . ARG B 1 72 ? 50.25 0.877 -7.613 1 21.7 72 ARG B C 1
ATOM 2905 O O . ARG B 1 72 ? 49.5 1.487 -8.398 1 21.7 72 ARG B O 1
ATOM 2912 N N . GLY B 1 73 ? 51.344 0.379 -8.008 1 21.81 73 GLY B N 1
ATOM 2913 C CA . GLY B 1 73 ? 51.594 -0.348 -9.242 1 21.81 73 GLY B CA 1
ATOM 2914 C C . GLY B 1 73 ? 50.469 -1.307 -9.617 1 21.81 73 GLY B C 1
ATOM 2915 O O . GLY B 1 73 ? 50.062 -2.115 -8.789 1 21.81 73 GLY B O 1
ATOM 2916 N N . ALA B 1 74 ? 49.594 -0.858 -10.406 1 23.48 74 ALA B N 1
ATOM 2917 C CA . ALA B 1 74 ? 48.375 -1.441 -10.961 1 23.48 74 ALA B CA 1
ATOM 2918 C C . ALA B 1 74 ? 48.656 -2.791 -11.617 1 23.48 74 ALA B C 1
ATOM 2920 O O . ALA B 1 74 ? 49.062 -2.85 -12.773 1 23.48 74 ALA B O 1
ATOM 2921 N N . LYS B 1 75 ? 49.531 -3.594 -11 1 23.17 75 LYS B N 1
ATOM 2922 C CA . LYS B 1 75 ? 49.531 -4.68 -11.977 1 23.17 75 LYS B CA 1
ATOM 2923 C C . LYS B 1 75 ? 48.094 -5.117 -12.297 1 23.17 75 LYS B C 1
ATOM 2925 O O . LYS B 1 75 ? 47.312 -5.402 -11.391 1 23.17 75 LYS B O 1
ATOM 2930 N N . ALA B 1 76 ? 47.5 -4.777 -13.453 1 24.19 76 ALA B N 1
ATOM 2931 C CA . ALA B 1 76 ? 46.281 -4.973 -14.219 1 24.19 76 ALA B CA 1
ATOM 2932 C C . ALA B 1 76 ? 45.875 -6.445 -14.258 1 24.19 76 ALA B C 1
ATOM 2934 O O . ALA B 1 76 ? 46.5 -7.242 -14.977 1 24.19 76 ALA B O 1
ATOM 2935 N N . GLY B 1 77 ? 45.906 -7.145 -13.117 1 20.67 77 GLY B N 1
ATOM 2936 C CA . GLY B 1 77 ? 45.531 -8.523 -13.375 1 20.67 77 GLY B CA 1
ATOM 2937 C C . GLY B 1 77 ? 44.281 -8.656 -14.234 1 20.67 77 GLY B C 1
ATOM 2938 O O . GLY B 1 77 ? 43.469 -7.723 -14.312 1 20.67 77 GLY B O 1
ATOM 2939 N N . HIS B 1 78 ? 44.375 -9.461 -15.336 1 23.25 78 HIS B N 1
ATOM 2940 C CA . HIS B 1 78 ? 43.406 -9.891 -16.328 1 23.25 78 HIS B CA 1
ATOM 2941 C C . HIS B 1 78 ? 42.125 -10.438 -15.656 1 23.25 78 HIS B C 1
ATOM 2943 O O . HIS B 1 78 ? 42.156 -11.547 -15.117 1 23.25 78 HIS B O 1
ATOM 2949 N N . VAL B 1 79 ? 41.594 -9.703 -14.734 1 25.41 79 VAL B N 1
ATOM 2950 C CA . VAL B 1 79 ? 40.344 -10.25 -14.195 1 25.41 79 VAL B CA 1
ATOM 2951 C C . VAL B 1 79 ? 39.469 -10.766 -15.336 1 25.41 79 VAL B C 1
ATOM 2953 O O . VAL B 1 79 ? 39.344 -10.109 -16.375 1 25.41 79 VAL B O 1
ATOM 2956 N N . PHE B 1 80 ? 39.219 -12.023 -15.359 1 21.56 80 PHE B N 1
ATOM 2957 C CA . PHE B 1 80 ? 38.281 -12.812 -16.156 1 21.56 80 PHE B CA 1
ATOM 2958 C C . PHE B 1 80 ? 36.938 -12.109 -16.25 1 21.56 80 PHE B C 1
ATOM 2960 O O . PHE B 1 80 ? 36.312 -11.781 -15.227 1 21.56 80 PHE B O 1
ATOM 2967 N N . GLU B 1 81 ? 36.812 -11.172 -17.188 1 25.94 81 GLU B N 1
ATOM 2968 C CA . GLU B 1 81 ? 35.594 -10.625 -17.719 1 25.94 81 GLU B CA 1
ATOM 2969 C C . GLU B 1 81 ? 34.531 -11.719 -17.906 1 25.94 81 GLU B C 1
ATOM 2971 O O . GLU B 1 81 ? 34.562 -12.461 -18.891 1 25.94 81 GLU B O 1
ATOM 2976 N N . GLU B 1 82 ? 34.406 -12.625 -16.953 1 26.11 82 GLU B N 1
ATOM 2977 C CA . GLU B 1 82 ? 33.25 -13.492 -17.281 1 26.11 82 GLU B CA 1
ATOM 2978 C C . GLU B 1 82 ? 32.031 -12.68 -17.641 1 26.11 82 GLU B C 1
ATOM 2980 O O . GLU B 1 82 ? 31.672 -11.734 -16.938 1 26.11 82 GLU B O 1
ATOM 2985 N N . LYS B 1 83 ? 31.609 -12.773 -18.906 1 27.88 83 LYS B N 1
ATOM 2986 C CA . LYS B 1 83 ? 30.422 -12.297 -19.594 1 27.88 83 LYS B CA 1
ATOM 2987 C C . LYS B 1 83 ? 29.172 -12.477 -18.734 1 27.88 83 LYS B C 1
ATOM 2989 O O . LYS B 1 83 ? 28.672 -13.594 -18.578 1 27.88 83 LYS B O 1
ATOM 2994 N N . LEU B 1 84 ? 29.109 -11.953 -17.578 1 27.52 84 LEU B N 1
ATOM 2995 C CA . LEU B 1 84 ? 27.75 -11.789 -17.078 1 27.52 84 LEU B CA 1
ATOM 2996 C C . LEU B 1 84 ? 26.797 -11.383 -18.203 1 27.52 84 LEU B C 1
ATOM 2998 O O . LEU B 1 84 ? 27.016 -10.367 -18.859 1 27.52 84 LEU B O 1
ATOM 3002 N N . ASP B 1 85 ? 26.328 -12.391 -18.906 1 27.44 85 ASP B N 1
ATOM 3003 C CA . ASP B 1 85 ? 25.266 -12.211 -19.906 1 27.44 85 ASP B CA 1
ATOM 3004 C C . ASP B 1 85 ? 24.328 -11.078 -19.516 1 27.44 85 ASP B C 1
ATOM 3006 O O . ASP B 1 85 ? 23.797 -11.055 -18.406 1 27.44 85 ASP B O 1
ATOM 3010 N N . GLU B 1 86 ? 24.547 -9.898 -19.922 1 32.34 86 GLU B N 1
ATOM 3011 C CA . GLU B 1 86 ? 23.797 -8.648 -20.062 1 32.34 86 GLU B CA 1
ATOM 3012 C C . GLU B 1 86 ? 22.312 -8.922 -20.234 1 32.34 86 GLU B C 1
ATOM 3014 O O . GLU B 1 86 ? 21.547 -8.016 -20.562 1 32.34 86 GLU B O 1
ATOM 3019 N N . SER B 1 87 ? 21.938 -10.227 -20.484 1 29.45 87 SER B N 1
ATOM 3020 C CA . SER B 1 87 ? 20.531 -10.344 -20.859 1 29.45 87 SER B CA 1
ATOM 3021 C C . SER B 1 87 ? 19.625 -9.898 -19.719 1 29.45 87 SER B C 1
ATOM 3023 O O . SER B 1 87 ? 18.906 -10.711 -19.141 1 29.45 87 SER B O 1
ATOM 3025 N N . VAL B 1 88 ? 20.109 -9.359 -18.703 1 32.91 88 VAL B N 1
ATOM 3026 C CA . VAL B 1 88 ? 19.047 -8.719 -17.938 1 32.91 88 VAL B CA 1
ATOM 3027 C C . VAL B 1 88 ? 18.109 -7.973 -18.891 1 32.91 88 VAL B C 1
ATOM 3029 O O . VAL B 1 88 ? 18.484 -6.953 -19.469 1 32.91 88 VAL B O 1
ATOM 3032 N N . THR B 1 89 ? 17.391 -8.602 -19.812 1 31.77 89 THR B N 1
ATOM 3033 C CA . THR B 1 89 ? 16.297 -8 -20.562 1 31.77 89 THR B CA 1
ATOM 3034 C C . THR B 1 89 ? 15.578 -6.945 -19.719 1 31.77 89 THR B C 1
ATOM 3036 O O . THR B 1 89 ? 14.93 -7.27 -18.719 1 31.77 89 THR B O 1
ATOM 3039 N N . SER B 1 90 ? 16.125 -5.824 -19.469 1 35.47 90 SER B N 1
ATOM 3040 C CA . SER B 1 90 ? 15.367 -4.617 -19.172 1 35.47 90 SER B CA 1
ATOM 3041 C C . SER B 1 90 ? 13.969 -4.676 -19.781 1 35.47 90 SER B C 1
ATOM 3043 O O . SER B 1 90 ? 13.828 -4.789 -21.016 1 35.47 90 SER B O 1
ATOM 3045 N N . LEU B 1 91 ? 13.078 -5.434 -19.391 1 35.94 91 LEU B N 1
ATOM 3046 C CA . LEU B 1 91 ? 11.727 -5.25 -19.891 1 35.94 91 LEU B CA 1
ATOM 3047 C C . LEU B 1 91 ? 11.492 -3.801 -20.312 1 35.94 91 LEU B C 1
ATOM 3049 O O . LEU B 1 91 ? 11.648 -2.887 -19.5 1 35.94 91 LEU B O 1
ATOM 3053 N N . PRO B 1 92 ? 11.719 -3.463 -21.562 1 39.06 92 PRO B N 1
ATOM 3054 C CA . PRO B 1 92 ? 11.266 -2.152 -22.047 1 39.06 92 PRO B CA 1
ATOM 3055 C C . PRO B 1 92 ? 9.875 -1.783 -21.516 1 39.06 92 PRO B C 1
ATOM 3057 O O . PRO B 1 92 ? 8.867 -2.285 -22.016 1 39.06 92 PRO B O 1
ATOM 3060 N N . LEU B 1 93 ? 9.578 -1.869 -20.266 1 43.84 93 LEU B N 1
ATOM 3061 C CA . LEU B 1 93 ? 8.344 -1.118 -20.078 1 43.84 93 LEU B CA 1
ATOM 3062 C C . LEU B 1 93 ? 8.312 0.104 -21 1 43.84 93 LEU B C 1
ATOM 3064 O O . LEU B 1 93 ? 9.281 0.865 -21.047 1 43.84 93 LEU B O 1
ATOM 3068 N N . PRO B 1 94 ? 7.691 0.067 -22.078 1 40.81 94 PRO B N 1
ATOM 3069 C CA . PRO B 1 94 ? 7.629 1.341 -22.797 1 40.81 94 PRO B CA 1
ATOM 3070 C C . PRO B 1 94 ? 7.586 2.547 -21.859 1 40.81 94 PRO B C 1
ATOM 3072 O O . PRO B 1 94 ? 6.676 2.664 -21.031 1 40.81 94 PRO B O 1
ATOM 3075 N N . LEU B 1 95 ? 8.719 2.918 -21.297 1 47.19 95 LEU B N 1
ATOM 3076 C CA . LEU B 1 95 ? 8.781 4.215 -20.641 1 47.19 95 LEU B CA 1
ATOM 3077 C C . LEU B 1 95 ? 7.973 5.258 -21.406 1 47.19 95 LEU B C 1
ATOM 3079 O O . LEU B 1 95 ? 8.336 5.648 -22.516 1 47.19 95 LEU B O 1
ATOM 3083 N N . HIS B 1 96 ? 6.715 5.102 -21.453 1 47.16 96 HIS B N 1
ATOM 3084 C CA . HIS B 1 96 ? 5.969 6.23 -22 1 47.16 96 HIS B CA 1
ATOM 3085 C C . HIS B 1 96 ? 6.5 7.555 -21.453 1 47.16 96 HIS B C 1
ATOM 3087 O O . HIS B 1 96 ? 6.602 7.738 -20.234 1 47.16 96 HIS B O 1
ATOM 3093 N N . ASP B 1 97 ? 7.465 8.133 -22.125 1 55.59 97 ASP B N 1
ATOM 3094 C CA . ASP B 1 97 ? 8.047 9.453 -21.906 1 55.59 97 ASP B CA 1
ATOM 3095 C C . ASP B 1 97 ? 6.992 10.453 -21.438 1 55.59 97 ASP B C 1
ATOM 3097 O O . ASP B 1 97 ? 7.324 11.57 -21.031 1 55.59 97 ASP B O 1
ATOM 3101 N N . GLY B 1 98 ? 5.742 9.922 -21.203 1 66.56 98 GLY B N 1
ATOM 3102 C CA . GLY B 1 98 ? 4.785 10.977 -20.906 1 66.56 98 GLY B CA 1
ATOM 3103 C C . GLY B 1 98 ? 4.238 10.898 -19.484 1 66.56 98 GLY B C 1
ATOM 3104 O O . GLY B 1 98 ? 4.547 9.961 -18.75 1 66.56 98 GLY B O 1
ATOM 3105 N N . THR B 1 99 ? 3.777 12.008 -19.125 1 76.19 99 THR B N 1
ATOM 3106 C CA . THR B 1 99 ? 3.125 12.148 -17.828 1 76.19 99 THR B CA 1
ATOM 3107 C C . THR B 1 99 ? 1.805 11.383 -17.797 1 76.19 99 THR B C 1
ATOM 3109 O O . THR B 1 99 ? 1.134 11.25 -18.828 1 76.19 99 THR B O 1
ATOM 3112 N N . GLU B 1 100 ? 1.717 10.594 -16.75 1 84.44 100 GLU B N 1
ATOM 3113 C CA . GLU B 1 100 ? 0.502 9.805 -16.578 1 84.44 100 GLU B CA 1
ATOM 3114 C C . GLU B 1 100 ? -0.369 10.383 -15.461 1 84.44 100 GLU B C 1
ATOM 3116 O O . GLU B 1 100 ? 0.145 10.914 -14.477 1 84.44 100 GLU B O 1
ATOM 3121 N N . SER B 1 101 ? -1.667 10.336 -15.773 1 82 101 SER B N 1
ATOM 3122 C CA . SER B 1 101 ? -2.611 10.711 -14.727 1 82 101 SER B CA 1
ATOM 3123 C C . SER B 1 101 ? -2.744 9.617 -13.68 1 82 101 SER B C 1
ATOM 3125 O O . SER B 1 101 ? -2.404 8.461 -13.93 1 82 101 SER B O 1
ATOM 3127 N N . ALA B 1 102 ? -3.137 9.961 -12.5 1 88.75 102 ALA B N 1
ATOM 3128 C CA . ALA B 1 102 ? -3.312 9.023 -11.398 1 88.75 102 ALA B CA 1
ATOM 3129 C C . ALA B 1 102 ? -4.695 9.172 -10.766 1 88.75 102 ALA B C 1
ATOM 3131 O O . ALA B 1 102 ? -4.828 9.156 -9.539 1 88.75 102 ALA B O 1
ATOM 3132 N N . GLU B 1 103 ? -5.727 9.273 -11.523 1 88.38 103 GLU B N 1
ATOM 3133 C CA . GLU B 1 103 ? -7.055 9.57 -11 1 88.38 103 GLU B CA 1
ATOM 3134 C C . GLU B 1 103 ? -7.586 8.414 -10.156 1 88.38 103 GLU B C 1
ATOM 3136 O O . GLU B 1 103 ? -8.227 8.641 -9.125 1 88.38 103 GLU B O 1
ATOM 3141 N N . TRP B 1 104 ? -7.406 7.246 -10.609 1 89.56 104 TRP B N 1
ATOM 3142 C CA . TRP B 1 104 ? -7.879 6.098 -9.836 1 89.56 104 TRP B CA 1
ATOM 3143 C C . TRP B 1 104 ? -7.215 6.051 -8.469 1 89.56 104 TRP B C 1
ATOM 3145 O O . TRP B 1 104 ? -7.855 5.711 -7.473 1 89.56 104 TRP B O 1
ATOM 3155 N N . PHE B 1 105 ? -5.996 6.359 -8.492 1 91.88 105 PHE B N 1
ATOM 3156 C CA . PHE B 1 105 ? -5.273 6.355 -7.223 1 91.88 105 PHE B CA 1
ATOM 3157 C C . PHE B 1 105 ? -5.707 7.527 -6.348 1 91.88 105 PHE B C 1
ATOM 3159 O O . PHE B 1 105 ? -5.762 7.402 -5.125 1 91.88 105 PHE B O 1
ATOM 3166 N N . ASN B 1 106 ? -5.984 8.625 -6.922 1 94 106 ASN B N 1
ATOM 3167 C CA . ASN B 1 106 ? -6.465 9.789 -6.184 1 94 106 ASN B CA 1
ATOM 3168 C C . ASN B 1 106 ? -7.781 9.492 -5.47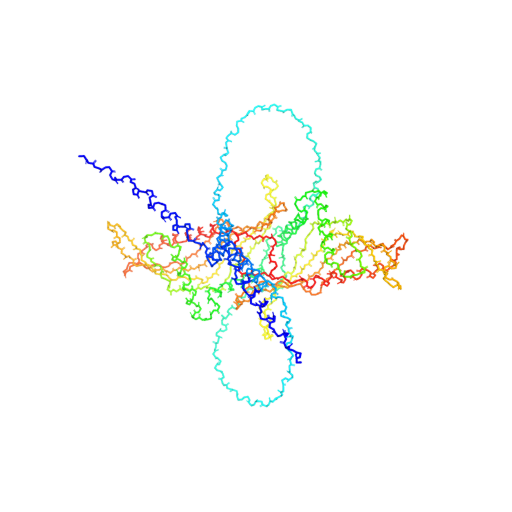3 1 94 106 ASN B C 1
ATOM 3170 O O . ASN B 1 106 ? -8.039 10.023 -4.391 1 94 106 ASN B O 1
ATOM 3174 N N . LEU B 1 107 ? -8.57 8.695 -6.094 1 92.5 107 LEU B N 1
ATOM 3175 C CA . LEU B 1 107 ? -9.805 8.289 -5.422 1 92.5 107 LEU B CA 1
ATOM 3176 C C . LEU B 1 107 ? -9.5 7.527 -4.141 1 92.5 107 LEU B C 1
ATOM 3178 O O . LEU B 1 107 ? -10.125 7.766 -3.104 1 92.5 107 LEU B O 1
ATOM 3182 N N . ILE B 1 108 ? -8.578 6.645 -4.25 1 92.56 108 ILE B N 1
ATOM 3183 C CA . ILE B 1 108 ? -8.18 5.887 -3.07 1 92.56 108 ILE B CA 1
ATOM 3184 C C . ILE B 1 108 ? -7.664 6.84 -1.995 1 92.56 108 ILE B C 1
ATOM 3186 O O . ILE B 1 108 ? -8.062 6.742 -0.831 1 92.56 108 ILE B O 1
ATOM 3190 N N . LEU B 1 109 ? -6.824 7.727 -2.402 1 93.56 109 LEU B N 1
ATOM 3191 C CA . LEU B 1 109 ? -6.238 8.688 -1.472 1 93.56 109 LEU B CA 1
ATOM 3192 C C . LEU B 1 109 ? -7.324 9.523 -0.8 1 93.56 109 LEU B C 1
ATOM 3194 O O . LEU B 1 109 ? -7.262 9.773 0.406 1 93.56 109 LEU B O 1
ATOM 3198 N N . HIS B 1 110 ? -8.219 9.969 -1.584 1 93.69 110 HIS B N 1
ATOM 3199 C CA . HIS B 1 110 ? -9.305 10.781 -1.056 1 93.69 110 HIS B CA 1
ATOM 3200 C C . HIS B 1 110 ? -10.086 10.039 0.023 1 93.69 110 HIS B C 1
ATOM 3202 O O . HIS B 1 110 ? -10.352 10.586 1.093 1 93.69 110 HIS B O 1
ATOM 3208 N N . GLU B 1 111 ? -10.375 8.82 -0.226 1 91.38 111 GLU B N 1
ATOM 3209 C CA . GLU B 1 111 ? -11.141 8.031 0.732 1 91.38 111 GLU B CA 1
ATOM 3210 C C . GLU B 1 111 ? -10.312 7.691 1.966 1 91.38 111 GLU B C 1
ATOM 3212 O O . GLU B 1 111 ? -10.844 7.609 3.076 1 91.38 111 GLU B O 1
ATOM 3217 N N . VAL B 1 112 ? -9.062 7.477 1.759 1 91.81 112 VAL B N 1
ATOM 3218 C CA . VAL B 1 112 ? -8.164 7.219 2.883 1 91.81 112 VAL B CA 1
ATOM 3219 C C . VAL B 1 112 ? -8.102 8.445 3.785 1 91.81 112 VAL B C 1
ATOM 3221 O O . VAL B 1 112 ? -8.195 8.336 5.008 1 91.81 112 VAL B O 1
ATOM 3224 N N . PHE B 1 113 ? -7.953 9.609 3.172 1 93.12 113 PHE B N 1
ATOM 3225 C CA . PHE B 1 113 ? -7.914 10.844 3.949 1 93.12 113 PHE B CA 1
ATOM 3226 C C . PHE B 1 113 ? -9.227 11.062 4.691 1 93.12 113 PHE B C 1
ATOM 3228 O O . PHE B 1 113 ? -9.227 11.5 5.844 1 93.12 113 PHE B O 1
ATOM 3235 N N . ASN B 1 114 ? -10.281 10.789 4.035 1 91.19 114 ASN B N 1
ATOM 3236 C CA . ASN B 1 114 ? -11.586 10.914 4.684 1 91.19 114 ASN B CA 1
ATOM 3237 C C . ASN B 1 114 ? -11.703 9.984 5.887 1 91.19 114 ASN B C 1
ATOM 3239 O O . ASN B 1 114 ? -12.25 10.367 6.922 1 91.19 114 ASN B O 1
ATOM 3243 N N . SER B 1 115 ? -11.227 8.82 5.668 1 90.06 115 SER B N 1
ATOM 3244 C CA . SER B 1 115 ? -11.25 7.863 6.77 1 90.06 115 SER B CA 1
ATOM 3245 C C . SER B 1 115 ? -10.422 8.352 7.949 1 90.06 115 SER B C 1
ATOM 3247 O O . SER B 1 115 ? -10.828 8.203 9.102 1 90.06 115 SER B O 1
ATOM 3249 N N . TYR B 1 116 ? -9.312 8.914 7.711 1 91.06 116 TYR B N 1
ATOM 3250 C CA . TYR B 1 116 ? -8.453 9.422 8.773 1 91.06 116 TYR B CA 1
ATOM 3251 C C . TYR B 1 116 ? -9.102 10.609 9.477 1 91.06 116 TYR B C 1
ATOM 3253 O O . TYR B 1 116 ? -8.953 10.773 10.695 1 91.06 116 TYR B O 1
ATOM 3261 N N . ARG B 1 117 ? -9.75 11.438 8.75 1 91.75 117 ARG B N 1
ATOM 3262 C CA . ARG B 1 117 ? -10.484 12.539 9.359 1 91.75 117 ARG B CA 1
ATOM 3263 C C . ARG B 1 117 ? -11.562 12.023 10.305 1 91.75 117 ARG B C 1
ATOM 3265 O O . ARG B 1 117 ? -11.734 12.562 11.406 1 91.75 117 ARG B O 1
ATOM 3272 N N . GLN B 1 118 ? -12.195 11.008 9.867 1 90.25 118 GLN B N 1
ATOM 3273 C CA . GLN B 1 118 ? -13.234 10.43 10.711 1 90.25 118 GLN B CA 1
ATOM 3274 C C . GLN B 1 118 ? -12.641 9.789 11.953 1 90.25 118 GLN B C 1
ATOM 3276 O O . GLN B 1 118 ? -13.227 9.859 13.039 1 90.25 118 GLN B O 1
ATOM 3281 N N . GLN B 1 119 ? -11.531 9.195 11.773 1 89.06 119 GLN B N 1
ATOM 3282 C CA . GLN B 1 119 ? -10.859 8.609 12.922 1 89.06 119 GLN B CA 1
ATOM 3283 C C . GLN B 1 119 ? -10.445 9.68 13.93 1 89.06 119 GLN B C 1
ATOM 3285 O O . GLN B 1 119 ? -10.492 9.453 15.141 1 89.06 119 GLN B O 1
ATOM 3290 N N . LEU B 1 120 ? -10.023 10.766 13.398 1 91.12 120 LEU B N 1
ATOM 3291 C CA . LEU B 1 120 ? -9.648 11.867 14.273 1 91.12 120 LEU B CA 1
ATOM 3292 C C . LEU B 1 120 ? -10.844 12.336 15.102 1 91.12 120 LEU B C 1
ATOM 3294 O O . LEU B 1 120 ? -10.68 12.797 16.234 1 91.12 120 LEU B O 1
ATOM 3298 N N . ARG B 1 121 ? -12 12.172 14.539 1 92.88 121 ARG B N 1
ATOM 3299 C CA . ARG B 1 121 ? -13.242 12.531 15.227 1 92.88 121 ARG B CA 1
ATOM 3300 C C . ARG B 1 121 ? -13.773 11.367 16.047 1 92.88 121 ARG B C 1
ATOM 3302 O O . ARG B 1 121 ? -14.883 11.43 16.578 1 92.88 121 ARG B O 1
ATOM 3309 N N . ASP B 1 122 ? -13.039 10.305 16.047 1 89.62 122 ASP B N 1
ATOM 3310 C CA . ASP B 1 122 ? -13.43 9.078 16.719 1 89.62 122 ASP B CA 1
ATOM 3311 C C . ASP B 1 122 ? -14.734 8.523 16.141 1 89.62 122 ASP B C 1
ATOM 3313 O O . ASP B 1 122 ? -15.562 7.984 16.875 1 89.62 122 ASP B O 1
ATOM 3317 N N . ASN B 1 123 ? -14.945 8.805 14.898 1 87.31 123 ASN B N 1
ATOM 3318 C CA . ASN B 1 123 ? -16.094 8.336 14.141 1 87.31 123 ASN B CA 1
ATOM 3319 C C . ASN B 1 123 ? -17.406 8.867 14.727 1 87.31 123 ASN B C 1
ATOM 3321 O O . ASN B 1 123 ? -18.438 8.195 14.656 1 87.31 123 ASN B O 1
ATOM 3325 N N . VAL B 1 124 ? -17.312 9.977 15.438 1 87.94 124 VAL B N 1
ATOM 3326 C CA . VAL B 1 124 ? -18.5 10.656 15.953 1 87.94 124 VAL B CA 1
ATOM 3327 C C . VAL B 1 124 ? -18.891 11.789 15.016 1 87.94 124 VAL B C 1
ATOM 3329 O O . VAL B 1 124 ? -18.031 12.547 14.555 1 87.94 124 VAL B O 1
ATOM 3332 N N . ARG B 1 125 ? -20.156 11.898 14.758 1 83.31 125 ARG B N 1
ATOM 3333 C CA . ARG B 1 125 ? -20.641 12.891 13.805 1 83.31 125 ARG B CA 1
ATOM 3334 C C . ARG B 1 125 ? -21 14.195 14.516 1 83.31 125 ARG B C 1
ATOM 3336 O O . ARG B 1 125 ? -21.188 14.219 15.734 1 83.31 125 ARG B O 1
ATOM 3343 N N . GLY B 1 126 ? -20.875 15.234 13.688 1 85.5 126 GLY B N 1
ATOM 3344 C CA . GLY B 1 126 ? -21.359 16.516 14.172 1 85.5 126 GLY B CA 1
ATOM 3345 C C . GLY B 1 126 ? -20.359 17.234 15.055 1 85.5 126 GLY B C 1
ATOM 3346 O O . GLY B 1 126 ? -19.156 17.047 14.914 1 85.5 126 GLY B O 1
ATOM 3347 N N . ASP B 1 127 ? -20.922 18.047 15.945 1 89.31 127 ASP B N 1
ATOM 3348 C CA . ASP B 1 127 ? -20.109 18.922 16.781 1 89.31 127 ASP B CA 1
ATOM 3349 C C . ASP B 1 127 ? -19.359 18.125 17.828 1 89.31 127 ASP B C 1
ATOM 3351 O O . ASP B 1 127 ? -18.234 18.484 18.203 1 89.31 127 ASP B O 1
ATOM 3355 N N . ALA B 1 128 ? -19.953 17.094 18.266 1 92 128 ALA B N 1
ATOM 3356 C CA . ALA B 1 128 ? -19.266 16.266 19.25 1 92 128 ALA B CA 1
ATOM 3357 C C . ALA B 1 128 ? -17.984 15.672 18.672 1 92 128 ALA B C 1
ATOM 3359 O O . ALA B 1 128 ? -16.969 15.602 19.344 1 92 128 ALA B O 1
ATOM 3360 N N . GLY B 1 129 ? -18.047 15.25 17.453 1 91.94 129 GLY B N 1
ATOM 3361 C CA . GLY B 1 129 ? -16.859 14.75 16.781 1 91.94 129 GLY B CA 1
ATOM 3362 C C . GLY B 1 129 ? -15.781 15.812 16.609 1 91.94 129 GLY B C 1
ATOM 3363 O O . GLY B 1 129 ? -14.594 15.531 16.75 1 91.94 129 GLY B O 1
ATOM 3364 N N . ASN B 1 130 ? -16.219 16.984 16.297 1 91.44 130 ASN B N 1
ATOM 3365 C CA . ASN B 1 130 ? -15.281 18.094 16.141 1 91.44 130 ASN B CA 1
ATOM 3366 C C . ASN B 1 130 ? -14.578 18.422 17.453 1 91.44 130 ASN B C 1
ATOM 3368 O O . ASN B 1 130 ? -13.391 18.766 17.453 1 91.44 130 ASN B O 1
ATOM 3372 N N . ASP B 1 131 ? -15.305 18.328 18.5 1 94.31 131 ASP B N 1
ATOM 3373 C CA . ASP B 1 131 ? -14.719 18.594 19.812 1 94.31 131 ASP B CA 1
ATOM 3374 C C . ASP B 1 131 ? -13.664 17.531 20.156 1 94.31 131 ASP B C 1
ATOM 3376 O O . ASP B 1 131 ? -12.633 17.859 20.75 1 94.31 131 ASP B O 1
ATOM 3380 N N . ILE B 1 132 ? -13.945 16.375 19.812 1 94.44 132 ILE B N 1
ATOM 3381 C CA . ILE B 1 132 ? -12.992 15.305 20.062 1 94.44 132 ILE B CA 1
ATOM 3382 C C . ILE B 1 132 ? -11.711 15.555 19.266 1 94.44 132 ILE B C 1
ATOM 3384 O O . ILE B 1 132 ? -10.609 15.453 19.797 1 94.44 132 ILE B O 1
ATOM 3388 N N . ALA B 1 133 ? -11.898 15.852 18.031 1 94.94 133 ALA B N 1
ATOM 3389 C CA . ALA B 1 133 ? -10.75 16.156 17.172 1 94.94 133 ALA B CA 1
ATOM 3390 C C . ALA B 1 133 ? -9.953 17.344 17.75 1 94.94 133 ALA B C 1
ATOM 3392 O O . ALA B 1 133 ? -8.719 17.297 17.766 1 94.94 133 ALA B O 1
ATOM 3393 N N . ARG B 1 134 ? -10.633 18.328 18.156 1 95.69 134 ARG B N 1
ATOM 3394 C CA . ARG B 1 134 ? -10.008 19.516 18.734 1 95.69 134 ARG B CA 1
ATOM 3395 C C . ARG B 1 134 ? -9.164 19.156 19.953 1 95.69 134 ARG B C 1
ATOM 3397 O O . ARG B 1 134 ? -8.016 19.578 20.062 1 95.69 134 ARG B O 1
ATOM 3404 N N . THR B 1 135 ? -9.719 18.391 20.844 1 95.06 135 THR B N 1
ATOM 3405 C CA . THR B 1 135 ? -9.016 17.984 22.062 1 95.06 135 THR B CA 1
ATOM 3406 C C . THR B 1 135 ? -7.797 17.141 21.719 1 95.06 135 THR B C 1
ATOM 3408 O O . THR B 1 135 ? -6.742 17.281 22.344 1 95.06 135 THR B O 1
ATOM 3411 N N . ARG B 1 136 ? -7.938 16.312 20.797 1 94.75 136 ARG B N 1
ATOM 3412 C CA . ARG B 1 136 ? -6.828 15.469 20.375 1 94.75 136 ARG B CA 1
ATOM 3413 C C . ARG B 1 136 ? -5.688 16.312 19.797 1 94.75 136 ARG B C 1
ATOM 3415 O O . ARG B 1 136 ? -4.52 16.078 20.125 1 94.75 136 ARG B O 1
ATOM 3422 N N . ILE B 1 137 ? -6.039 17.188 18.969 1 94.19 137 ILE B N 1
ATOM 3423 C CA . ILE B 1 137 ? -5.043 18.047 18.359 1 94.19 137 ILE B CA 1
ATOM 3424 C C . ILE B 1 137 ? -4.367 18.906 19.422 1 94.19 137 ILE B C 1
ATOM 3426 O O . ILE B 1 137 ? -3.148 19.094 19.391 1 94.19 137 ILE B O 1
ATOM 3430 N N . GLN B 1 138 ? -5.176 19.469 20.328 1 94.69 138 GLN B N 1
ATOM 3431 C CA . GLN B 1 138 ? -4.629 20.266 21.438 1 94.69 138 GLN B CA 1
ATOM 3432 C C . GLN B 1 138 ? -3.613 19.453 22.234 1 94.69 138 GLN B C 1
ATOM 3434 O O . GLN B 1 138 ? -2.535 19.953 22.562 1 94.69 138 GLN B O 1
ATOM 3439 N N . ARG B 1 139 ? -3.971 18.219 22.562 1 93.19 139 ARG B N 1
ATOM 3440 C CA . ARG B 1 139 ? -3.07 17.359 23.312 1 93.19 139 ARG B CA 1
ATOM 3441 C C . ARG B 1 139 ? -1.771 17.125 22.547 1 93.19 139 ARG B C 1
ATOM 3443 O O . ARG B 1 139 ? -0.684 17.203 23.125 1 93.19 139 ARG B O 1
ATOM 3450 N N . TYR B 1 140 ? -1.884 16.859 21.297 1 90.69 140 TYR B N 1
ATOM 3451 C CA . TYR B 1 140 ? -0.716 16.625 20.453 1 90.69 140 TYR B CA 1
ATOM 3452 C C . TYR B 1 140 ? 0.192 17.859 20.438 1 90.69 140 TYR B C 1
ATOM 3454 O O . TYR B 1 140 ? 1.412 17.734 20.562 1 90.69 140 TYR B O 1
ATOM 3462 N N . LEU B 1 141 ? -0.315 19.016 20.203 1 89.19 141 LEU B N 1
ATOM 3463 C CA . LEU B 1 141 ? 0.459 20.25 20.141 1 89.19 141 LEU B CA 1
ATOM 3464 C C . LEU B 1 141 ? 1.166 20.516 21.469 1 89.19 141 LEU B C 1
ATOM 3466 O O . LEU B 1 141 ? 2.324 20.938 21.484 1 89.19 141 LEU B O 1
ATOM 3470 N N . ASN B 1 142 ? 0.481 20.297 22.5 1 91.19 142 ASN B N 1
ATOM 3471 C CA . ASN B 1 142 ? 1.068 20.562 23.812 1 91.19 142 ASN B CA 1
ATOM 3472 C C . ASN B 1 142 ? 2.154 19.547 24.156 1 91.19 142 ASN B C 1
ATOM 3474 O O . ASN B 1 142 ? 3.1 19.859 24.875 1 91.19 142 ASN B O 1
ATOM 3478 N N . GLU B 1 143 ? 2.037 18.328 23.672 1 87.81 143 GLU B N 1
ATOM 3479 C CA . GLU B 1 143 ? 3.068 17.312 23.875 1 87.81 143 GLU B CA 1
ATOM 3480 C C . GLU B 1 143 ? 4.328 17.641 23.078 1 87.81 143 GLU B C 1
ATOM 3482 O O . GLU B 1 143 ? 5.426 17.219 23.438 1 87.81 143 GLU B O 1
ATOM 3487 N N . HIS B 1 144 ? 4.164 18.375 21.969 1 78.75 144 HIS B N 1
ATOM 3488 C CA . HIS B 1 144 ? 5.289 18.641 21.094 1 78.75 144 HIS B CA 1
ATOM 3489 C C . HIS B 1 144 ? 5.676 20.125 21.125 1 78.75 144 HIS B C 1
ATOM 3491 O O . HIS B 1 144 ? 6.391 20.609 20.25 1 78.75 144 HIS B O 1
ATOM 3497 N N . ARG B 1 145 ? 5.109 20.688 22.188 1 76.75 145 ARG B N 1
ATOM 3498 C CA . ARG B 1 145 ? 5.43 22.094 22.328 1 76.75 145 ARG B CA 1
ATOM 3499 C C . ARG B 1 145 ? 6.871 22.281 22.797 1 76.75 145 ARG B C 1
ATOM 3501 O O . ARG B 1 145 ? 7.406 21.453 23.531 1 76.75 145 ARG B O 1
ATOM 3508 N N . GLY B 1 146 ? 7.672 22.922 22.062 1 64.44 146 GLY B N 1
ATOM 3509 C CA . GLY B 1 146 ? 9.023 23.234 22.484 1 64.44 146 GLY B CA 1
ATOM 3510 C C . GLY B 1 146 ? 9.094 23.812 23.891 1 64.44 146 GLY B C 1
ATOM 3511 O O . GLY B 1 146 ? 8.062 24.172 24.469 1 64.44 146 GLY B O 1
ATOM 3512 N N . SER B 1 147 ? 10.078 23.609 24.781 1 60.25 147 SER B N 1
ATOM 3513 C CA . SER B 1 147 ? 10.422 24 26.141 1 60.25 147 SER B CA 1
ATOM 3514 C C . SER B 1 147 ? 10.398 25.516 26.297 1 60.25 147 SER B C 1
ATOM 3516 O O . SER B 1 147 ? 10.594 26.25 25.328 1 60.25 147 SER B O 1
ATOM 3518 N N . GLY B 1 148 ? 9.859 26.344 27.359 1 63.66 148 GLY B N 1
ATOM 3519 C CA . GLY B 1 148 ? 9.969 27.328 28.422 1 63.66 148 GLY B CA 1
ATOM 3520 C C . GLY B 1 148 ? 9.234 28.625 28.109 1 63.66 148 GLY B C 1
ATOM 3521 O O . GLY B 1 148 ? 8.711 29.281 29.016 1 63.66 148 GLY B O 1
ATOM 3522 N N . LEU B 1 149 ? 9.117 29 26.766 1 70.19 149 LEU B N 1
ATOM 3523 C CA . LEU B 1 149 ? 8.625 30.375 26.688 1 70.19 149 LEU B CA 1
ATOM 3524 C C . LEU B 1 149 ? 7.152 30.406 26.312 1 70.19 149 LEU B C 1
ATOM 3526 O O . LEU B 1 149 ? 6.508 31.453 26.375 1 70.19 149 LEU B O 1
ATOM 3530 N N . ILE B 1 150 ? 6.551 29.172 26.016 1 76.81 150 ILE B N 1
ATOM 3531 C CA . ILE B 1 150 ? 5.172 29.203 25.547 1 76.81 150 ILE B CA 1
ATOM 3532 C C . ILE B 1 150 ? 4.273 28.469 26.531 1 76.81 150 ILE B C 1
ATOM 3534 O O . ILE B 1 150 ? 4.594 27.359 26.969 1 76.81 150 ILE B O 1
ATOM 3538 N N . ASP B 1 151 ? 3.205 29.188 26.953 1 83.69 151 ASP B N 1
ATOM 3539 C CA . ASP B 1 151 ? 2.195 28.578 27.797 1 83.69 151 ASP B CA 1
ATOM 3540 C C . ASP B 1 151 ? 1.426 27.5 27.047 1 83.69 151 ASP B C 1
ATOM 3542 O O . ASP B 1 151 ? 1.573 27.359 25.828 1 83.69 151 ASP B O 1
ATOM 3546 N N . PRO B 1 152 ? 0.726 26.766 27.766 1 87.62 152 PRO B N 1
ATOM 3547 C CA . PRO B 1 152 ? -0.072 25.719 27.109 1 87.62 152 PRO B CA 1
ATOM 3548 C C . PRO B 1 152 ? -0.951 26.266 25.984 1 87.62 152 PRO B C 1
ATOM 3550 O O . PRO B 1 152 ? -1.503 27.375 26.109 1 87.62 152 PRO B O 1
ATOM 3553 N N . ILE B 1 153 ? -0.994 25.547 24.984 1 91 153 ILE B N 1
ATOM 3554 C CA . ILE B 1 153 ? -1.748 25.953 23.797 1 91 153 ILE B CA 1
ATOM 3555 C C . ILE B 1 153 ? -3.197 25.484 23.922 1 91 153 ILE B C 1
ATOM 3557 O O . ILE B 1 153 ? -3.457 24.344 24.297 1 91 153 ILE B O 1
ATOM 3561 N N . VAL B 1 154 ? -4.09 26.406 23.719 1 94.25 154 VAL B N 1
ATOM 3562 C CA . VAL B 1 154 ? -5.512 26.078 23.672 1 94.25 154 VAL B CA 1
ATOM 3563 C C . VAL B 1 154 ? -6.023 26.172 22.25 1 94.25 154 VAL B C 1
ATOM 3565 O O . VAL B 1 154 ? -5.852 27.188 21.578 1 94.25 154 VAL B O 1
ATOM 3568 N N . VAL B 1 155 ? -6.613 25.109 21.75 1 95.69 155 VAL B N 1
ATOM 3569 C CA . VAL B 1 155 ? -7.199 25.109 20.422 1 95.69 155 VAL B CA 1
ATOM 3570 C C . VAL B 1 155 ? -8.664 25.531 20.5 1 95.69 155 VAL B C 1
ATOM 3572 O O . VAL B 1 155 ? -9.477 24.875 21.141 1 95.69 155 VAL B O 1
ATOM 3575 N N . ASN B 1 156 ? -8.961 26.578 19.812 1 94.06 156 ASN B N 1
ATOM 3576 C CA . ASN B 1 156 ? -10.289 27.156 19.891 1 94.06 156 ASN B CA 1
ATOM 3577 C C . ASN B 1 156 ? -11.211 26.625 18.781 1 94.06 156 ASN B C 1
ATOM 3579 O O . ASN B 1 156 ? -12.414 26.516 18.984 1 94.06 156 ASN B O 1
ATOM 3583 N N . ALA B 1 157 ? -10.625 26.422 17.703 1 93.38 157 ALA B N 1
ATOM 3584 C CA . ALA B 1 157 ? -11.406 25.969 16.547 1 93.38 157 ALA B CA 1
ATOM 3585 C C . ALA B 1 157 ? -10.57 25.109 15.625 1 93.38 157 ALA B C 1
ATOM 3587 O O . ALA B 1 157 ? -9.367 25.328 15.461 1 93.38 157 ALA B O 1
ATOM 3588 N N . VAL B 1 158 ? -11.273 24.125 15.07 1 94.19 158 VAL B N 1
ATOM 3589 C CA . VAL B 1 158 ? -10.586 23.25 14.133 1 94.19 158 VAL B CA 1
ATOM 3590 C C . VAL B 1 158 ? -11.5 22.953 12.945 1 94.19 158 VAL B C 1
ATOM 3592 O O . VAL B 1 158 ? -12.688 22.688 13.117 1 94.19 158 VAL B O 1
ATOM 3595 N N . SER B 1 159 ? -10.977 23.125 11.781 1 94.19 159 SER B N 1
ATOM 3596 C CA . SER B 1 159 ? -11.586 22.625 10.555 1 94.19 159 SER B CA 1
ATOM 3597 C C . SER B 1 159 ? -10.703 21.562 9.898 1 94.19 159 SER B C 1
ATOM 3599 O O . SER B 1 159 ? -9.57 21.844 9.5 1 94.19 159 SER B O 1
ATOM 3601 N N . LEU B 1 160 ? -11.188 20.406 9.727 1 93.38 160 LEU B N 1
ATOM 3602 C CA . LEU B 1 160 ? -10.375 19.312 9.227 1 93.38 160 LEU B CA 1
ATOM 3603 C C . LEU B 1 160 ? -10.406 19.266 7.699 1 93.38 160 LEU B C 1
ATOM 3605 O O . LEU B 1 160 ? -9.688 18.469 7.086 1 93.38 160 LEU B O 1
ATOM 3609 N N . GLY B 1 161 ? -11.109 20.062 7.133 1 93 161 GLY B N 1
ATOM 3610 C CA . GLY B 1 161 ? -11.188 20.078 5.684 1 93 161 GLY B CA 1
ATOM 3611 C C . GLY B 1 161 ? -11.961 18.906 5.109 1 93 161 GLY B C 1
ATOM 3612 O O . GLY B 1 161 ? -12.648 18.203 5.844 1 93 161 GLY B O 1
ATOM 3613 N N . HIS B 1 162 ? -11.945 18.766 3.672 1 91.25 162 HIS B N 1
ATOM 3614 C CA . HIS B 1 162 ? -12.727 17.734 3.018 1 91.25 162 HIS B CA 1
ATOM 3615 C C . HIS B 1 162 ? -12.039 17.234 1.75 1 91.25 162 HIS B C 1
ATOM 3617 O O . HIS B 1 162 ? -12.609 16.453 0.996 1 91.25 162 HIS B O 1
ATOM 3623 N N . SER B 1 163 ? -10.844 17.672 1.526 1 93.75 163 SER B N 1
ATOM 3624 C CA . SER B 1 163 ? -10.125 17.297 0.314 1 93.75 163 SER B CA 1
ATOM 3625 C C . SER B 1 163 ? -8.898 16.453 0.641 1 93.75 163 SER B C 1
ATOM 3627 O O . SER B 1 163 ? -8.719 16.031 1.785 1 93.75 163 SER B O 1
ATOM 3629 N N . ALA B 1 164 ? -8.25 15.984 -0.397 1 95 164 ALA B N 1
ATOM 3630 C CA . ALA B 1 164 ? -7.016 15.203 -0.281 1 95 164 ALA B CA 1
ATOM 3631 C C . ALA B 1 164 ? -5.992 15.641 -1.325 1 95 164 ALA B C 1
ATOM 3633 O O . ALA B 1 164 ? -6.344 16.281 -2.318 1 95 164 ALA B O 1
ATOM 3634 N N . PRO B 1 165 ? -4.734 15.398 -0.976 1 94.56 165 PRO B N 1
ATOM 3635 C CA . PRO B 1 165 ? -3.736 15.711 -2.002 1 94.56 165 PRO B CA 1
ATOM 3636 C C . PRO B 1 165 ? -4.016 15.016 -3.33 1 94.56 165 PRO B C 1
ATOM 3638 O O . PRO B 1 165 ? -4.422 13.852 -3.346 1 94.56 165 PRO B O 1
ATOM 3641 N N . LYS B 1 166 ? -3.871 15.703 -4.324 1 96.12 166 LYS B N 1
ATOM 3642 C CA . LYS B 1 166 ? -4.035 15.164 -5.672 1 96.12 166 LYS B CA 1
ATOM 3643 C C . LYS B 1 166 ? -2.684 14.867 -6.316 1 96.12 166 LYS B C 1
ATOM 3645 O O . LYS B 1 166 ? -1.825 15.75 -6.398 1 96.12 166 LYS B O 1
ATOM 3650 N N . LEU B 1 167 ? -2.539 13.664 -6.684 1 95.06 167 LEU B N 1
ATOM 3651 C CA . LEU B 1 167 ? -1.319 13.258 -7.375 1 95.06 167 LEU B CA 1
ATOM 3652 C C . LEU B 1 167 ? -1.478 13.406 -8.883 1 95.06 167 LEU B C 1
ATOM 3654 O O . LEU B 1 167 ? -2.523 13.062 -9.438 1 95.06 167 LEU B O 1
ATOM 3658 N N . SER B 1 168 ? -0.498 13.977 -9.461 1 92.81 168 SER B N 1
ATOM 3659 C CA . SER B 1 168 ? -0.532 14.172 -10.906 1 92.81 168 SER B CA 1
ATOM 3660 C C . SER B 1 168 ? 0.866 14.086 -11.516 1 92.81 168 SER B C 1
ATOM 3662 O O . SER B 1 168 ? 1.86 14.047 -10.781 1 92.81 168 SER B O 1
ATOM 3664 N N . ASN B 1 169 ? 0.929 13.898 -12.781 1 91.56 169 ASN B N 1
ATOM 3665 C CA . ASN B 1 169 ? 2.154 13.938 -13.578 1 91.56 169 ASN B CA 1
ATOM 3666 C C . ASN B 1 169 ? 3.162 12.898 -13.094 1 91.56 169 ASN B C 1
ATOM 3668 O O . ASN B 1 169 ? 4.328 13.219 -12.859 1 91.56 169 ASN B O 1
ATOM 3672 N N . ALA B 1 170 ? 2.678 11.742 -12.961 1 91.75 170 ALA B N 1
ATOM 3673 C CA . ALA B 1 170 ? 3.588 10.656 -12.617 1 91.75 170 ALA B CA 1
ATOM 3674 C C . ALA B 1 170 ? 4.492 10.305 -13.789 1 91.75 170 ALA B C 1
ATOM 3676 O O . ALA B 1 170 ? 4.027 10.188 -14.93 1 91.75 170 ALA B O 1
ATOM 3677 N N . HIS B 1 171 ? 5.754 10.242 -13.523 1 89.38 171 HIS B N 1
ATOM 3678 C CA . HIS B 1 171 ? 6.699 9.891 -14.578 1 89.38 171 HIS B CA 1
ATOM 3679 C C . HIS B 1 171 ? 7.809 8.984 -14.047 1 89.38 171 HIS B C 1
ATOM 3681 O O . HIS B 1 171 ? 8.258 9.148 -12.906 1 89.38 171 HIS B O 1
ATOM 3687 N N . ILE B 1 172 ? 8.133 8.008 -14.867 1 90.69 172 ILE B N 1
ATOM 3688 C CA . ILE B 1 172 ? 9.164 7.035 -14.508 1 90.69 172 ILE B CA 1
ATOM 3689 C C . ILE B 1 172 ? 10.539 7.566 -14.898 1 90.69 172 ILE B C 1
ATOM 3691 O O . ILE B 1 172 ? 10.742 8 -16.031 1 90.69 172 ILE B O 1
ATOM 3695 N N . ILE B 1 173 ? 11.383 7.625 -13.977 1 87.44 173 ILE B N 1
ATOM 3696 C CA . ILE B 1 173 ? 12.781 7.992 -14.219 1 87.44 173 ILE B CA 1
ATOM 3697 C C . ILE B 1 173 ? 13.633 6.73 -14.297 1 87.44 173 ILE B C 1
ATOM 3699 O O . ILE B 1 173 ? 13.82 6.035 -13.297 1 87.44 173 ILE B O 1
ATOM 3703 N N . PRO B 1 174 ? 14.07 6.496 -15.469 1 81.25 174 PRO B N 1
ATOM 3704 C CA . PRO B 1 174 ? 14.852 5.27 -15.625 1 81.25 174 PRO B CA 1
ATOM 3705 C C . PRO B 1 174 ? 16.156 5.301 -14.844 1 81.25 174 PRO B C 1
ATOM 3707 O O . PRO B 1 174 ? 16.578 6.363 -14.359 1 81.25 174 PRO B O 1
ATOM 3710 N N . ARG B 1 175 ? 16.781 4.133 -14.672 1 73.12 175 ARG B N 1
ATOM 3711 C CA . ARG B 1 175 ? 18.047 3.979 -13.969 1 73.12 175 ARG B CA 1
ATOM 3712 C C . ARG B 1 175 ? 19.141 4.805 -14.633 1 73.12 175 ARG B C 1
ATOM 3714 O O . ARG B 1 175 ? 19.25 4.836 -15.859 1 73.12 175 ARG B O 1
ATOM 3721 N N . ALA B 1 176 ? 19.719 5.738 -13.828 1 58.5 176 ALA B N 1
ATOM 3722 C CA . ALA B 1 176 ? 20.844 6.473 -14.414 1 58.5 176 ALA B CA 1
ATOM 3723 C C . ALA B 1 176 ? 21.984 5.531 -14.781 1 58.5 176 ALA B C 1
ATOM 3725 O O . ALA B 1 176 ? 22.359 4.668 -13.984 1 58.5 176 ALA B O 1
ATOM 3726 N N . VAL B 1 177 ? 22.234 5.242 -16.062 1 53.25 177 VAL B N 1
ATOM 3727 C CA . VAL B 1 177 ? 23.344 4.426 -16.562 1 53.25 177 VAL B CA 1
ATOM 3728 C C . VAL B 1 177 ? 24.625 4.828 -15.844 1 53.25 177 VAL B C 1
ATOM 3730 O O . VAL B 1 177 ? 25.453 3.971 -15.516 1 53.25 177 VAL B O 1
ATOM 3733 N N . ASP B 1 178 ? 25 6.055 -15.844 1 50.91 178 ASP B N 1
ATOM 3734 C CA . ASP B 1 178 ? 26.359 6.504 -15.516 1 50.91 178 ASP B CA 1
ATOM 3735 C C . ASP B 1 178 ? 26.625 6.398 -14.016 1 50.91 178 ASP B C 1
ATOM 3737 O O . ASP B 1 178 ? 27.766 6.516 -13.578 1 50.91 178 ASP B O 1
ATOM 3741 N N . GLN B 1 179 ? 25.781 6.691 -13.195 1 44.41 179 GLN B N 1
ATOM 3742 C CA . GLN B 1 179 ? 26.25 6.836 -11.828 1 44.41 179 GLN B CA 1
ATOM 3743 C C . GLN B 1 179 ? 26.25 5.496 -11.102 1 44.41 179 GLN B C 1
ATOM 3745 O O . GLN B 1 179 ? 25.328 4.691 -11.266 1 44.41 179 GLN B O 1
ATOM 3750 N N . LYS B 1 180 ? 27.375 5.035 -10.758 1 45.75 180 LYS B N 1
ATOM 3751 C CA . LYS B 1 180 ? 27.766 3.855 -9.984 1 45.75 180 LYS B CA 1
ATOM 3752 C C . LYS B 1 180 ? 26.672 3.479 -8.977 1 45.75 180 LYS B C 1
ATOM 3754 O O . LYS B 1 180 ? 26.719 2.393 -8.398 1 45.75 180 LYS B O 1
ATOM 3759 N N . ASP B 1 181 ? 26.141 4.516 -8.305 1 48.66 181 ASP B N 1
ATOM 3760 C CA . ASP B 1 181 ? 25.234 4.238 -7.195 1 48.66 181 ASP B CA 1
ATOM 3761 C C . ASP B 1 181 ? 23.891 3.723 -7.699 1 48.66 181 ASP B C 1
ATOM 3763 O O . ASP B 1 181 ? 23.172 4.438 -8.398 1 48.66 181 ASP B O 1
ATOM 3767 N N . ALA B 1 182 ? 23.75 2.527 -8.305 1 52.19 182 ALA B N 1
ATOM 3768 C CA . ALA B 1 182 ? 22.844 1.562 -8.906 1 52.19 182 ALA B CA 1
ATOM 3769 C C . ALA B 1 182 ? 21.422 1.759 -8.391 1 52.19 182 ALA B C 1
ATOM 3771 O O . ALA B 1 182 ? 20.891 0.91 -7.672 1 52.19 182 ALA B O 1
ATOM 3772 N N . THR B 1 183 ? 20.938 3.107 -8.086 1 60.53 183 THR B N 1
ATOM 3773 C CA . THR B 1 183 ? 19.562 3.105 -7.57 1 60.53 183 THR B CA 1
ATOM 3774 C C . THR B 1 183 ? 18.578 2.646 -8.648 1 60.53 183 THR B C 1
ATOM 3776 O O . THR B 1 183 ? 18.781 2.916 -9.828 1 60.53 183 THR B O 1
ATOM 3779 N N . GLY B 1 184 ? 17.891 1.618 -8.656 1 77.06 184 GLY B N 1
ATOM 3780 C CA . GLY B 1 184 ? 16.828 1.128 -9.531 1 77.06 184 GLY B CA 1
ATOM 3781 C C . GLY B 1 184 ? 15.945 2.232 -10.062 1 77.06 184 GLY B C 1
ATOM 3782 O O . GLY B 1 184 ? 16.203 3.414 -9.828 1 77.06 184 GLY B O 1
ATOM 3783 N N . PRO B 1 185 ? 15.148 1.985 -10.984 1 86.06 185 PRO B N 1
ATOM 3784 C CA . PRO B 1 185 ? 14.211 2.98 -11.508 1 86.06 185 PRO B CA 1
ATOM 3785 C C . PRO B 1 185 ? 13.391 3.646 -10.406 1 86.06 185 PRO B C 1
ATOM 3787 O O . PRO B 1 185 ? 13.117 3.027 -9.375 1 86.06 185 PRO B O 1
ATOM 3790 N N . GLN B 1 186 ? 13.188 4.898 -10.641 1 91.25 186 GLN B N 1
ATOM 3791 C CA . GLN B 1 186 ? 12.398 5.66 -9.68 1 91.25 186 GLN B CA 1
ATOM 3792 C C . GLN B 1 186 ? 11.195 6.316 -10.352 1 91.25 186 GLN B C 1
ATOM 3794 O O . GLN B 1 186 ? 11.148 6.418 -11.578 1 91.25 186 GLN B O 1
ATOM 3799 N N . ILE B 1 187 ? 10.219 6.711 -9.57 1 93.69 187 ILE B N 1
ATOM 3800 C CA . ILE B 1 187 ? 9.008 7.379 -10.055 1 93.69 187 ILE B CA 1
ATOM 3801 C C . ILE B 1 187 ? 8.898 8.758 -9.406 1 93.69 187 ILE B C 1
ATOM 3803 O O . ILE B 1 187 ? 9.078 8.906 -8.195 1 93.69 187 ILE B O 1
ATOM 3807 N N . ARG B 1 188 ? 8.703 9.75 -10.203 1 94.19 188 ARG B N 1
ATOM 3808 C CA . ARG B 1 188 ? 8.461 11.109 -9.727 1 94.19 188 ARG B CA 1
ATOM 3809 C C . ARG B 1 188 ? 6.996 11.5 -9.906 1 94.19 188 ARG B C 1
ATOM 3811 O O . ARG B 1 188 ? 6.441 11.359 -11 1 94.19 188 ARG B O 1
ATOM 3818 N N . ILE B 1 189 ? 6.352 11.922 -8.859 1 95.38 189 ILE B N 1
ATOM 3819 C CA . ILE B 1 189 ? 4.945 12.312 -8.906 1 95.38 189 ILE B CA 1
ATOM 3820 C C . ILE B 1 189 ? 4.762 13.664 -8.227 1 95.38 189 ILE B C 1
ATOM 3822 O O . ILE B 1 189 ? 5.402 13.945 -7.207 1 95.38 189 ILE B O 1
ATOM 3826 N N . GLU B 1 190 ? 3.898 14.477 -8.758 1 95.44 190 GLU B N 1
ATOM 3827 C CA . GLU B 1 190 ? 3.582 15.766 -8.156 1 95.44 190 GLU B CA 1
ATOM 3828 C C . GLU B 1 190 ? 2.314 15.695 -7.309 1 95.44 190 GLU B C 1
ATOM 3830 O O . GLU B 1 190 ? 1.333 15.062 -7.707 1 95.44 190 GLU B O 1
ATOM 3835 N N . ALA B 1 191 ? 2.408 16.266 -6.141 1 96.31 191 ALA B N 1
ATOM 3836 C CA . ALA B 1 191 ? 1.261 16.312 -5.234 1 96.31 191 ALA B CA 1
ATOM 3837 C C . ALA B 1 191 ? 0.8 17.75 -5.004 1 96.31 191 ALA B C 1
ATOM 3839 O O . ALA B 1 191 ? 1.614 18.625 -4.715 1 96.31 191 ALA B O 1
ATOM 3840 N N . THR B 1 192 ? -0.462 18 -5.23 1 96.69 192 THR B N 1
ATOM 3841 C CA . THR B 1 192 ? -1.079 19.281 -4.941 1 96.69 192 THR B CA 1
ATOM 3842 C C . THR B 1 192 ? -2.227 19.125 -3.949 1 96.69 192 THR B C 1
ATOM 3844 O O . THR B 1 192 ? -3.1 18.266 -4.133 1 96.69 192 THR B O 1
ATOM 3847 N N . TYR B 1 193 ? -2.188 19.953 -2.967 1 96.75 193 TYR B N 1
ATOM 3848 C CA . TYR B 1 193 ? -3.201 19.859 -1.922 1 96.75 193 TYR B CA 1
ATOM 3849 C C . TYR B 1 193 ? -3.822 21.219 -1.646 1 96.75 193 TYR B C 1
ATOM 3851 O O . TYR B 1 193 ? -3.135 22.156 -1.215 1 96.75 193 TYR B O 1
ATOM 3859 N N . THR B 1 194 ? -5.062 21.312 -1.918 1 95.19 194 THR B N 1
ATOM 3860 C CA . THR B 1 194 ? -5.879 22.469 -1.586 1 95.19 194 THR B CA 1
ATOM 3861 C C . THR B 1 194 ? -7.07 22.062 -0.72 1 95.19 194 THR B C 1
ATOM 3863 O O . THR B 1 194 ? -7.812 21.141 -1.068 1 95.19 194 THR B O 1
ATOM 3866 N N . ASP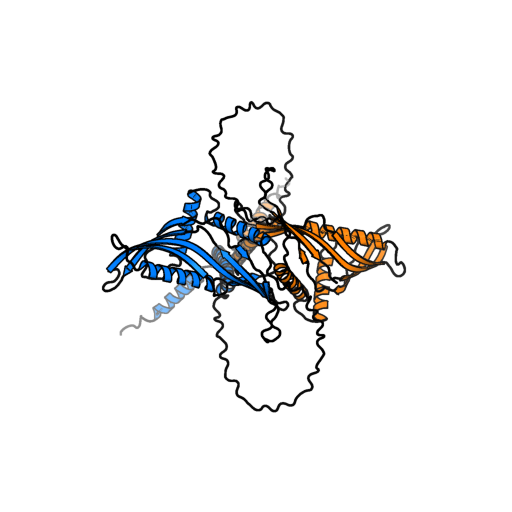 B 1 195 ? -7.117 22.703 0.388 1 93.94 195 ASP B N 1
ATOM 3867 C CA . ASP B 1 195 ? -8.164 22.312 1.331 1 93.94 195 ASP B CA 1
ATOM 3868 C C . ASP B 1 195 ? -8.555 23.5 2.223 1 93.94 195 ASP B C 1
ATOM 3870 O O . ASP B 1 195 ? -7.988 24.578 2.109 1 93.94 195 ASP B O 1
ATOM 3874 N N . THR B 1 196 ? -9.609 23.297 3.016 1 91.88 196 THR B N 1
ATOM 3875 C CA . THR B 1 196 ? -10.062 24.328 3.949 1 91.88 196 THR B CA 1
ATOM 3876 C C . THR B 1 196 ? -9.641 23.984 5.375 1 91.88 196 THR B C 1
ATOM 3878 O O . THR B 1 196 ? -10.312 24.359 6.336 1 91.88 196 THR B O 1
ATOM 3881 N N . VAL B 1 197 ? -8.617 23.266 5.473 1 94.38 197 VAL B N 1
ATOM 3882 C CA . VAL B 1 197 ? -8.109 22.922 6.797 1 94.38 197 VAL B CA 1
ATOM 3883 C C . VAL B 1 197 ? -7.664 24.188 7.527 1 94.38 197 VAL B C 1
ATOM 3885 O O . VAL B 1 197 ? -6.973 25.031 6.953 1 94.38 197 VAL B O 1
ATOM 3888 N N . SER B 1 198 ? -8.062 24.344 8.789 1 95.56 198 SER B N 1
ATOM 3889 C CA . SER B 1 198 ? -7.695 25.531 9.57 1 95.56 198 SER B CA 1
ATOM 3890 C C . SER B 1 198 ? -7.68 25.219 11.062 1 95.56 198 SER B C 1
ATOM 3892 O O . SER B 1 198 ? -8.336 24.281 11.516 1 95.56 198 SER B O 1
ATOM 3894 N N . LEU B 1 199 ? -6.918 26 11.734 1 95.44 199 LEU B N 1
ATOM 3895 C CA . LEU B 1 199 ? -6.754 25.859 13.18 1 95.44 199 LEU B CA 1
ATOM 3896 C C . LEU B 1 199 ? -6.754 27.234 13.852 1 95.44 199 LEU B C 1
ATOM 3898 O O . LEU B 1 199 ? -6.105 28.172 13.367 1 95.44 199 LEU B O 1
ATOM 3902 N N . GLY B 1 200 ? -7.57 27.422 14.891 1 94.19 200 GLY B N 1
ATOM 3903 C CA . GLY B 1 200 ? -7.504 28.562 15.789 1 94.19 200 GLY B CA 1
ATOM 3904 C C . GLY B 1 200 ? -6.906 28.234 17.141 1 94.19 200 GLY B C 1
ATOM 3905 O O . GLY B 1 200 ? -7.355 27.297 17.812 1 94.19 200 GLY B O 1
ATOM 3906 N N . LEU B 1 201 ? -5.867 28.938 17.484 1 93.06 201 LEU B N 1
ATOM 3907 C CA . LEU B 1 201 ? -5.16 28.625 18.719 1 93.06 201 LEU B CA 1
ATOM 3908 C C . LEU B 1 201 ? -4.984 29.875 19.578 1 93.06 201 LEU B C 1
ATOM 3910 O O . LEU B 1 201 ? -4.953 30.984 19.047 1 93.06 201 LEU B O 1
ATOM 3914 N N . SER B 1 202 ? -4.902 29.672 20.844 1 91.06 202 SER B N 1
ATOM 3915 C CA . SER B 1 202 ? -4.562 30.703 21.797 1 91.06 202 SER B CA 1
ATOM 3916 C C . SER B 1 202 ? -3.502 30.219 22.781 1 91.06 202 SER B C 1
ATOM 3918 O O . SER B 1 202 ? -3.521 29.062 23.203 1 91.06 202 SER B O 1
ATOM 3920 N N . THR B 1 203 ? -2.582 31.078 22.953 1 88 203 THR B N 1
ATOM 3921 C CA . THR B 1 203 ? -1.527 30.797 23.922 1 88 203 THR B CA 1
ATOM 3922 C C . THR B 1 203 ? -0.981 32.094 24.531 1 88 203 THR B C 1
ATOM 3924 O O . THR B 1 203 ? -1.552 33.156 24.312 1 88 203 THR B O 1
ATOM 3927 N N . SER B 1 204 ? -0.02 31.922 25.438 1 84.38 204 SER B N 1
ATOM 3928 C CA . SER B 1 204 ? 0.677 33.062 26.016 1 84.38 204 SER B CA 1
ATOM 3929 C C . SER B 1 204 ? 2.189 32.875 25.953 1 84.38 204 SER B C 1
ATOM 3931 O O . SER B 1 204 ? 2.689 31.766 26.141 1 84.38 204 SER B O 1
ATOM 3933 N N . VAL B 1 205 ? 2.805 33.875 25.547 1 75.94 205 VAL B N 1
ATOM 3934 C CA . VAL B 1 205 ? 4.266 33.875 25.516 1 75.94 205 VAL B CA 1
ATOM 3935 C C . VAL B 1 205 ? 4.809 34.594 26.75 1 75.94 205 VAL B C 1
ATOM 3937 O O . VAL B 1 205 ? 4.406 35.719 27.062 1 75.94 205 VAL B O 1
ATOM 3940 N N . CYS B 1 206 ? 5.699 33.75 27.531 1 73.19 206 CYS B N 1
ATOM 3941 C CA . CYS B 1 206 ? 6.316 34.344 28.719 1 73.19 206 CYS B CA 1
ATOM 3942 C C . CYS B 1 206 ? 7.695 34.906 28.406 1 73.19 206 CYS B C 1
ATOM 3944 O O . CYS B 1 206 ? 8.539 34.219 27.844 1 73.19 206 CYS B O 1
ATOM 3946 N N . PHE B 1 207 ? 7.82 36.188 28.516 1 65 207 PHE B N 1
ATOM 3947 C CA . PHE B 1 207 ? 9.125 36.812 28.359 1 65 207 PHE B CA 1
ATOM 3948 C C . PHE B 1 207 ? 9.82 36.969 29.703 1 65 207 PHE B C 1
ATOM 3950 O O . PHE B 1 207 ? 9.211 37.406 30.672 1 65 207 PHE B O 1
ATOM 3957 N N . ASN B 1 208 ? 10.812 36.094 29.953 1 59.44 208 ASN B N 1
ATOM 3958 C CA . ASN B 1 208 ? 11.547 36.125 31.219 1 59.44 208 ASN B CA 1
ATOM 3959 C C . ASN B 1 208 ? 12.445 37.375 31.297 1 59.44 208 ASN B C 1
ATOM 3961 O O . ASN B 1 208 ? 13.188 37.531 32.281 1 59.44 208 ASN B O 1
ATOM 3965 N N . GLN B 1 209 ? 12.867 38.188 30.453 1 56.19 209 GLN B N 1
ATOM 3966 C CA . GLN B 1 209 ? 13.734 39.312 30.719 1 56.19 209 GLN B CA 1
ATOM 3967 C C . GLN B 1 209 ? 12.922 40.594 30.953 1 56.19 209 GLN B C 1
ATOM 3969 O O . GLN B 1 209 ? 11.914 40.812 30.297 1 56.19 209 GLN B O 1
ATOM 3974 N N . PRO B 1 210 ? 13.406 41.375 32.031 1 53.84 210 PRO B N 1
ATOM 3975 C CA . PRO B 1 210 ? 14.539 41.219 32.969 1 53.84 210 PRO B CA 1
ATOM 3976 C C . PRO B 1 210 ? 14.219 40.281 34.156 1 53.84 210 PRO B C 1
ATOM 3978 O O . PRO B 1 210 ? 15.125 39.875 34.875 1 53.84 210 PRO B O 1
ATOM 3981 N N . VAL B 1 211 ? 12.961 40.062 34.406 1 52 211 VAL B N 1
ATOM 3982 C CA . VAL B 1 211 ? 12.625 39.156 35.5 1 52 211 VAL B CA 1
ATOM 3983 C C . VAL B 1 211 ? 11.883 37.938 34.906 1 52 211 VAL B C 1
ATOM 3985 O O . VAL B 1 211 ? 11.18 38.062 33.906 1 52 211 VAL B O 1
ATOM 3988 N N . PRO B 1 212 ? 12.164 36.75 35.344 1 54.41 212 PRO B N 1
ATOM 3989 C CA . PRO B 1 212 ? 11.484 35.562 34.875 1 54.41 212 PRO B CA 1
ATOM 3990 C C . PRO B 1 212 ? 9.961 35.688 34.938 1 54.41 212 PRO B C 1
ATOM 3992 O O . PRO B 1 212 ? 9.406 36.094 35.938 1 54.41 212 PRO B O 1
ATOM 3995 N N . GLY B 1 213 ? 9.266 35.406 33.812 1 55.41 213 GLY B N 1
ATOM 3996 C CA . GLY B 1 213 ? 7.812 35.438 33.75 1 55.41 213 GLY B CA 1
ATOM 3997 C C . GLY B 1 213 ? 7.25 36.844 33.688 1 55.41 213 GLY B C 1
ATOM 3998 O O . GLY B 1 213 ? 6.113 37.062 34.125 1 55.41 213 GLY B O 1
ATOM 3999 N N . PHE B 1 214 ? 8.031 37.844 33.438 1 59.12 214 PHE B N 1
ATOM 4000 C CA . PHE B 1 214 ? 7.766 39.25 33.562 1 59.12 214 PHE B CA 1
ATOM 4001 C C . PHE B 1 214 ? 6.559 39.656 32.719 1 59.12 214 PHE B C 1
ATOM 4003 O O . PHE B 1 214 ? 5.684 40.406 33.188 1 59.12 214 PHE B O 1
ATOM 4010 N N . ALA B 1 215 ? 6.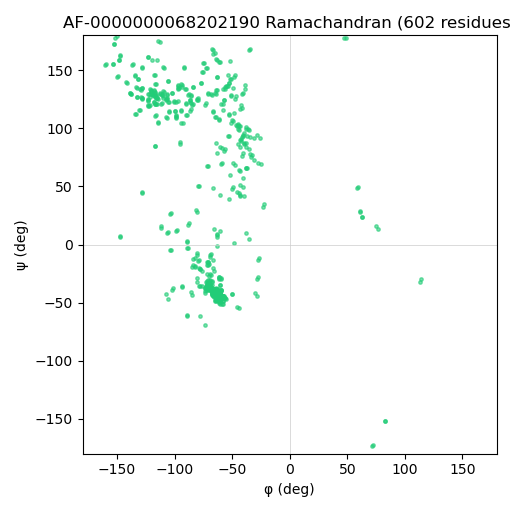488 39.156 31.484 1 64.69 215 ALA B N 1
ATOM 4011 C CA . ALA B 1 215 ? 5.34 39.594 30.703 1 64.69 215 ALA B CA 1
ATOM 4012 C C . ALA B 1 215 ? 4.672 38.438 30 1 64.69 215 ALA B C 1
ATOM 4014 O O . ALA B 1 215 ? 5.348 37.562 29.453 1 64.69 215 ALA B O 1
ATOM 4015 N N . ARG B 1 216 ? 3.508 38.219 30.484 1 74.75 216 ARG B N 1
ATOM 4016 C CA . ARG B 1 216 ? 2.656 37.25 29.797 1 74.75 216 ARG B CA 1
ATOM 4017 C C . ARG B 1 216 ? 1.82 37.938 28.719 1 74.75 216 ARG B C 1
ATOM 4019 O O . ARG B 1 216 ? 1.076 38.875 29.016 1 74.75 216 ARG B O 1
ATOM 4026 N N . LEU B 1 217 ? 2.115 37.656 27.516 1 77.62 217 LEU B N 1
ATOM 4027 C CA . LEU B 1 217 ? 1.4 38.219 26.391 1 77.62 217 LEU B CA 1
ATOM 4028 C C . LEU B 1 217 ? 0.493 37.219 25.734 1 77.62 217 LEU B C 1
ATOM 4030 O O . LEU B 1 217 ? 0.975 36.25 25.094 1 77.62 217 LEU B O 1
ATOM 4034 N N . PRO B 1 218 ? -0.782 37.375 25.891 1 83.31 218 PRO B N 1
ATOM 4035 C CA . PRO B 1 218 ? -1.715 36.469 25.219 1 83.31 218 PRO B CA 1
ATOM 4036 C C . PRO B 1 218 ? -1.65 36.562 23.703 1 83.31 218 PRO B C 1
ATOM 4038 O O . PRO B 1 218 ? -1.522 37.656 23.141 1 83.31 218 PRO B O 1
ATOM 4041 N N . VAL B 1 219 ? -1.535 35.5 23.125 1 83.38 219 VAL B N 1
ATOM 4042 C CA . VAL B 1 219 ? -1.45 35.438 21.672 1 83.38 219 VAL B CA 1
ATOM 4043 C C . VAL B 1 219 ? -2.584 34.562 21.125 1 83.38 219 VAL B C 1
ATOM 4045 O O . VAL B 1 219 ? -2.844 33.469 21.641 1 83.38 219 VAL B O 1
ATOM 4048 N N . SER B 1 220 ? -3.395 35.062 20.172 1 88.31 220 SER B N 1
ATOM 4049 C CA . SER B 1 220 ? -4.383 34.312 19.422 1 88.31 220 SER B CA 1
ATOM 4050 C C . SER B 1 220 ? -3.963 34.156 17.969 1 88.31 220 SER B C 1
ATOM 4052 O O . SER B 1 220 ? -3.584 35.156 17.312 1 88.31 220 SER B O 1
ATOM 4054 N N . LEU B 1 221 ? -3.936 33 17.516 1 89.19 221 LEU B N 1
ATOM 4055 C CA . LEU B 1 221 ? -3.447 32.719 16.172 1 89.19 221 LEU B CA 1
ATOM 4056 C C . LEU B 1 221 ? -4.453 31.891 15.398 1 89.19 221 LEU B C 1
ATOM 4058 O O . LEU B 1 221 ? -5.039 30.953 15.945 1 89.19 221 LEU B O 1
ATOM 4062 N N . SER B 1 222 ? -4.711 32.25 14.203 1 91.44 222 SER B N 1
ATOM 4063 C CA . SER B 1 222 ? -5.484 31.438 13.258 1 91.44 222 SER B CA 1
ATOM 4064 C C . SER B 1 222 ? -4.645 31.047 12.047 1 91.44 222 SER B C 1
ATOM 4066 O O . SER B 1 222 ? -4.023 31.906 11.414 1 91.44 222 SER B O 1
ATOM 4068 N N . VAL B 1 223 ? -4.551 29.812 11.852 1 93.12 223 VAL B N 1
ATOM 4069 C CA . VAL B 1 223 ? -3.76 29.297 10.734 1 93.12 223 VAL B CA 1
ATOM 4070 C C . VAL B 1 223 ? -4.66 28.5 9.789 1 93.12 223 VAL B C 1
ATOM 4072 O O . VAL B 1 223 ? -5.418 27.625 10.219 1 93.12 223 VAL B O 1
ATOM 4075 N N . ALA B 1 224 ? -4.582 28.812 8.516 1 94.75 224 ALA B N 1
ATOM 4076 C CA . ALA B 1 224 ? -5.359 28.109 7.492 1 94.75 224 ALA B CA 1
ATOM 4077 C C . ALA B 1 224 ? -4.492 27.766 6.285 1 94.75 224 ALA B C 1
ATOM 4079 O O . ALA B 1 224 ? -3.619 28.547 5.895 1 94.75 224 ALA B O 1
ATOM 4080 N N . LEU B 1 225 ? -4.828 26.641 5.723 1 95.75 225 LEU B N 1
ATOM 4081 C CA . LEU B 1 225 ? -4.074 26.188 4.559 1 95.75 225 LEU B CA 1
ATOM 4082 C C . LEU B 1 225 ? -4.637 26.797 3.277 1 95.75 225 LEU B C 1
ATOM 4084 O O . LEU B 1 225 ? -5.848 26.766 3.045 1 95.75 225 LEU B O 1
ATOM 4088 N N . ASN B 1 226 ? -3.727 27.406 2.482 1 93.5 226 ASN B N 1
ATOM 4089 C CA . ASN B 1 226 ? -4.113 27.812 1.133 1 93.5 226 ASN B CA 1
ATOM 4090 C C . ASN B 1 226 ? -3.855 26.688 0.122 1 93.5 226 ASN B C 1
ATOM 4092 O O . ASN B 1 226 ? -4.785 26.219 -0.535 1 93.5 226 ASN B O 1
ATOM 4096 N N . PHE B 1 227 ? -2.609 26.344 0.035 1 95.81 227 PHE B N 1
ATOM 4097 C CA . PHE B 1 227 ? -2.258 25.203 -0.82 1 95.81 227 PHE B CA 1
ATOM 4098 C C . PHE B 1 227 ? -0.901 24.641 -0.429 1 95.81 227 PHE B C 1
ATOM 4100 O O . PHE B 1 227 ? -0.128 25.281 0.28 1 95.81 227 PHE B O 1
ATOM 4107 N N . LEU B 1 228 ? -0.708 23.406 -0.728 1 96.62 228 LEU B N 1
ATOM 4108 C CA . LEU B 1 228 ? 0.561 22.703 -0.596 1 96.62 228 LEU B CA 1
ATOM 4109 C C . LEU B 1 228 ? 0.926 22 -1.896 1 96.62 228 LEU B C 1
ATOM 4111 O O . LEU B 1 228 ? 0.095 21.297 -2.482 1 96.62 228 LEU B O 1
ATOM 4115 N N . ARG B 1 229 ? 2.107 22.25 -2.412 1 96.88 229 ARG B N 1
ATOM 4116 C CA . ARG B 1 229 ? 2.637 21.578 -3.588 1 96.88 229 ARG B CA 1
ATOM 4117 C C . ARG B 1 229 ? 3.969 20.906 -3.273 1 96.88 229 ARG B C 1
ATOM 4119 O O . ARG B 1 229 ? 4.852 21.516 -2.666 1 96.88 229 ARG B O 1
ATOM 4126 N N . ALA B 1 230 ? 4.008 19.719 -3.631 1 96.5 230 ALA B N 1
ATOM 4127 C CA . ALA B 1 230 ? 5.223 18.969 -3.336 1 96.5 230 ALA B CA 1
ATOM 4128 C C . ALA B 1 230 ? 5.484 17.906 -4.402 1 96.5 230 ALA B C 1
ATOM 4130 O O . ALA B 1 230 ? 4.59 17.578 -5.188 1 96.5 230 ALA B O 1
ATOM 4131 N N . THR B 1 231 ? 6.707 17.5 -4.477 1 96.19 231 THR B N 1
ATOM 4132 C CA . THR B 1 231 ? 7.117 16.391 -5.336 1 96.19 231 THR B CA 1
ATOM 4133 C C . THR B 1 231 ? 7.492 15.164 -4.504 1 96.19 231 THR B C 1
ATOM 4135 O O . THR B 1 231 ? 8.211 15.281 -3.508 1 96.19 231 THR B O 1
ATOM 4138 N N . ILE B 1 232 ? 6.953 14.094 -4.895 1 96.06 232 ILE B N 1
ATOM 4139 C CA . ILE B 1 232 ? 7.227 12.844 -4.191 1 96.06 232 ILE B CA 1
ATOM 4140 C C . ILE B 1 232 ? 8.023 11.906 -5.094 1 96.06 232 ILE B C 1
ATOM 4142 O O . ILE B 1 232 ? 7.672 11.703 -6.258 1 96.06 232 ILE B O 1
ATOM 4146 N N . LEU B 1 233 ? 9.086 11.398 -4.582 1 94.81 233 LEU B N 1
ATOM 4147 C CA . LEU B 1 233 ? 9.852 10.359 -5.266 1 94.81 233 LEU B CA 1
ATOM 4148 C C . LEU B 1 233 ? 9.555 8.984 -4.668 1 94.81 233 LEU B C 1
ATOM 4150 O O . LEU B 1 233 ? 9.531 8.828 -3.445 1 94.81 233 LEU B O 1
ATOM 4154 N N . ILE B 1 234 ? 9.266 8.07 -5.527 1 94.75 234 ILE B N 1
ATOM 4155 C CA . ILE B 1 234 ? 8.984 6.707 -5.094 1 94.75 234 ILE B CA 1
ATOM 4156 C C . ILE B 1 234 ? 10.109 5.781 -5.543 1 94.75 234 ILE B C 1
ATOM 4158 O O . ILE B 1 234 ? 10.461 5.746 -6.723 1 94.75 234 ILE B O 1
ATOM 4162 N N . PHE B 1 235 ? 10.625 5.02 -4.641 1 92.38 235 PHE B N 1
ATOM 4163 C CA . PHE B 1 235 ? 11.688 4.055 -4.895 1 92.38 235 PHE B CA 1
ATOM 4164 C C . PHE B 1 235 ? 11.188 2.629 -4.684 1 92.38 235 PHE B C 1
ATOM 4166 O O . PHE B 1 235 ? 10.977 2.205 -3.545 1 92.38 235 PHE B O 1
ATOM 4173 N N . PRO B 1 236 ? 10.953 1.934 -5.758 1 91.94 236 PRO B N 1
ATOM 4174 C CA . PRO B 1 236 ? 10.57 0.529 -5.586 1 91.94 236 PRO B CA 1
ATOM 4175 C C . PRO B 1 236 ? 11.672 -0.306 -4.938 1 91.94 236 PRO B C 1
ATOM 4177 O O . PRO B 1 236 ? 12.828 0.124 -4.883 1 91.94 236 PRO B O 1
ATOM 4180 N N . PRO B 1 237 ? 11.289 -1.425 -4.367 1 89.62 237 PRO B N 1
ATOM 4181 C CA . PRO B 1 237 ? 12.305 -2.248 -3.703 1 89.62 237 PRO B CA 1
ATOM 4182 C C . PRO B 1 237 ? 13.367 -2.768 -4.668 1 89.62 237 PRO B C 1
ATOM 4184 O O . PRO B 1 237 ? 13.055 -3.094 -5.816 1 89.62 237 PRO B O 1
ATOM 4187 N N . ALA B 1 238 ? 14.508 -2.814 -4.156 1 83.44 238 ALA B N 1
ATOM 4188 C CA . ALA B 1 238 ? 15.594 -3.398 -4.934 1 83.44 238 ALA B CA 1
ATOM 4189 C C . ALA B 1 238 ? 15.516 -4.922 -4.93 1 83.44 238 ALA B C 1
ATOM 4191 O O . ALA B 1 238 ? 15.156 -5.527 -3.916 1 83.44 238 ALA B O 1
ATOM 4192 N N . PRO B 1 239 ? 15.773 -5.496 -6.039 1 77.62 239 PRO B N 1
ATOM 4193 C CA . PRO B 1 239 ? 15.641 -6.949 -6.145 1 77.62 239 PRO B CA 1
ATOM 4194 C C . PRO B 1 239 ? 16.547 -7.703 -5.176 1 77.62 239 PRO B C 1
ATOM 4196 O O . PRO B 1 239 ? 16.172 -8.766 -4.672 1 77.62 239 PRO B O 1
ATOM 4199 N N . ASP B 1 240 ? 17.672 -7.113 -4.855 1 76.88 240 ASP B N 1
ATOM 4200 C CA . ASP B 1 240 ? 18.641 -7.844 -4.039 1 76.88 240 ASP B CA 1
ATOM 4201 C C . ASP B 1 240 ? 18.516 -7.441 -2.57 1 76.88 240 ASP B C 1
ATOM 4203 O O . ASP B 1 240 ? 19.328 -7.867 -1.743 1 76.88 240 ASP B O 1
ATOM 4207 N N . ASP B 1 241 ? 17.453 -6.754 -2.275 1 80.31 241 ASP B N 1
ATOM 4208 C CA . ASP B 1 241 ? 17.266 -6.336 -0.889 1 80.31 241 ASP B CA 1
ATOM 4209 C C . ASP B 1 241 ? 16.609 -7.441 -0.07 1 80.31 241 ASP B C 1
ATOM 4211 O O . ASP B 1 241 ? 15.523 -7.922 -0.424 1 80.31 241 ASP B O 1
ATOM 4215 N N . PRO B 1 242 ? 17.25 -7.887 0.932 1 81.56 242 PRO B N 1
ATOM 4216 C CA . PRO B 1 242 ? 16.656 -8.938 1.765 1 81.56 242 PRO B CA 1
ATOM 4217 C C . PRO B 1 242 ? 15.352 -8.492 2.424 1 81.56 242 PRO B C 1
ATOM 4219 O O . PRO B 1 242 ? 14.492 -9.328 2.73 1 81.56 242 PRO B O 1
ATOM 4222 N N . GLU B 1 243 ? 15.273 -7.234 2.631 1 85.88 243 GLU B N 1
ATOM 4223 C CA . GLU B 1 243 ? 14.031 -6.668 3.148 1 85.88 243 GLU B CA 1
ATOM 4224 C C . GLU B 1 243 ? 13.414 -5.691 2.154 1 85.88 243 GLU B C 1
ATOM 4226 O O . GLU B 1 243 ? 13.633 -4.48 2.25 1 85.88 243 GLU B O 1
ATOM 4231 N N . PRO B 1 244 ? 12.703 -6.297 1.284 1 87.75 244 PRO B N 1
ATOM 4232 C CA . PRO B 1 244 ? 12.148 -5.418 0.254 1 87.75 244 PRO B CA 1
ATOM 4233 C C . PRO B 1 244 ? 11.297 -4.293 0.838 1 87.75 244 PRO B C 1
ATOM 4235 O O . PRO B 1 244 ? 10.398 -4.547 1.642 1 87.75 244 PRO B O 1
ATOM 4238 N N . THR B 1 245 ? 11.656 -3.076 0.492 1 89.75 245 THR B N 1
ATOM 4239 C CA . THR B 1 245 ? 10.992 -1.903 1.05 1 89.75 245 THR B CA 1
ATOM 4240 C C . THR B 1 245 ? 10.633 -0.91 -0.052 1 89.75 245 THR B C 1
ATOM 4242 O O . THR B 1 245 ? 11.461 -0.611 -0.918 1 89.75 245 THR B O 1
ATOM 4245 N N . LEU B 1 246 ? 9.406 -0.548 -0.076 1 91.81 246 LEU B N 1
ATOM 4246 C CA . LEU B 1 246 ? 8.969 0.562 -0.914 1 91.81 246 LEU B CA 1
ATOM 4247 C C . LEU B 1 246 ? 9.141 1.892 -0.187 1 91.81 246 LEU B C 1
ATOM 4249 O O . LEU B 1 246 ? 8.578 2.088 0.896 1 91.81 246 LEU B O 1
ATOM 4253 N N . THR B 1 247 ? 9.906 2.805 -0.774 1 92.31 247 THR B N 1
ATOM 4254 C CA . THR B 1 247 ? 10.203 4.059 -0.093 1 92.31 247 THR B CA 1
ATOM 4255 C C . THR B 1 247 ? 9.586 5.238 -0.841 1 92.31 247 THR B C 1
ATOM 4257 O O . THR B 1 247 ? 9.742 5.355 -2.059 1 92.31 247 THR B O 1
ATOM 4260 N N . LEU B 1 248 ? 8.82 6.016 -0.168 1 94.06 248 LEU B N 1
ATOM 4261 C CA . LEU B 1 248 ? 8.305 7.289 -0.655 1 94.06 248 LEU B CA 1
ATOM 4262 C C . LEU B 1 248 ? 9.016 8.461 0.018 1 94.06 248 LEU B C 1
ATOM 4264 O O . LEU B 1 248 ? 9.109 8.508 1.246 1 94.06 248 LEU B O 1
ATOM 4268 N N . GLN B 1 249 ? 9.469 9.336 -0.801 1 94.56 249 GLN B N 1
ATOM 4269 C CA . GLN B 1 249 ? 10.219 10.461 -0.249 1 94.56 249 GLN B CA 1
ATOM 4270 C C . GLN B 1 249 ? 9.68 11.789 -0.768 1 94.56 249 GLN B C 1
ATOM 4272 O O . GLN B 1 249 ? 9.586 12 -1.979 1 94.56 249 GLN B O 1
ATOM 4277 N N . LEU B 1 250 ? 9.383 12.625 0.17 1 95.38 250 LEU B N 1
ATOM 4278 C CA . LEU B 1 250 ? 8.992 13.992 -0.168 1 95.38 250 LEU B CA 1
ATOM 4279 C C . LEU B 1 250 ? 10.211 14.852 -0.461 1 95.38 250 LEU B C 1
ATOM 4281 O O . LEU B 1 250 ? 11.141 14.922 0.352 1 95.38 250 LEU B O 1
ATOM 4285 N N . GLN B 1 251 ? 10.219 15.414 -1.564 1 94.44 251 GLN B N 1
ATOM 4286 C CA . GLN B 1 251 ? 11.336 16.266 -1.934 1 94.44 251 GLN B CA 1
ATOM 4287 C C . GLN B 1 251 ? 11.312 17.578 -1.153 1 94.44 251 GLN B C 1
ATOM 4289 O O . GLN B 1 251 ? 10.242 18.062 -0.779 1 94.44 251 GLN B O 1
ATOM 4294 N N . PRO B 1 252 ? 12.445 18.156 -0.933 1 91.81 252 PRO B N 1
ATOM 4295 C CA . PRO B 1 252 ? 12.531 19.359 -0.09 1 91.81 252 PRO B CA 1
ATOM 4296 C C . PRO B 1 252 ? 11.945 20.594 -0.763 1 91.81 252 PRO B C 1
ATOM 4298 O O . PRO B 1 252 ? 11.711 21.609 -0.1 1 91.81 252 PRO B O 1
ATOM 4301 N N . ASP B 1 253 ? 11.727 20.547 -2.014 1 89.75 253 ASP B N 1
ATOM 4302 C CA . ASP B 1 253 ? 11.18 21.703 -2.719 1 89.75 253 ASP B CA 1
ATOM 4303 C C . ASP B 1 253 ? 9.672 21.812 -2.508 1 89.75 253 ASP B C 1
ATOM 4305 O O . ASP B 1 253 ? 8.922 22.016 -3.465 1 89.75 253 ASP B O 1
ATOM 4309 N N . VAL B 1 254 ? 9.227 21.75 -1.302 1 94.06 254 VAL B N 1
ATOM 4310 C CA . VAL B 1 254 ? 7.816 21.844 -0.957 1 94.06 254 VAL B CA 1
ATOM 4311 C C . VAL B 1 254 ? 7.363 23.297 -0.969 1 94.06 254 VAL B C 1
ATOM 4313 O O . VAL B 1 254 ? 8.008 24.156 -0.359 1 94.06 254 VAL B O 1
ATOM 4316 N N . GLU B 1 255 ? 6.355 23.578 -1.689 1 95 255 GLU B N 1
ATOM 4317 C CA . GLU B 1 255 ? 5.73 24.906 -1.698 1 95 255 GLU B CA 1
ATOM 4318 C C . GLU B 1 255 ? 4.488 24.938 -0.812 1 95 255 GLU B C 1
ATOM 4320 O O . GLU B 1 255 ? 3.479 24.297 -1.13 1 95 255 GLU B O 1
ATOM 4325 N N . LEU B 1 256 ? 4.594 25.594 0.269 1 95.31 256 LEU B N 1
ATOM 4326 C CA . LEU B 1 256 ? 3.504 25.688 1.232 1 95.31 256 LEU B CA 1
ATOM 4327 C C . LEU B 1 256 ? 3.021 27.141 1.369 1 95.31 256 LEU B C 1
ATOM 4329 O O . LEU B 1 256 ? 3.83 28.047 1.53 1 95.31 256 LEU B O 1
ATOM 4333 N N . SER B 1 257 ? 1.704 27.344 1.242 1 93.75 257 SER B N 1
ATOM 4334 C CA . SER B 1 257 ? 1.082 28.641 1.46 1 93.75 257 SER B CA 1
ATOM 4335 C C . SER B 1 257 ? 0.015 28.578 2.547 1 93.75 257 SER B C 1
ATOM 4337 O O . SER B 1 257 ? -0.937 27.797 2.439 1 93.75 257 SER B O 1
ATOM 4339 N N . LEU B 1 258 ? 0.243 29.359 3.596 1 93.88 258 LEU B N 1
ATOM 4340 C CA . LEU B 1 258 ? -0.688 29.422 4.719 1 93.88 258 LEU B CA 1
ATOM 4341 C C . LEU B 1 258 ? -1.273 30.812 4.875 1 93.88 258 LEU B C 1
ATOM 4343 O O . LEU B 1 258 ? -0.636 31.812 4.504 1 93.88 258 LEU B O 1
ATOM 4347 N N . HIS B 1 259 ? -2.467 30.828 5.289 1 91.19 259 HIS B N 1
ATOM 4348 C CA . HIS B 1 259 ? -3.078 32.062 5.762 1 91.19 259 HIS B CA 1
ATOM 4349 C C . HIS B 1 259 ? -3.07 32.125 7.285 1 91.19 259 HIS B C 1
ATOM 4351 O O . HIS B 1 259 ? -3.666 31.281 7.953 1 91.19 259 HIS B O 1
ATOM 4357 N N . THR B 1 260 ? -2.318 33.094 7.809 1 89.56 260 THR B N 1
ATOM 4358 C CA . THR B 1 260 ? -2.189 33.188 9.258 1 89.56 260 THR B CA 1
ATOM 4359 C C . THR B 1 260 ? -2.689 34.562 9.742 1 89.56 260 THR B C 1
ATOM 4361 O O . THR B 1 260 ? -2.439 35.562 9.102 1 89.56 260 THR B O 1
ATOM 4364 N N . ASN B 1 261 ? -3.48 34.531 10.766 1 85.5 261 ASN B N 1
ATOM 4365 C CA . ASN B 1 261 ? -3.895 35.75 11.5 1 85.5 261 ASN B CA 1
ATOM 4366 C C . ASN B 1 261 ? -3.529 35.656 12.977 1 85.5 261 ASN B C 1
ATOM 4368 O O . ASN B 1 261 ? -3.852 34.656 13.641 1 85.5 261 ASN B O 1
ATOM 4372 N N . SER B 1 262 ? -2.705 36.594 13.406 1 84.44 262 SER B N 1
ATOM 4373 C CA . SER B 1 262 ? -2.27 36.594 14.805 1 84.44 262 SER B CA 1
ATOM 4374 C C . SER B 1 262 ? -2.705 37.844 15.531 1 84.44 262 SER B C 1
ATOM 4376 O O . SER B 1 262 ? -2.697 38.938 14.945 1 84.44 262 SER B O 1
ATOM 4378 N N . LEU B 1 263 ? -3.256 37.688 16.672 1 78.56 263 LEU B N 1
ATOM 4379 C CA . LEU B 1 263 ? -3.615 38.781 17.562 1 78.56 263 LEU B CA 1
ATOM 4380 C C . LEU B 1 263 ? -2.832 38.719 18.859 1 78.56 263 LEU B C 1
ATOM 4382 O O . LEU B 1 263 ? -2.842 37.688 19.547 1 78.56 263 LEU B O 1
ATOM 4386 N N . PHE B 1 264 ? -1.918 39.719 19.031 1 72.94 264 PHE B N 1
ATOM 4387 C CA . PHE B 1 264 ? -1.136 39.812 20.25 1 72.94 264 PHE B CA 1
ATOM 4388 C C . PHE B 1 264 ? -1.774 40.781 21.234 1 72.94 264 PHE B C 1
ATOM 4390 O O . PHE B 1 264 ? -2.102 41.906 20.875 1 72.94 264 PHE B O 1
ATOM 4397 N N . GLY B 1 265 ? -1.871 40.438 22.484 1 64.81 265 GLY B N 1
ATOM 4398 C CA . GLY B 1 265 ? -2.357 41.312 23.547 1 64.81 265 GLY B CA 1
ATOM 4399 C C . GLY B 1 265 ? -3.666 42 23.203 1 64.81 265 GLY B C 1
ATOM 4400 O O . GLY B 1 265 ? -4.297 41.688 22.203 1 64.81 265 GLY B O 1
ATOM 4401 N N . LEU B 1 266 ? -4.262 42.844 24.172 1 54.81 266 LEU B N 1
ATOM 4402 C CA . LEU B 1 266 ? -5.531 43.562 24.156 1 54.81 266 LEU B CA 1
ATOM 4403 C C . LEU B 1 266 ? -5.602 44.5 22.984 1 54.81 266 LEU B C 1
ATOM 4405 O O . LEU B 1 266 ? -6.688 44.781 22.469 1 54.81 266 LEU B O 1
ATOM 4409 N N . ARG B 1 267 ? -4.52 45.219 22.75 1 51.47 267 ARG B N 1
ATOM 4410 C CA . ARG B 1 267 ? -4.672 46.344 21.828 1 51.47 267 ARG B CA 1
ATOM 4411 C C . ARG B 1 267 ? -4.027 46 20.484 1 51.47 267 ARG B C 1
ATOM 4413 O O . ARG B 1 267 ? -4.348 46.625 19.469 1 51.47 267 ARG B O 1
ATOM 4420 N N . ALA B 1 268 ? -2.746 45.438 20.406 1 49.22 268 ALA B N 1
ATOM 4421 C CA . ALA B 1 268 ? -1.832 45.688 19.297 1 49.22 268 ALA B CA 1
ATOM 4422 C C . ALA B 1 268 ? -1.93 44.594 18.234 1 49.22 268 ALA B C 1
ATOM 4424 O O . ALA B 1 268 ? -1.809 43.406 18.562 1 49.22 268 ALA B O 1
ATOM 4425 N N . LYS B 1 269 ? -2.814 44.812 17.344 1 51.47 269 LYS B N 1
ATOM 4426 C CA . LYS B 1 269 ? -2.615 44.125 16.078 1 51.47 269 LYS B CA 1
ATOM 4427 C C . LYS B 1 269 ? -1.153 44.188 15.641 1 51.47 269 LYS B C 1
ATOM 4429 O O . LYS B 1 269 ? -0.695 45.188 15.102 1 51.47 269 LYS B O 1
ATOM 4434 N N . LEU B 1 270 ? -0.235 44 16.484 1 46.06 270 LEU B N 1
ATOM 4435 C CA . LEU B 1 270 ? 1.166 44.188 16.109 1 46.06 270 LEU B CA 1
ATOM 4436 C C . LEU B 1 270 ? 1.436 43.594 14.727 1 46.06 270 LEU B C 1
ATOM 4438 O O . LEU B 1 270 ? 0.901 42.531 14.383 1 46.06 270 LEU B O 1
ATOM 4442 N N . GLU B 1 271 ? 1.867 44.5 13.836 1 48.53 271 GLU B N 1
ATOM 4443 C CA . GLU B 1 271 ? 2.51 44.406 12.531 1 48.53 271 GLU B CA 1
ATOM 4444 C C . GLU B 1 271 ? 3.316 43.125 12.391 1 48.53 271 GLU B C 1
ATOM 4446 O O . GLU B 1 271 ? 3.531 42.625 11.281 1 48.53 271 GLU B O 1
ATOM 4451 N N . ASN B 1 272 ? 3.826 42.562 13.414 1 50.59 272 ASN B N 1
ATOM 4452 C CA . ASN B 1 272 ? 4.836 41.531 13.297 1 50.59 272 ASN B CA 1
ATOM 4453 C C . ASN B 1 272 ? 4.203 40.188 12.984 1 50.59 272 ASN B C 1
ATOM 4455 O O . ASN B 1 272 ? 4.793 39.125 13.258 1 50.59 272 ASN B O 1
ATOM 4459 N N . VAL B 1 273 ? 3.039 40.375 12.305 1 61.88 273 VAL B N 1
ATOM 4460 C CA . VAL B 1 273 ? 2.176 39.25 11.883 1 61.88 273 VAL B CA 1
ATOM 4461 C C . VAL B 1 273 ? 2.838 38.5 10.75 1 61.88 273 VAL B C 1
ATOM 4463 O O . VAL B 1 273 ? 2.766 37.25 10.711 1 61.88 273 VAL B O 1
ATOM 4466 N N . SER B 1 274 ? 3.752 39.312 10.008 1 71.62 274 SER B N 1
ATOM 4467 C CA . SER B 1 274 ? 4.336 38.656 8.844 1 71.62 274 SER B CA 1
ATOM 4468 C C . SER B 1 274 ? 5.449 37.719 9.25 1 71.62 274 SER B C 1
ATOM 4470 O O . SER B 1 274 ? 5.594 36.625 8.672 1 71.62 274 SER B O 1
ATOM 4472 N N . LYS B 1 275 ? 6.199 38.156 10.32 1 76.88 275 LYS B N 1
ATOM 4473 C CA . LYS B 1 275 ? 7.297 37.312 10.75 1 76.88 275 LYS B CA 1
ATOM 4474 C C . LYS B 1 275 ? 6.77 36 11.336 1 76.88 275 LYS B C 1
ATOM 4476 O O . LYS B 1 275 ? 7.352 34.938 11.117 1 76.88 275 LYS B O 1
ATOM 4481 N N . VAL B 1 276 ? 5.715 36.094 12.078 1 76.88 276 VAL B N 1
ATOM 4482 C CA . VAL B 1 276 ? 5.129 34.906 12.664 1 76.88 276 VAL B CA 1
ATOM 4483 C C . VAL B 1 276 ? 4.641 33.969 11.555 1 76.88 276 VAL B C 1
ATOM 4485 O O . VAL B 1 276 ? 4.82 32.75 11.641 1 76.88 276 VAL B O 1
ATOM 4488 N N . HIS B 1 277 ? 4.094 34.625 10.547 1 82.75 277 HIS B N 1
ATOM 4489 C CA . HIS B 1 277 ? 3.635 33.875 9.391 1 82.75 277 HIS B CA 1
ATOM 4490 C C . HIS B 1 277 ? 4.777 33.062 8.758 1 82.75 277 HIS B C 1
ATOM 4492 O O . HIS B 1 277 ? 4.648 31.875 8.508 1 82.75 277 HIS B O 1
ATOM 4498 N N . GLU B 1 278 ? 5.863 33.812 8.508 1 85.75 278 GLU B N 1
ATOM 4499 C CA . GLU B 1 278 ? 7.02 33.188 7.871 1 85.75 278 GLU B CA 1
ATOM 4500 C C . GLU B 1 278 ? 7.609 32.094 8.758 1 85.75 278 GLU B C 1
ATOM 4502 O O . GLU B 1 278 ? 8.016 31.031 8.266 1 85.75 278 GLU B O 1
ATOM 4507 N N . LEU B 1 279 ? 7.66 32.375 10 1 83 279 LEU B N 1
ATOM 4508 C CA . LEU B 1 279 ? 8.211 31.391 10.93 1 83 279 LEU B CA 1
ATOM 4509 C C . LEU B 1 279 ? 7.359 30.125 10.961 1 83 279 LEU B C 1
ATOM 4511 O O . LEU B 1 279 ? 7.887 29.016 10.953 1 83 279 LEU B O 1
ATOM 4515 N N . LEU B 1 280 ? 6.074 30.359 11.047 1 86.31 280 LEU B N 1
ATOM 4516 C CA . LEU B 1 280 ? 5.168 29.219 11.094 1 86.31 280 LEU B CA 1
ATOM 4517 C C . LEU B 1 280 ? 5.266 28.391 9.812 1 86.31 280 LEU B C 1
ATOM 4519 O O . LEU B 1 280 ? 5.32 27.156 9.867 1 86.31 280 LEU B O 1
ATOM 4523 N N . GLU B 1 281 ? 5.223 29.047 8.688 1 90.5 281 GLU B N 1
ATOM 4524 C CA . GLU B 1 281 ? 5.332 28.359 7.406 1 90.5 281 GLU B CA 1
ATOM 4525 C C . GLU B 1 281 ? 6.633 27.562 7.316 1 90.5 281 GLU B C 1
ATOM 4527 O O . GLU B 1 281 ? 6.633 26.422 6.863 1 90.5 281 GLU B O 1
ATOM 4532 N N . ASN B 1 282 ? 7.738 28.219 7.73 1 88.94 282 ASN B N 1
ATOM 4533 C CA . ASN B 1 282 ? 9.031 27.531 7.684 1 88.94 282 ASN B CA 1
ATOM 4534 C C . ASN B 1 282 ? 9.07 26.344 8.633 1 88.94 282 ASN B C 1
ATOM 4536 O O . ASN B 1 282 ? 9.633 25.297 8.297 1 88.94 282 ASN B O 1
ATOM 4540 N N . ARG B 1 283 ? 8.508 26.547 9.727 1 86.69 283 ARG B N 1
ATOM 4541 C CA . ARG B 1 283 ? 8.5 25.469 10.703 1 86.69 283 ARG B CA 1
ATOM 4542 C C . ARG B 1 283 ? 7.695 24.281 10.188 1 86.69 283 ARG B C 1
ATOM 4544 O O . ARG B 1 283 ? 8.117 23.125 10.336 1 86.69 283 ARG B O 1
ATOM 4551 N N . ILE B 1 284 ? 6.539 24.562 9.719 1 91 284 ILE B N 1
ATOM 4552 C CA . ILE B 1 284 ? 5.684 23.484 9.211 1 91 284 ILE B CA 1
ATOM 4553 C C . ILE B 1 284 ? 6.348 22.828 8.008 1 91 284 ILE B C 1
ATOM 4555 O O . ILE B 1 284 ? 6.324 21.594 7.875 1 91 284 ILE B O 1
ATOM 4559 N N . ARG B 1 285 ? 6.914 23.609 7.109 1 91.88 285 ARG B N 1
ATOM 4560 C CA . ARG B 1 285 ? 7.625 23.062 5.957 1 91.88 285 ARG B CA 1
ATOM 4561 C C . ARG B 1 285 ? 8.75 22.141 6.395 1 91.88 285 ARG B C 1
ATOM 4563 O O . ARG B 1 285 ? 8.906 21.031 5.855 1 91.88 285 ARG B O 1
ATOM 4570 N N . ARG B 1 286 ? 9.508 22.562 7.352 1 89.06 286 ARG B N 1
ATOM 4571 C CA . ARG B 1 286 ? 10.609 21.75 7.863 1 89.06 286 ARG B CA 1
ATOM 4572 C C . ARG B 1 286 ? 10.094 20.453 8.469 1 89.06 286 ARG B C 1
ATOM 4574 O O . ARG B 1 286 ? 10.688 19.391 8.266 1 89.06 286 ARG B O 1
ATOM 4581 N N . ALA B 1 287 ? 9.047 20.562 9.234 1 88.44 287 ALA B N 1
ATOM 4582 C CA . ALA B 1 287 ? 8.469 19.375 9.852 1 88.44 287 ALA B CA 1
ATOM 4583 C C . ALA B 1 287 ? 8.016 18.375 8.797 1 88.44 287 ALA B C 1
ATOM 4585 O O . ALA B 1 287 ? 8.188 17.172 8.961 1 88.44 287 ALA B O 1
ATOM 4586 N N . LEU B 1 288 ? 7.457 18.828 7.727 1 91.25 288 LEU B N 1
ATOM 4587 C CA . LEU B 1 288 ? 6.984 17.984 6.645 1 91.25 288 LEU B CA 1
ATOM 4588 C C . LEU B 1 288 ? 8.156 17.281 5.953 1 91.25 288 LEU B C 1
ATOM 4590 O O . LEU B 1 288 ? 8.086 16.094 5.664 1 91.25 288 LEU B O 1
ATOM 4594 N N . VAL B 1 289 ? 9.188 18.031 5.727 1 89.56 289 VAL B N 1
ATOM 4595 C CA . VAL B 1 289 ? 10.344 17.5 5.02 1 89.56 289 VAL B CA 1
ATOM 4596 C C . VAL B 1 289 ? 11.062 16.484 5.906 1 89.56 289 VAL B C 1
ATOM 4598 O O . VAL B 1 289 ? 11.492 15.422 5.434 1 89.56 289 VAL B O 1
ATOM 4601 N N . GLU B 1 290 ? 11.125 16.781 7.145 1 89.44 290 GLU B N 1
ATOM 4602 C CA . GLU B 1 290 ? 11.805 15.891 8.078 1 89.44 290 GLU B CA 1
ATOM 4603 C C . GLU B 1 290 ? 11.055 14.57 8.234 1 89.44 290 GLU B C 1
ATOM 4605 O O . GLU B 1 290 ? 11.664 13.508 8.352 1 89.44 290 GLU B O 1
ATOM 4610 N N . ARG B 1 291 ? 9.781 14.695 8.109 1 88.31 291 ARG B N 1
ATOM 4611 C CA . ARG B 1 291 ? 8.961 13.508 8.305 1 88.31 291 ARG B CA 1
ATOM 4612 C C . ARG B 1 291 ? 8.43 12.984 6.98 1 88.31 291 ARG B C 1
ATOM 4614 O O . ARG B 1 291 ? 7.574 12.086 6.953 1 88.31 291 ARG B O 1
ATOM 4621 N N . GLY B 1 292 ? 8.875 13.43 5.965 1 89.75 292 GLY B N 1
ATOM 4622 C CA . GLY B 1 292 ? 8.289 13.18 4.66 1 89.75 292 GLY B CA 1
ATOM 4623 C C . GLY B 1 292 ? 8.828 11.922 3.998 1 89.75 292 GLY B C 1
ATOM 4624 O O . GLY B 1 292 ? 8.82 11.812 2.77 1 89.75 292 GLY B O 1
ATOM 4625 N N . THR B 1 293 ? 9.461 11.023 4.719 1 90.56 293 THR B N 1
ATOM 4626 C CA . THR B 1 293 ? 9.914 9.75 4.172 1 90.56 293 THR B CA 1
ATOM 4627 C C . THR B 1 293 ? 9.109 8.594 4.762 1 90.56 293 THR B C 1
ATOM 4629 O O . THR B 1 293 ? 9.016 8.453 5.984 1 90.56 293 THR B O 1
ATOM 4632 N N . TRP B 1 294 ? 8.477 7.859 3.914 1 89.94 294 TRP B N 1
ATOM 4633 C CA . TRP B 1 294 ? 7.684 6.703 4.32 1 89.94 294 TRP B CA 1
ATOM 4634 C C . TRP B 1 294 ? 8.258 5.418 3.734 1 89.94 294 TRP B C 1
ATOM 4636 O O . TRP B 1 294 ? 8.539 5.348 2.535 1 89.94 294 TRP B O 1
ATOM 4646 N N . ARG B 1 295 ? 8.414 4.48 4.578 1 88.69 295 ARG B N 1
ATOM 4647 C CA . ARG B 1 295 ? 8.906 3.174 4.148 1 88.69 295 ARG B CA 1
ATOM 4648 C C . ARG B 1 295 ? 7.855 2.092 4.387 1 88.69 295 ARG B C 1
ATOM 4650 O O . ARG B 1 295 ? 7.34 1.952 5.5 1 88.69 295 ARG B O 1
ATOM 4657 N N . ILE B 1 296 ? 7.477 1.44 3.33 1 87.31 296 ILE B N 1
ATOM 4658 C CA . ILE B 1 296 ? 6.527 0.336 3.412 1 87.31 296 ILE B CA 1
ATOM 4659 C C . ILE B 1 296 ? 7.266 -0.991 3.244 1 87.31 296 ILE B C 1
ATOM 4661 O O . ILE B 1 296 ? 7.77 -1.296 2.16 1 87.31 296 ILE B O 1
ATOM 4665 N N . HIS B 1 297 ? 7.266 -1.749 4.266 1 86.81 297 HIS B N 1
ATOM 4666 C CA . HIS B 1 297 ? 7.941 -3.039 4.219 1 86.81 297 HIS B CA 1
ATOM 4667 C C . HIS B 1 297 ? 7.047 -4.109 3.604 1 86.81 297 HIS B C 1
ATOM 4669 O O . HIS B 1 297 ? 5.852 -4.168 3.895 1 86.81 297 HIS B O 1
ATOM 4675 N N . LEU B 1 298 ? 7.629 -4.812 2.787 1 82.44 298 LEU B N 1
ATOM 4676 C CA . LEU B 1 298 ? 6.93 -5.891 2.098 1 82.44 298 LEU B CA 1
ATOM 4677 C C . LEU B 1 298 ? 7.414 -7.254 2.582 1 82.44 298 LEU B C 1
ATOM 4679 O O . LEU B 1 298 ? 8.57 -7.395 2.996 1 82.44 298 LEU B O 1
ATOM 4683 N N . PRO B 1 299 ? 6.547 -8.414 2.547 1 74.81 299 PRO B N 1
ATOM 4684 C CA . PRO B 1 299 ? 5.164 -8.445 2.062 1 74.81 299 PRO B CA 1
ATOM 4685 C C . PRO B 1 299 ? 4.176 -7.828 3.047 1 74.81 299 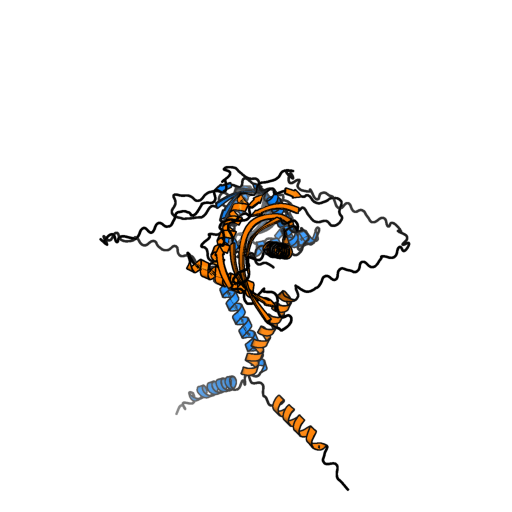PRO B C 1
ATOM 4687 O O . PRO B 1 299 ? 4.426 -7.82 4.254 1 74.81 299 PRO B O 1
ATOM 4690 N N . LEU B 1 300 ? 3.15 -7.258 2.369 1 65.44 300 LEU B N 1
ATOM 4691 C CA . LEU B 1 300 ? 2.094 -6.668 3.186 1 65.44 300 LEU B CA 1
ATOM 4692 C C . LEU B 1 300 ? 1.38 -7.738 4.004 1 65.44 300 LEU B C 1
ATOM 4694 O O . LEU B 1 300 ? 1.21 -8.867 3.543 1 65.44 300 LEU B O 1
ATOM 4698 N N . LYS B 1 301 ? 1.57 -7.758 5.293 1 55.81 301 LYS B N 1
ATOM 4699 C CA . LYS B 1 301 ? 0.917 -8.742 6.152 1 55.81 301 LYS B CA 1
ATOM 4700 C C . LYS B 1 301 ? -0.55 -8.914 5.77 1 55.81 301 LYS B C 1
ATOM 4702 O O . LYS B 1 301 ? -1.271 -7.934 5.586 1 55.81 301 LYS B O 1
ATOM 4707 N N . LYS B 1 302 ? -0.825 -10.141 4.965 1 53.31 302 LYS B N 1
ATOM 4708 C CA . LYS B 1 302 ? -2.213 -10.539 4.754 1 53.31 302 LYS B CA 1
ATOM 4709 C C . LYS B 1 302 ? -2.961 -10.656 6.078 1 53.31 302 LYS B C 1
ATOM 4711 O O . LYS B 1 302 ? -2.467 -11.266 7.027 1 53.31 302 LYS B O 1
ATOM 4716 N N . THR B 1 303 ? -3.613 -9.586 6.477 1 44.44 303 THR B N 1
ATOM 4717 C CA . THR B 1 303 ? -4.461 -9.969 7.602 1 44.44 303 THR B CA 1
ATOM 4718 C C . THR B 1 303 ? -5.594 -10.875 7.141 1 44.44 303 THR B C 1
ATOM 4720 O O . THR B 1 303 ? -6.195 -10.641 6.09 1 44.44 303 THR B O 1
#

Radius of gyration: 35.49 Å; Cα contacts (8 Å, |Δi|>4): 922; chains: 2; bounding box: 103×113×104 Å

InterPro domains:
  IPR019411 MMM1 domain [PF10296] (99-232)
  IPR019411 MMM1 domain [PF10296] (242-291)
  IPR031468 Synaptotagmin-like mitochondrial-lipid-binding domain [PS51847] (98-303)

pLDDT: mean 72.15, std 23.56, range [19.92, 96.88]

Nearest PDB structures (foldseek):
  5yk6-assembly1_A-2  TM=7.285E-01  e=1.389E-12  Zygosaccharomyces rouxii CBS 732
  5yk7-assembly1_A  TM=7.927E-01  e=2.038E-11  Zygosaccharomyces rouxii CBS 732
  5yk7-assembly1_C  TM=8.055E-01  e=4.989E-11  Zygosaccharomyces rouxii CBS 732
  5yk7-assembly1_B  TM=6.146E-01  e=3.859E-07  Saccharomyces cerevisiae S288C
  5h5a-assembly4_D  TM=4.913E-01  e=1.849E-06  Kluyveromyces lactis NRRL Y-1140

Foldseek 3Di:
DPDPPPPPPVVVVVVVVVCVVVVPPCDPVNVVVVVVVVVVVVVVVVCCCVPVVVPDPPPPPPPPPPPDPDPPPDDPPPPPPPCPPPPPVPPPPVQPVWFDADVVVQVVQLV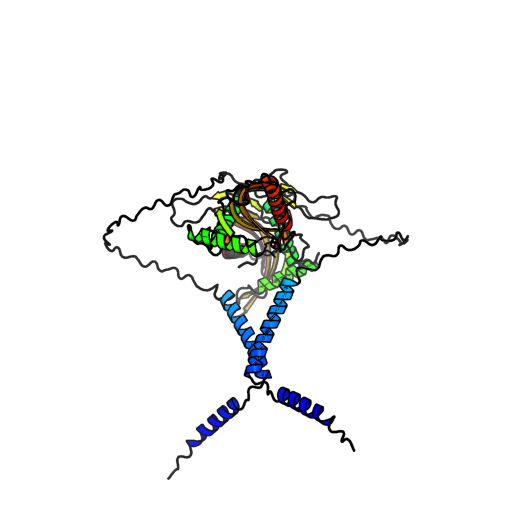VLVVVLCVLLVVDDDPSSQVSNQVVVQVVCQVPPDDDFKFRKHWDGWDSWRHGKGKTRKGKDQADPPDPPRQGIKIKIKIKDATFTKTKMKIWTADCPPHGSPDTKIKIKIKTWGMKIWMKMWGFFDPPDPWGKIKIAIDLPMDTDMDMQMDIHDDDSPPCRVVVVVVVRVVVSVVCRVPRMDIDTDDPPPD/DPDPPPPPPVVVVVVVVVCVVVVPPCDPVNVVVVVVVVVVVVVVVVCCCVPVVVPPPPPPPPPPPPPDPDPPDCPVPPPPPPCPPPPPVPVCPVQPVWFDADVVVQVVQLVVLVVVLCVLLVVDDDPSSQVSNQVVVQVVCQVPPDDDFKFRKHWDGWDSWRHGKGKTRKGKDQFDPPDPPRQGIKIKIKIKDATFTKTKMKIWTADCPPHGSPDTKIKIKMKTWGMKIWMKMWGFFDPPDPWGKIKIAIDLPMDTDMDMQMDIHDDDSDPCRVVVVVVVRVVVSVVCRVPRMDIDTDDPPPD

Secondary structure (DSSP, 8-state):
-----GGGHHHHHHHHHHHHHHSS---HHHHHHHHHHHHHHHHHHHHHHHHHTTT-----------------------------------------SS-B--HHHHHHHHHHHHHHHHHHTTT--HHHHHHHHHHHHHHHHHHTPPSSSBPPPEEEEEE--S--PEEEEEEEE---SS-SS----EEEEEEEE----EEEEEEEEEE-SSSTT-EEEEEEEEEEEEEEEEEEEEEPPPTT-SS-EEEEEE-S--EEEEEEEEEETTTB--STHHHHHHHHHHHHHHHHHHT-EEEEESS----/-----GGGHHHHHHHHHHHHHHSS---HHHHHHHHHHHHHHHHHHHHHHHHTTTT-----------------------------------------SS-B--HHHHHHHHHHHHHHHHHHTTT--HHHHHHHHHHHHHHHHHHTPPSSSBPPPEEEEEE--S--PEEEEEEEE---SS-SS----EEEEEEEE----EEEEEEEEEE-SSSTT-EEEEEEEEEEEEEEEEEEEEEPPPTT-SS-EEEEEE-S--EEEEEEEEEETTTB--STHHHHHHHHHHHHHHHHHHT-EEEEESS----

Organism: Serendipita indica (strain DSM 11827) (NCBI:txid1109443)